Protein AF-0000000072587109 (afdb_homodimer)

Radius of gyration: 26.07 Å; Cα contacts (8 Å, |Δi|>4): 1132; chains: 2; bounding box: 56×86×74 Å

InterPro domains:
  IPR000847 LysR, HTH, N-terminal domain [PF00126] (9-67)
  IPR000847 LysR, HTH, N-terminal domain [PS50931] (7-64)
  IPR005119 LysR, substrate-binding [PF03466] (90-295)
  IPR036388 Winged helix-like DNA-binding domain superfamily [G3DSA:1.10.10.10] (2-89)
  IPR036390 Winged helix DNA-binding domain superfamily [SSF46785] (2-102)
  IPR050950 HTH-type LysR transcriptional regulators [PTHR30419] (7-299)

Secondary structure (DSSP, 8-state):
--------HHHHHHHHHHHHHSSHHHHHHHTTS-HHHHHHHHHHHHHHHTS-SEEEETTEEEE-HHHHHHHHHHHHHHHHHHHHHHHHHS---EEEEEEE-GGGHHHHIIIIIHHHHHH-TTEEEEEEE--HHHHHHHHHTTS-SEEEEES----TTEEEEEEEE--EEEEE-TTSGGGSSPSSBPHHHHTTS-EEEPPTTTSHHHHHHHHHHHHTT-----SEEES-HHHHHHHHHTTS-EEEEEGGGGHHHHHHTS-EEE-BSSGGGT--EEEEEEETT-PPPHHHHHHHHHHHHH-GGG--/--------HHHHHHHHHHHHHSSHHHHHHHHTS-HHHHHHHHHHHHHHHTS-SEEEETTEEEE-HHHHHHHHHHHHHHHHHHHHHHHHHS---EEEEEEE-GGGHHHHIIIIIHHHHHH-TTEEEEEEE--HHHHHHHHHTTS-SEEEEES----TTEEEEEEEE--EEEEE-TTSGGGGSPSSBPHHHHTTS-EEEPPTTTSHHHHHHHHHHHHTT-----SEEES-HHHHHHHHHTTS-EEEEEGGGGHHHHHHTS-EEE-BSSGGGT--EEEEEEETT-PPPHHHHHHHHHHHHH-GGG--

Foldseek 3Di:
DPLPLPQPPVLVLLLVLCVVQQALVRSCVVVVHDSVVSVVSQVVNCVSVVHHQWDDDPVGTDGDPVVLVVVVVVVQVVLVVQQVVCVPPVAHADEAEEEEAPLQVVLLCVWFVVVLCVVHVRYHYHYDHDFQVVQQVCQVSVVHAKYKYKQDDHDPQKDWPFKDWWFKWKKAFCPAPCVPPDDDAELVVQQVAAEEAEDPDRHRQNPLNVVSCVVVVHDHDHPHYDPDLVVQLVCRLVRRHMYIDTCSSCVVCVVVRSMDTGHHDDCSRGGMIITMMHGPPDDGRPSNVVSVVSCVVTRPVRDD/DCLPLVQPPVLVLLLVLCVVQQALCRSCVVVVHDSVVSVVSQVVNCVSLVHHQWDDDPVGTDGDPVVLVVVVVVLQVVLVVQQVVCVPPVAHADEAEEEEAPLQVVLLCVWFVVVLCVVHVRYHYHYDHDFQVVQQVCQVSVVHAKYKYKQDDHDPQKDWPFKDWWFKWKKAFCPAPCVPPDDDAELVVQQVAAEEAEDPDRHRQNPLNVVSCVVVVHDHDHPHYDPDLVVQLVCRLVRRHMYIDTCSSCVVCVVVRSMDTGHHDDCSRGGMIITMMHGPPHDGHPSNVVSVVSCVPTRPVRDD

Sequence (608 aa):
MDQSFQVNLNRLRYFHAILEHGSIRAAAERLNTAPSVVSRQLQLLESEIGAPLFERRQHGMIATEAATLLVEYTHACRIGLEQFHESLHGELRGRVEIALTVGYVEDLMDSVITGFLHRHPHVAVELNVRTADGVVDDVLRKRAHIGLTYNPSLPPEIRECLSVEHPTFLAVAPDHPLAKRGEPLELRDAVRYPLALMPAPYYGVGQIVHTVAHAENIPLAPRLVTNSVPAMRRFVRSGNGVAFLTRLLVEDDLERGEIVALRMRNPLFNSPCGKVLVHNERALPRAANEILARIVRDLPSFKSMDQSFQVNLNRLRYFHAILEHGSIRAAAERLNTAPSVVSRQLQLLESEIGAPLFERRQHGMIATEAATLLVEYTHACRIGLEQFHESLHGELRGRVEIALTVGYVEDLMDSVITGFLHRHPHVAVELNVRTADGVVDDVLRKRAHIGLTYNPSLPPEIRECLSVEHPTFLAVAPDHPLAKRGEPLELRDAVRYPLALMPAPYYGVGQIVHTVAHAENIPLAPRLVTNSVPAMRRFVRSGNGVAFLTRLLVEDDLERGEIVALRMRNPLFNSPCGKVLVHNERALPRAANEILARIVRDLPSFKS

Nearest PDB structures (foldseek):
  5y2v-assembly1_C  TM=6.052E-01  e=1.140E-20  Synechocystis sp. PCC 6803 substr. Kazusa
  1ixc-assembly1_B-2  TM=5.549E-01  e=6.462E-21  Cupriavidus necator
  1ixc-assembly1_A-2  TM=5.918E-01  e=1.251E-19  Cupriavidus necator
  7d98-assembly1_P  TM=6.118E-01  e=2.839E-19  Cupriavidus necator
  7d98-assembly1_A  TM=5.968E-01  e=1.067E-18  Cupriavidus necator

Organism: Burkholderia pseudomallei (strain K96243) (NCBI:txid272560)

Structure (mmCIF, N/CA/C/O backbone):
data_AF-0000000072587109-model_v1
#
loop_
_entity.id
_entity.type
_entity.pdbx_description
1 polymer 'LysR-family transcriptional regulator'
#
loop_
_atom_site.group_PDB
_atom_site.id
_atom_site.type_symbol
_atom_site.label_atom_id
_atom_site.label_alt_id
_atom_site.label_comp_id
_atom_site.label_asym_id
_atom_site.label_entity_id
_atom_site.label_seq_id
_atom_site.pdbx_PDB_ins_code
_atom_site.Cartn_x
_atom_site.Cartn_y
_atom_site.Cartn_z
_atom_site.occupancy
_atom_site.B_iso_or_equiv
_atom_site.auth_seq_id
_atom_site.auth_comp_id
_atom_site.auth_asym_id
_atom_site.auth_atom_id
_atom_site.pdbx_PDB_model_num
ATOM 1 N N . MET A 1 1 ? -5.559 -26.688 -47 1 22.31 1 MET A N 1
ATOM 2 C CA . MET A 1 1 ? -4.281 -26.266 -46.406 1 22.31 1 MET A CA 1
ATOM 3 C C . MET A 1 1 ? -4.496 -25.469 -45.125 1 22.31 1 MET A C 1
ATOM 5 O O . MET A 1 1 ? -5.043 -24.375 -45.156 1 22.31 1 MET A O 1
ATOM 9 N N . ASP A 1 2 ? -4.934 -26.047 -44.031 1 25.27 2 ASP A N 1
ATOM 10 C CA . ASP A 1 2 ? -5.496 -25.703 -42.719 1 25.27 2 ASP A CA 1
ATOM 11 C C . ASP A 1 2 ? -4.574 -24.766 -41.969 1 25.27 2 ASP A C 1
ATOM 13 O O . ASP A 1 2 ? -3.48 -25.156 -41.531 1 25.27 2 ASP A O 1
ATOM 17 N N . GLN A 1 3 ? -4.211 -23.578 -42.531 1 29.75 3 GLN A N 1
ATOM 18 C CA . GLN A 1 3 ? -3.303 -22.484 -42.188 1 29.75 3 GLN A CA 1
ATOM 19 C C . GLN A 1 3 ? -3.43 -22.109 -40.719 1 29.75 3 GLN A C 1
ATOM 21 O O . GLN A 1 3 ? -4.379 -21.422 -40.312 1 29.75 3 GLN A O 1
ATOM 26 N N . SER A 1 4 ? -3.258 -23.047 -39.844 1 32.75 4 SER A N 1
ATOM 27 C CA . SER A 1 4 ? -3.244 -23.016 -38.375 1 32.75 4 SER A CA 1
ATOM 28 C C . SER A 1 4 ? -2.549 -21.781 -37.844 1 32.75 4 SER A C 1
ATOM 30 O O . SER A 1 4 ? -1.542 -21.328 -38.406 1 32.75 4 SER A O 1
ATOM 32 N N . PHE A 1 5 ? -3.24 -20.812 -37.5 1 36.47 5 PHE A N 1
ATOM 33 C CA . PHE A 1 5 ? -2.822 -19.578 -36.844 1 36.47 5 PHE A CA 1
ATOM 34 C C . PHE A 1 5 ? -1.616 -19.844 -35.938 1 36.47 5 PHE A C 1
ATOM 36 O O . PHE A 1 5 ? -1.767 -20.25 -34.781 1 36.47 5 PHE A O 1
ATOM 43 N N . GLN A 1 6 ? -0.582 -20.578 -36.344 1 38.34 6 GLN A N 1
ATOM 44 C CA . GLN A 1 6 ? 0.672 -20.734 -35.594 1 38.34 6 GLN A CA 1
ATOM 45 C C . GLN A 1 6 ? 1.269 -19.375 -35.25 1 38.34 6 GLN A C 1
ATOM 47 O O . GLN A 1 6 ? 1.944 -18.75 -36.062 1 38.34 6 GLN A O 1
ATOM 52 N N . VAL A 1 7 ? 0.534 -18.562 -34.719 1 42.59 7 VAL A N 1
ATOM 53 C CA . VAL A 1 7 ? 1.159 -17.328 -34.25 1 42.59 7 VAL A CA 1
ATOM 54 C C . VAL A 1 7 ? 2.504 -17.641 -33.625 1 42.59 7 VAL A C 1
ATOM 56 O O . VAL A 1 7 ? 2.582 -18.484 -32.719 1 42.59 7 VAL A O 1
ATOM 59 N N . ASN A 1 8 ? 3.568 -17.5 -34.312 1 47.19 8 ASN A N 1
ATOM 60 C CA . ASN A 1 8 ? 4.938 -17.594 -33.812 1 47.19 8 ASN A CA 1
ATOM 61 C C . ASN A 1 8 ? 5.105 -16.844 -32.469 1 47.19 8 ASN A C 1
ATOM 63 O O . ASN A 1 8 ? 5.008 -15.617 -32.438 1 47.19 8 ASN A O 1
ATOM 67 N N . LEU A 1 9 ? 5.008 -17.594 -31.422 1 54.5 9 LEU A N 1
ATOM 68 C CA . LEU A 1 9 ? 5.156 -17.094 -30.062 1 54.5 9 LEU A CA 1
ATOM 69 C C . LEU A 1 9 ? 6.293 -16.078 -29.969 1 54.5 9 LEU A C 1
ATOM 71 O O . LEU A 1 9 ? 6.223 -15.125 -29.203 1 54.5 9 LEU A O 1
ATOM 75 N N . ASN A 1 10 ? 7.262 -16.219 -30.875 1 60.66 10 ASN A N 1
ATOM 76 C CA . ASN A 1 10 ? 8.391 -15.297 -30.859 1 60.66 10 ASN A CA 1
ATOM 77 C C . ASN A 1 10 ? 7.969 -13.898 -31.312 1 60.66 10 ASN A C 1
ATOM 79 O O . ASN A 1 10 ? 8.438 -12.898 -30.75 1 60.66 10 ASN A O 1
ATOM 83 N N . ARG A 1 11 ? 7.055 -13.898 -32.25 1 69.5 11 ARG A N 1
ATOM 84 C CA . ARG A 1 11 ? 6.629 -12.602 -32.75 1 69.5 11 ARG A CA 1
ATOM 85 C C . ARG A 1 11 ? 5.734 -11.883 -31.75 1 69.5 11 ARG A C 1
ATOM 87 O O . ARG A 1 11 ? 5.738 -10.648 -31.672 1 69.5 11 ARG A O 1
ATOM 94 N N . LEU A 1 12 ? 5.109 -12.703 -30.969 1 73.69 12 LEU A N 1
ATOM 95 C CA . LEU A 1 12 ? 4.234 -12.109 -29.969 1 73.69 12 LEU A CA 1
ATOM 96 C C . LEU A 1 12 ? 5.039 -11.352 -28.922 1 73.69 12 LEU A C 1
ATOM 98 O O . LEU A 1 12 ? 4.57 -10.352 -28.375 1 73.69 12 LEU A O 1
ATOM 102 N N . ARG A 1 13 ? 6.207 -11.812 -28.75 1 72.44 13 ARG A N 1
ATOM 103 C CA . ARG A 1 13 ? 7.082 -11.125 -27.797 1 72.44 13 ARG A CA 1
ATOM 104 C C . ARG A 1 13 ? 7.352 -9.688 -28.234 1 72.44 13 ARG A C 1
ATOM 106 O O . ARG A 1 13 ? 7.367 -8.773 -27.422 1 72.44 13 ARG A O 1
ATOM 113 N N . TYR A 1 14 ? 7.578 -9.484 -29.469 1 78.5 14 TYR A N 1
ATOM 114 C CA . TYR A 1 14 ? 7.824 -8.156 -30.016 1 78.5 14 TYR A CA 1
ATOM 115 C C . TYR A 1 14 ? 6.582 -7.281 -29.906 1 78.5 14 TYR A C 1
ATOM 117 O O . TYR A 1 14 ? 6.676 -6.102 -29.547 1 78.5 14 TYR A O 1
ATOM 125 N N . PHE A 1 15 ? 5.43 -7.922 -30.188 1 82.31 15 PHE A N 1
ATOM 126 C CA . PHE A 1 15 ? 4.148 -7.234 -30.062 1 82.31 15 PHE A CA 1
ATOM 127 C C . PHE A 1 15 ? 3.934 -6.742 -28.641 1 82.31 15 PHE A C 1
ATOM 129 O O . PHE A 1 15 ? 3.619 -5.57 -28.422 1 82.31 15 PHE A O 1
ATOM 136 N N . HIS A 1 16 ? 4.199 -7.609 -27.766 1 78.38 16 HIS A N 1
ATOM 137 C CA . HIS A 1 16 ? 3.969 -7.258 -26.375 1 78.38 16 HIS A CA 1
ATOM 138 C C . HIS A 1 16 ? 4.938 -6.18 -25.906 1 78.38 16 HIS A C 1
ATOM 140 O O . HIS A 1 16 ? 4.566 -5.289 -25.141 1 78.38 16 HIS A O 1
ATOM 146 N N . ALA A 1 17 ? 6.152 -6.258 -26.344 1 78.88 17 ALA A N 1
ATOM 147 C CA . ALA A 1 17 ? 7.145 -5.238 -26.016 1 78.88 17 ALA A CA 1
ATOM 148 C C . ALA A 1 17 ? 6.707 -3.861 -26.5 1 78.88 17 ALA A C 1
ATOM 150 O O . ALA A 1 17 ? 6.844 -2.867 -25.797 1 78.88 17 ALA A O 1
ATOM 151 N N . ILE A 1 18 ? 6.148 -3.854 -27.688 1 83.06 18 ILE A N 1
ATOM 152 C CA . ILE A 1 18 ? 5.699 -2.584 -28.234 1 83.06 18 ILE A CA 1
ATOM 153 C C . ILE A 1 18 ? 4.5 -2.068 -27.453 1 83.06 18 ILE A C 1
ATOM 155 O O . ILE A 1 18 ? 4.406 -0.873 -27.156 1 83.06 18 ILE A O 1
ATOM 159 N N . LEU A 1 19 ? 3.717 -2.967 -27.141 1 80.25 19 LEU A N 1
ATOM 160 C CA . LEU A 1 19 ? 2.521 -2.598 -26.391 1 80.25 19 LEU A CA 1
ATOM 161 C C . LEU A 1 19 ? 2.893 -2.014 -25.031 1 80.25 19 LEU A C 1
ATOM 163 O O . LEU A 1 19 ? 2.299 -1.027 -24.594 1 80.25 19 LEU A O 1
ATOM 167 N N . GLU A 1 20 ? 3.768 -2.654 -24.453 1 74.25 20 GLU A N 1
ATOM 168 C CA . GLU A 1 20 ? 4.195 -2.289 -23.109 1 74.25 20 GLU A CA 1
ATOM 169 C C . GLU A 1 20 ? 4.988 -0.986 -23.109 1 74.25 20 GLU A C 1
ATOM 171 O O . GLU A 1 20 ? 4.855 -0.166 -22.203 1 74.25 20 GLU A O 1
ATOM 176 N N . HIS A 1 21 ? 5.746 -0.77 -24.141 1 77.25 21 HIS A N 1
ATOM 177 C CA . HIS A 1 21 ? 6.719 0.318 -24.094 1 77.25 21 HIS A CA 1
ATOM 178 C C . HIS A 1 21 ? 6.305 1.456 -25.031 1 77.25 21 HIS A C 1
ATOM 180 O O . HIS A 1 21 ? 6.918 2.525 -25.016 1 77.25 21 HIS A O 1
ATOM 186 N N . GLY A 1 22 ? 5.273 1.183 -25.859 1 79.31 22 GLY A N 1
ATOM 187 C CA . GLY A 1 22 ? 4.574 2.234 -26.578 1 79.31 22 GLY A CA 1
ATOM 188 C C . GLY A 1 22 ? 5.281 2.656 -27.844 1 79.31 22 GLY A C 1
ATOM 189 O O . GLY A 1 22 ? 4.801 3.531 -28.578 1 79.31 22 GLY A O 1
ATOM 190 N N . SER A 1 23 ? 6.566 2.191 -28.031 1 85.56 23 SER A N 1
ATOM 191 C CA . SER A 1 23 ? 7.273 2.518 -29.266 1 85.56 23 SER A CA 1
ATOM 192 C C . SER A 1 23 ? 8.172 1.365 -29.719 1 85.56 23 SER A C 1
ATOM 194 O O . SER A 1 23 ? 8.555 0.523 -28.891 1 85.56 23 SER A O 1
ATOM 196 N N . ILE A 1 24 ? 8.523 1.368 -31.047 1 86.06 24 ILE A N 1
ATOM 197 C CA . ILE A 1 24 ? 9.375 0.337 -31.609 1 86.06 24 ILE A CA 1
ATOM 198 C C . ILE A 1 24 ? 10.797 0.476 -31.062 1 86.06 24 ILE A C 1
ATOM 200 O O . ILE A 1 24 ? 11.438 -0.521 -30.719 1 86.06 24 ILE A O 1
ATOM 204 N N . ARG A 1 25 ? 11.156 1.713 -30.828 1 85.56 25 ARG A N 1
ATOM 205 C CA . ARG A 1 25 ? 12.508 1.946 -30.328 1 85.56 25 ARG A CA 1
ATOM 206 C C . ARG A 1 25 ? 12.633 1.475 -28.875 1 85.56 25 ARG A C 1
ATOM 208 O O . ARG A 1 25 ? 13.609 0.804 -28.531 1 85.56 25 ARG A O 1
ATOM 215 N N . ALA A 1 26 ? 11.664 1.768 -28.172 1 83.56 26 ALA A N 1
ATOM 216 C CA . ALA A 1 26 ? 11.672 1.364 -26.766 1 83.56 26 ALA A CA 1
ATOM 217 C C . ALA A 1 26 ? 11.562 -0.152 -26.641 1 83.56 26 ALA A C 1
ATOM 219 O O . ALA A 1 26 ? 12.227 -0.756 -25.797 1 83.56 26 ALA A O 1
ATOM 220 N N . ALA A 1 27 ? 10.781 -0.729 -27.406 1 85.5 27 ALA A N 1
ATOM 221 C CA . ALA A 1 27 ? 10.633 -2.182 -27.438 1 85.5 27 ALA A CA 1
ATOM 222 C C . ALA A 1 27 ? 11.93 -2.867 -27.844 1 85.5 27 ALA A C 1
ATOM 224 O O . ALA A 1 27 ? 12.312 -3.885 -27.25 1 85.5 27 ALA A O 1
ATOM 225 N N . ALA A 1 28 ? 12.609 -2.311 -28.781 1 87.81 28 ALA A N 1
ATOM 226 C CA . ALA A 1 28 ? 13.875 -2.861 -29.25 1 87.81 28 ALA A CA 1
ATOM 227 C C . ALA A 1 28 ? 14.922 -2.85 -28.141 1 87.81 28 ALA A C 1
ATOM 229 O O . ALA A 1 28 ? 15.648 -3.826 -27.969 1 87.81 28 ALA A O 1
ATOM 230 N N . GLU A 1 29 ? 14.922 -1.805 -27.469 1 81.31 29 GLU A N 1
ATOM 231 C CA . GLU A 1 29 ? 15.852 -1.676 -26.359 1 81.31 29 GLU A CA 1
ATOM 232 C C . GLU A 1 29 ? 15.578 -2.73 -25.281 1 81.31 29 GLU A C 1
ATOM 234 O O . GLU A 1 29 ? 16.516 -3.371 -24.797 1 81.31 29 GLU A O 1
ATOM 239 N N . ARG A 1 30 ? 14.352 -2.898 -25.141 1 75.5 30 ARG A N 1
ATOM 240 C CA . ARG A 1 30 ? 13.945 -3.848 -24.109 1 75.5 30 ARG A CA 1
ATOM 241 C C . ARG A 1 30 ? 14.258 -5.281 -24.531 1 75.5 30 ARG A C 1
ATOM 243 O O . ARG A 1 30 ? 14.609 -6.113 -23.688 1 75.5 30 ARG A O 1
ATOM 250 N N . LEU A 1 31 ? 14.117 -5.555 -25.734 1 75.12 31 LEU A N 1
ATOM 251 C CA . LEU A 1 31 ? 14.281 -6.906 -26.266 1 75.12 31 LEU A CA 1
ATOM 252 C C . LEU A 1 31 ? 15.719 -7.125 -26.734 1 75.12 31 LEU A C 1
ATOM 254 O O . LEU A 1 31 ? 16.047 -8.195 -27.266 1 75.12 31 LEU A O 1
ATOM 258 N N . ASN A 1 32 ? 16.5 -6.07 -26.5 1 78.69 32 ASN A N 1
ATOM 259 C CA . ASN A 1 32 ? 17.891 -6.113 -26.922 1 78.69 32 ASN A CA 1
ATOM 260 C C . ASN A 1 32 ? 18.016 -6.535 -28.391 1 78.69 32 ASN A C 1
ATOM 262 O O . ASN A 1 32 ? 18.781 -7.449 -28.703 1 78.69 32 ASN A O 1
ATOM 266 N N . THR A 1 33 ? 17.266 -5.902 -29.156 1 82.94 33 THR A N 1
ATOM 267 C CA . THR A 1 33 ? 17.312 -6.152 -30.594 1 82.94 33 THR A CA 1
ATOM 268 C C . THR A 1 33 ? 17.203 -4.844 -31.375 1 82.94 33 THR A C 1
ATOM 270 O O . THR A 1 33 ? 17.094 -3.768 -30.781 1 82.94 33 THR A O 1
ATOM 273 N N . ALA A 1 34 ? 17.469 -4.883 -32.625 1 85.06 34 ALA A N 1
ATOM 274 C CA . ALA A 1 34 ? 17.406 -3.697 -33.469 1 85.06 34 ALA A CA 1
ATOM 275 C C . ALA A 1 34 ? 15.953 -3.312 -33.781 1 85.06 34 ALA A C 1
ATOM 277 O O . ALA A 1 34 ? 15.102 -4.184 -33.938 1 85.06 34 ALA A O 1
ATOM 278 N N . PRO A 1 35 ? 15.742 -1.998 -33.781 1 89.06 35 PRO A N 1
ATOM 279 C CA . PRO A 1 35 ? 14.398 -1.538 -34.125 1 89.06 35 PRO A CA 1
ATOM 280 C C . PRO A 1 35 ? 13.891 -2.131 -35.438 1 89.06 35 PRO A C 1
ATOM 282 O O . PRO A 1 35 ? 12.688 -2.375 -35.594 1 89.06 35 PRO A O 1
ATOM 285 N N . SER A 1 36 ? 14.773 -2.346 -36.344 1 89.75 36 SER A N 1
ATOM 286 C CA . SER A 1 36 ? 14.383 -2.926 -37.625 1 89.75 36 SER A CA 1
ATOM 287 C C . SER A 1 36 ? 13.828 -4.336 -37.469 1 89.75 36 SER A C 1
ATOM 289 O O . SER A 1 36 ? 12.883 -4.73 -38.156 1 89.75 36 SER A O 1
ATOM 291 N N . VAL A 1 37 ? 14.375 -5.012 -36.562 1 82.81 37 VAL A N 1
ATOM 292 C CA . VAL A 1 37 ? 13.93 -6.367 -36.25 1 82.81 37 VAL A CA 1
ATOM 293 C C . VAL A 1 37 ? 12.547 -6.328 -35.625 1 82.81 37 VAL A C 1
ATOM 295 O O . VAL A 1 37 ? 11.648 -7.082 -36 1 82.81 37 VAL A O 1
ATOM 298 N N . VAL A 1 38 ? 12.438 -5.395 -34.719 1 87.94 38 VAL A N 1
ATOM 299 C CA . VAL A 1 38 ? 11.156 -5.25 -34.031 1 87.94 38 VAL A CA 1
ATOM 300 C C . VAL A 1 38 ? 10.07 -4.879 -35.031 1 87.94 38 VAL A C 1
ATOM 302 O O . VAL A 1 38 ? 8.984 -5.457 -35.031 1 87.94 38 VAL A O 1
ATOM 305 N N . SER A 1 39 ? 10.367 -3.965 -35.844 1 87.88 39 SER A N 1
ATOM 306 C CA . SER A 1 39 ? 9.422 -3.514 -36.844 1 87.88 39 SER A CA 1
ATOM 307 C C . SER A 1 39 ? 9.055 -4.645 -37.812 1 87.88 39 SER A C 1
ATOM 309 O O . SER A 1 39 ? 7.883 -4.84 -38.125 1 87.88 39 SER A O 1
ATOM 311 N N . ARG A 1 40 ? 10.016 -5.344 -38.219 1 86.69 40 ARG A N 1
ATOM 312 C CA . ARG A 1 40 ? 9.797 -6.453 -39.156 1 86.69 40 ARG A CA 1
ATOM 313 C C . ARG A 1 40 ? 8.922 -7.531 -38.531 1 86.69 40 ARG A C 1
ATOM 315 O O . ARG A 1 40 ? 7.996 -8.039 -39.156 1 86.69 40 ARG A O 1
ATOM 322 N N . GLN A 1 41 ? 9.305 -7.871 -37.312 1 83.31 41 GLN A N 1
ATOM 323 C CA . GLN A 1 41 ? 8.555 -8.906 -36.625 1 83.31 41 GLN A CA 1
ATOM 324 C C . GLN A 1 41 ? 7.105 -8.477 -36.406 1 83.31 41 GLN A C 1
ATOM 326 O O . GLN A 1 41 ? 6.191 -9.297 -36.5 1 83.31 41 GLN A O 1
ATOM 331 N N . LEU A 1 42 ? 6.977 -7.262 -36.125 1 86.94 42 LEU A N 1
ATOM 332 C CA . LEU A 1 42 ? 5.621 -6.742 -36 1 86.94 42 LEU A CA 1
ATOM 333 C C . LEU A 1 42 ? 4.871 -6.836 -37.312 1 86.94 42 LEU A C 1
ATOM 335 O O . LEU A 1 42 ? 3.715 -7.262 -37.344 1 86.94 42 LEU A O 1
ATOM 339 N N . GLN A 1 43 ? 5.461 -6.414 -38.344 1 86.38 43 GLN A N 1
ATOM 340 C CA . GLN A 1 43 ? 4.844 -6.457 -39.688 1 86.38 43 GLN A CA 1
ATOM 341 C C . GLN A 1 43 ? 4.457 -7.883 -40.062 1 86.38 43 GLN A C 1
ATOM 343 O O . GLN A 1 43 ? 3.381 -8.109 -40.625 1 86.38 43 GLN A O 1
ATOM 348 N N . LEU A 1 44 ? 5.363 -8.734 -39.781 1 79.94 44 LEU A N 1
ATOM 349 C CA . LEU A 1 44 ? 5.078 -10.141 -40.062 1 79.94 44 LEU A CA 1
ATOM 350 C C . LEU A 1 44 ? 3.881 -10.625 -39.25 1 79.94 44 LEU A C 1
ATOM 352 O O . LEU A 1 44 ? 3.021 -11.336 -39.781 1 79.94 44 LEU A O 1
ATOM 356 N N . LEU A 1 45 ? 3.867 -10.242 -38.031 1 78.25 45 LEU A N 1
ATOM 357 C CA . LEU A 1 45 ? 2.744 -10.617 -37.188 1 78.25 45 LEU A CA 1
ATOM 358 C C . LEU A 1 45 ? 1.44 -10.031 -37.719 1 78.25 45 LEU A C 1
ATOM 360 O O . LEU A 1 45 ? 0.419 -10.719 -37.75 1 78.25 45 LEU A O 1
ATOM 364 N N . GLU A 1 46 ? 1.485 -8.797 -38.062 1 80.56 46 GLU A N 1
ATOM 365 C CA . GLU A 1 46 ? 0.307 -8.125 -38.594 1 80.56 46 GLU A CA 1
ATOM 366 C C . GLU A 1 46 ? -0.157 -8.781 -39.906 1 80.56 46 GLU A C 1
ATOM 368 O O . GLU A 1 46 ? -1.358 -8.922 -40.125 1 80.56 46 GLU A O 1
ATOM 373 N N . SER A 1 47 ? 0.793 -9.188 -40.719 1 78.12 47 SER A N 1
ATOM 374 C CA . SER A 1 47 ? 0.483 -9.898 -41.969 1 78.12 47 SER A CA 1
ATOM 375 C C . SER A 1 47 ? -0.181 -11.242 -41.656 1 78.12 47 SER A C 1
ATOM 377 O O . SER A 1 47 ? -1.138 -11.625 -42.344 1 78.12 47 SER A O 1
ATOM 379 N N . GLU A 1 48 ? 0.344 -11.883 -40.719 1 69.75 48 GLU A N 1
ATOM 380 C CA . GLU A 1 48 ? -0.216 -13.18 -40.344 1 69.75 48 GLU A CA 1
ATOM 381 C C . GLU A 1 48 ? -1.647 -13.031 -39.812 1 69.75 48 GLU A C 1
ATOM 383 O O . GLU A 1 48 ? -2.506 -13.859 -40.125 1 69.75 48 GLU A O 1
ATOM 388 N N . ILE A 1 49 ? -1.768 -11.961 -39.094 1 69.81 49 ILE A N 1
ATOM 389 C CA . ILE A 1 49 ? -3.07 -11.703 -38.5 1 69.81 49 ILE A CA 1
ATOM 390 C C . ILE A 1 49 ? -4.004 -11.078 -39.531 1 69.81 49 ILE A C 1
ATOM 392 O O . ILE A 1 49 ? -5.223 -11.273 -39.469 1 69.81 49 ILE A O 1
ATOM 396 N N . GLY A 1 50 ? -3.449 -10.391 -40.469 1 71.06 50 GLY A N 1
ATOM 397 C CA . GLY A 1 50 ? -4.215 -9.75 -41.5 1 71.06 50 GLY A CA 1
ATOM 398 C C . GLY A 1 50 ? -4.75 -8.391 -41.125 1 71.06 50 GLY A C 1
ATOM 399 O O . GLY A 1 50 ? -5.723 -7.902 -41.688 1 71.06 50 GLY A O 1
ATOM 400 N N . ALA A 1 51 ? -4.25 -7.875 -40 1 77.81 51 ALA A N 1
ATOM 401 C CA . ALA A 1 51 ? -4.676 -6.559 -39.531 1 77.81 51 ALA A CA 1
ATOM 402 C C . ALA A 1 51 ? -3.527 -5.816 -38.875 1 77.81 51 ALA A C 1
ATOM 404 O O . ALA A 1 51 ? -2.672 -6.434 -38.219 1 77.81 51 ALA A O 1
ATOM 405 N N . PRO A 1 52 ? -3.547 -4.496 -38.969 1 83.31 52 PRO A N 1
ATOM 406 C CA . PRO A 1 52 ? -2.566 -3.73 -38.188 1 83.31 52 PRO A CA 1
ATOM 407 C C . PRO A 1 52 ? -2.828 -3.789 -36.688 1 83.31 52 PRO A C 1
ATOM 409 O O . PRO A 1 52 ? -3.982 -3.76 -36.25 1 83.31 52 PRO A O 1
ATOM 412 N N . LEU A 1 53 ? -1.749 -3.984 -35.969 1 85.5 53 LEU A N 1
ATOM 413 C CA . LEU A 1 53 ? -1.871 -4.082 -34.531 1 85.5 53 LEU A CA 1
ATOM 414 C C . LEU A 1 53 ? -1.591 -2.736 -33.875 1 85.5 53 LEU A C 1
ATOM 416 O O . LEU A 1 53 ? -2.031 -2.49 -32.75 1 85.5 53 LEU A O 1
ATOM 420 N N . PHE A 1 54 ? -0.856 -1.928 -34.562 1 87.75 54 PHE A N 1
ATOM 421 C CA . PHE A 1 54 ? -0.55 -0.597 -34.031 1 87.75 54 P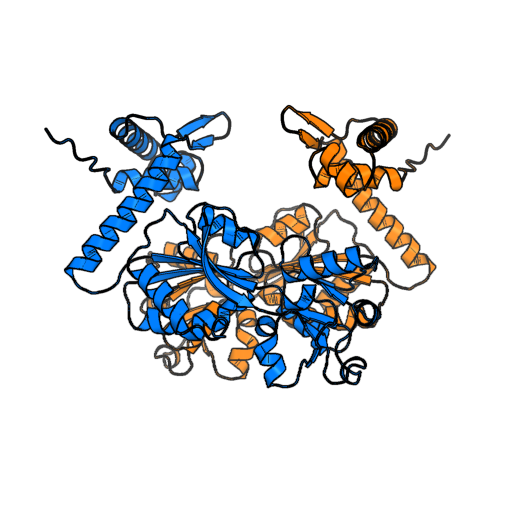HE A CA 1
ATOM 422 C C . PHE A 1 54 ? -0.774 0.46 -35.125 1 87.75 54 PHE A C 1
ATOM 424 O O . PHE A 1 54 ? -0.616 0.184 -36.312 1 87.75 54 PHE A O 1
ATOM 431 N N . GLU A 1 55 ? -1.297 1.602 -34.625 1 82.5 55 GLU A N 1
ATOM 432 C CA . GLU A 1 55 ? -1.333 2.793 -35.469 1 82.5 55 GLU A CA 1
ATOM 433 C C . GLU A 1 55 ? -0.244 3.785 -35.062 1 82.5 55 GLU A C 1
ATOM 435 O O . GLU A 1 55 ? -0.015 4.016 -33.875 1 82.5 55 GLU A O 1
ATOM 440 N N . ARG A 1 56 ? 0.525 4.109 -36.062 1 76.62 56 ARG A N 1
ATOM 441 C CA . ARG A 1 56 ? 1.574 5.094 -35.812 1 76.62 56 ARG A CA 1
ATOM 442 C C . ARG A 1 56 ? 0.988 6.496 -35.688 1 76.62 56 ARG A C 1
ATOM 444 O O . ARG A 1 56 ? 0.169 6.914 -36.5 1 76.62 56 ARG A O 1
ATOM 451 N N . ARG A 1 57 ? 1.115 7.023 -34.594 1 67.69 57 ARG A N 1
ATOM 452 C CA . ARG A 1 57 ? 0.721 8.414 -34.406 1 67.69 57 ARG A CA 1
ATOM 453 C C . ARG A 1 57 ? 1.931 9.289 -34.062 1 67.69 57 ARG A C 1
ATOM 455 O O . ARG A 1 57 ? 3.051 8.789 -33.969 1 67.69 57 ARG A O 1
ATOM 462 N N . GLN A 1 58 ? 1.748 10.648 -34 1 64.56 58 GLN A N 1
ATOM 463 C CA . GLN A 1 58 ? 2.83 11.602 -33.781 1 64.56 58 GLN A CA 1
ATOM 464 C C . GLN A 1 58 ? 3.582 11.281 -32.5 1 64.56 58 GLN A C 1
ATOM 466 O O . GLN A 1 58 ? 4.793 11.492 -32.406 1 64.56 58 GLN A O 1
ATOM 471 N N . HIS A 1 59 ? 2.969 10.578 -31.547 1 62.78 59 HIS A N 1
ATOM 472 C CA . HIS A 1 59 ? 3.613 10.406 -30.25 1 62.78 59 HIS A CA 1
ATOM 473 C C . HIS A 1 59 ? 3.768 8.93 -29.906 1 62.78 59 HIS A C 1
ATOM 475 O O . HIS A 1 59 ? 3.893 8.57 -28.734 1 62.78 59 HIS A O 1
ATOM 481 N N . GLY A 1 60 ? 3.818 8.102 -30.875 1 73.94 60 GLY A N 1
ATOM 482 C CA . GLY A 1 60 ? 4.113 6.711 -30.578 1 73.94 60 GLY A CA 1
ATOM 483 C C . GLY A 1 60 ? 3.156 5.746 -31.25 1 73.94 60 GLY A C 1
ATOM 484 O O . GLY A 1 60 ? 2.484 6.102 -32.219 1 73.94 60 GLY A O 1
ATOM 485 N N . MET A 1 61 ? 3.248 4.492 -30.781 1 80.69 61 MET A N 1
ATOM 486 C CA . MET A 1 61 ? 2.414 3.426 -31.328 1 80.69 61 MET A CA 1
ATOM 487 C C . MET A 1 61 ? 1.205 3.168 -30.438 1 80.69 61 MET A C 1
ATOM 489 O O . MET A 1 61 ? 1.352 2.971 -29.234 1 80.69 61 MET A O 1
ATOM 493 N N . ILE A 1 62 ? 0.052 3.273 -31.047 1 79.12 62 ILE A N 1
ATOM 494 C CA . ILE A 1 62 ? -1.176 3.016 -30.312 1 79.12 62 ILE A CA 1
ATOM 495 C C . ILE A 1 62 ? -1.782 1.688 -30.766 1 79.12 62 ILE A C 1
ATOM 497 O O . ILE A 1 62 ? -1.879 1.419 -31.953 1 79.12 62 ILE A O 1
ATOM 501 N N . ALA A 1 63 ? -2.193 0.961 -29.766 1 80.69 63 ALA A N 1
ATOM 502 C CA . ALA A 1 63 ? -2.781 -0.346 -30.047 1 80.69 63 ALA A CA 1
ATOM 503 C C . ALA A 1 63 ? -4.125 -0.203 -30.766 1 80.69 63 ALA A C 1
ATOM 505 O O . ALA A 1 63 ? -4.926 0.67 -30.406 1 80.69 63 ALA A O 1
ATOM 506 N N . THR A 1 64 ? -4.27 -0.958 -31.891 1 77.75 64 THR A N 1
ATOM 507 C CA . THR A 1 64 ? -5.551 -1.025 -32.594 1 77.75 64 THR A CA 1
ATOM 508 C C . THR A 1 64 ? -6.504 -1.978 -31.875 1 77.75 64 THR A C 1
ATOM 510 O O . THR A 1 64 ? -6.137 -2.611 -30.891 1 77.75 64 THR A O 1
ATOM 513 N N . GLU A 1 65 ? -7.672 -2.072 -32.406 1 69.62 65 GLU A N 1
ATOM 514 C CA . GLU A 1 65 ? -8.625 -3.061 -31.922 1 69.62 65 GLU A CA 1
ATOM 515 C C . GLU A 1 65 ? -8.102 -4.48 -32.094 1 69.62 65 GLU A C 1
ATOM 517 O O . GLU A 1 65 ? -8.297 -5.336 -31.234 1 69.62 65 GLU A O 1
ATOM 522 N N . ALA A 1 66 ? -7.48 -4.652 -33.156 1 72.19 66 ALA A N 1
ATOM 523 C CA . ALA A 1 66 ? -6.891 -5.961 -33.438 1 72.19 66 ALA A CA 1
ATOM 524 C C . ALA A 1 66 ? -5.824 -6.309 -32.406 1 72.19 66 ALA A C 1
ATOM 526 O O . ALA A 1 66 ? -5.707 -7.469 -31.984 1 72.19 66 ALA A O 1
ATOM 527 N N . ALA A 1 67 ? -5.09 -5.262 -32 1 76.81 67 ALA A N 1
ATOM 528 C CA . ALA A 1 67 ? -4.082 -5.469 -30.969 1 76.81 67 ALA A CA 1
ATOM 529 C C . ALA A 1 67 ? -4.723 -5.891 -29.641 1 76.81 67 ALA A C 1
ATOM 531 O O . ALA A 1 67 ? -4.242 -6.809 -28.984 1 76.81 67 ALA A O 1
ATOM 532 N N . THR A 1 68 ? -5.742 -5.258 -29.406 1 68.88 68 THR A N 1
ATOM 533 C CA . THR A 1 68 ? -6.473 -5.59 -28.188 1 68.88 68 THR A CA 1
ATOM 534 C C . THR A 1 68 ? -6.992 -7.023 -28.25 1 68.88 68 THR A C 1
ATOM 536 O O . THR A 1 68 ? -6.879 -7.766 -27.266 1 68.88 68 THR A O 1
ATOM 539 N N . LEU A 1 69 ? -7.461 -7.391 -29.391 1 63.03 69 LEU A N 1
ATOM 540 C CA . LEU A 1 69 ? -7.977 -8.742 -29.578 1 63.03 69 LEU A CA 1
ATOM 541 C C . LEU A 1 69 ? -6.852 -9.766 -29.531 1 63.03 69 LEU A C 1
ATOM 543 O O . LEU A 1 69 ? -7.023 -10.859 -28.984 1 63.03 69 LEU A O 1
ATOM 547 N N . LEU A 1 70 ? -5.785 -9.383 -30.078 1 66.06 70 LEU A N 1
ATOM 548 C CA . LEU A 1 70 ? -4.645 -10.297 -30.062 1 66.06 70 LEU A CA 1
ATOM 549 C C . LEU A 1 70 ? -4.152 -10.516 -28.625 1 66.06 70 LEU A C 1
ATOM 551 O O . LEU A 1 70 ? -3.824 -11.641 -28.25 1 66.06 70 LEU A O 1
ATOM 555 N N . VAL A 1 71 ? -4.074 -9.359 -28 1 65.19 71 VAL A N 1
ATOM 556 C CA . VAL A 1 71 ? -3.668 -9.477 -26.594 1 65.19 71 VAL A CA 1
ATOM 557 C C . VAL A 1 71 ? -4.598 -10.445 -25.875 1 65.19 71 VAL A C 1
ATOM 559 O O . VAL A 1 71 ? -4.137 -11.32 -25.125 1 65.19 71 VAL A O 1
ATOM 562 N N . GLU A 1 72 ? -5.801 -10.32 -26.219 1 57.31 72 GLU A N 1
ATOM 563 C CA . GLU A 1 72 ? -6.801 -11.203 -25.625 1 57.31 72 GLU A CA 1
ATOM 564 C C . GLU A 1 72 ? -6.598 -12.648 -26.062 1 57.31 72 GLU A C 1
ATOM 566 O O . GLU A 1 72 ? -6.668 -13.57 -25.25 1 57.31 72 GLU A O 1
ATOM 571 N N . TYR A 1 73 ? -6.34 -12.773 -27.328 1 54.16 73 TYR A N 1
ATOM 572 C CA . TYR A 1 73 ? -6.129 -14.094 -27.922 1 54.16 73 TYR A CA 1
ATOM 573 C C . TYR A 1 73 ? -4.863 -14.742 -27.359 1 54.16 73 TYR A C 1
ATOM 575 O O . TYR A 1 73 ? -4.871 -15.914 -26.984 1 54.16 73 TYR A O 1
ATOM 583 N N . THR A 1 74 ? -3.783 -13.969 -27.359 1 57.09 74 THR A N 1
ATOM 584 C CA . THR A 1 74 ? -2.531 -14.531 -26.875 1 57.09 74 THR A CA 1
ATOM 585 C C . THR A 1 74 ? -2.645 -14.914 -25.406 1 57.09 74 THR A C 1
ATOM 587 O O . THR A 1 74 ? -2.084 -15.922 -24.969 1 57.09 74 THR A O 1
ATOM 590 N N . HIS A 1 75 ? -3.334 -14.094 -24.812 1 54.5 75 HIS A N 1
ATOM 591 C CA . HIS A 1 75 ? -3.619 -14.422 -23.422 1 54.5 75 HIS A CA 1
ATOM 592 C C . HIS A 1 75 ? -4.395 -15.734 -23.312 1 54.5 75 HIS A C 1
ATOM 594 O O . HIS A 1 75 ? -4.059 -16.594 -22.5 1 54.5 75 HIS A O 1
ATOM 600 N N . ALA A 1 76 ? -5.363 -15.844 -24.188 1 49.59 76 ALA A N 1
ATOM 601 C CA . ALA A 1 76 ? -6.168 -17.062 -24.234 1 49.59 76 ALA A CA 1
ATOM 602 C C . ALA A 1 76 ? -5.32 -18.266 -24.656 1 49.59 76 ALA A C 1
ATOM 604 O O . ALA A 1 76 ? -5.465 -19.359 -24.094 1 49.59 76 ALA A O 1
ATOM 605 N N . CYS A 1 77 ? -4.516 -18.141 -25.641 1 48.12 77 CYS A N 1
ATOM 606 C CA . CYS A 1 77 ? -3.635 -19.203 -26.109 1 48.12 77 CYS A CA 1
ATOM 607 C C . CYS A 1 77 ? -2.652 -19.609 -25.016 1 48.12 77 CYS A C 1
ATOM 609 O O . CYS A 1 77 ? -2.396 -20.797 -24.812 1 48.12 77 CYS A O 1
ATOM 611 N N . ARG A 1 78 ? -2.107 -18.625 -24.406 1 46.94 78 ARG A N 1
ATOM 612 C CA . ARG A 1 78 ? -1.214 -18.953 -23.297 1 46.94 78 ARG A CA 1
ATOM 613 C C . ARG A 1 78 ? -1.937 -19.766 -22.234 1 46.94 78 ARG A C 1
ATOM 615 O O . ARG A 1 78 ? -1.403 -20.75 -21.734 1 46.94 78 ARG A O 1
ATOM 622 N N . ILE A 1 79 ? -3.131 -19.328 -22.078 1 46.12 79 ILE A N 1
ATOM 623 C CA . ILE A 1 79 ? -3.973 -20.062 -21.141 1 46.12 79 ILE A CA 1
ATOM 624 C C . ILE A 1 79 ? -4.191 -21.484 -21.641 1 46.12 79 ILE A C 1
ATOM 626 O O . ILE A 1 79 ? -4.066 -22.438 -20.891 1 46.12 79 ILE A O 1
ATOM 630 N N . GLY A 1 80 ? -4.492 -21.594 -22.906 1 45.31 80 GLY A N 1
ATOM 631 C CA . GLY A 1 80 ? -4.691 -22.906 -23.516 1 45.31 80 GLY A CA 1
ATOM 632 C C . GLY A 1 80 ? -3.443 -23.766 -23.516 1 45.31 80 GLY A C 1
ATOM 633 O O . GLY A 1 80 ? -3.512 -24.953 -23.219 1 45.31 80 GLY A O 1
ATOM 634 N N . LEU A 1 81 ? -2.387 -23.219 -23.891 1 43.06 81 LEU A N 1
ATOM 635 C CA . LEU A 1 81 ? -1.141 -23.984 -23.859 1 43.06 81 LEU A CA 1
ATOM 636 C C . LEU A 1 81 ? -0.8 -24.438 -22.453 1 43.06 81 LEU A C 1
ATOM 638 O O . LEU A 1 81 ? -0.349 -25.562 -22.234 1 43.06 81 LEU A O 1
ATOM 642 N N . GLU A 1 82 ? -0.975 -23.547 -21.562 1 44.66 82 GLU A N 1
ATOM 643 C CA . GLU A 1 82 ? -0.744 -23.875 -20.156 1 44.66 82 GLU A CA 1
ATOM 644 C C . GLU A 1 82 ? -1.653 -25.016 -19.703 1 44.66 82 GLU A C 1
ATOM 646 O O . GLU A 1 82 ? -1.206 -25.938 -19.016 1 44.66 82 GLU A O 1
ATOM 651 N N . GLN A 1 83 ? -2.834 -24.953 -20.188 1 44.62 83 GLN A N 1
ATOM 652 C CA . GLN A 1 83 ? -3.773 -26.031 -19.906 1 44.62 83 GLN A CA 1
ATOM 653 C C . GLN A 1 83 ? -3.318 -27.328 -20.562 1 44.62 83 GLN A C 1
ATOM 655 O O . GLN A 1 83 ? -3.443 -28.406 -19.969 1 44.62 83 GLN A O 1
ATOM 660 N N . PHE A 1 84 ? -2.824 -27.328 -21.672 1 41.12 84 PHE A N 1
ATOM 661 C CA . PHE A 1 84 ? -2.33 -28.5 -22.375 1 41.12 84 PHE A CA 1
ATOM 662 C C . PHE A 1 84 ? -1.154 -29.125 -21.641 1 41.12 84 PHE A C 1
ATOM 664 O O . PHE A 1 84 ? -1.12 -30.344 -21.422 1 41.12 84 PHE A O 1
ATOM 671 N N . HIS A 1 85 ? -0.269 -28.344 -21.328 1 42.62 85 HIS A N 1
ATOM 672 C CA . HIS A 1 85 ? 0.878 -28.891 -20.609 1 42.62 85 HIS A CA 1
ATOM 673 C C . HIS A 1 85 ? 0.458 -29.484 -19.281 1 42.62 85 HIS A C 1
ATOM 675 O O . HIS A 1 85 ? 0.968 -30.531 -18.859 1 42.62 85 HIS A O 1
ATOM 681 N N . GLU A 1 86 ? -0.334 -28.719 -18.578 1 44.62 86 GLU A N 1
ATOM 682 C CA . GLU A 1 86 ? -0.857 -29.203 -17.297 1 44.62 86 GLU A CA 1
ATOM 683 C C . GLU A 1 86 ? -1.531 -30.562 -17.453 1 44.62 86 GLU A C 1
ATOM 685 O O . GLU A 1 86 ? -1.397 -31.438 -16.594 1 44.62 86 GLU A O 1
ATOM 690 N N . SER A 1 87 ? -2.207 -30.766 -18.531 1 44.56 87 SER A N 1
ATOM 691 C CA . SER A 1 87 ? -2.834 -32.062 -18.797 1 44.56 87 SER A CA 1
ATOM 692 C C . SER A 1 87 ? -1.787 -33.156 -19 1 44.56 87 SER A C 1
ATOM 694 O O . SER A 1 87 ? -2.037 -34.312 -18.688 1 44.56 87 SER A O 1
ATOM 696 N N . LEU A 1 88 ? -0.739 -32.875 -19.531 1 41.22 88 LEU A N 1
ATOM 697 C CA . LEU A 1 88 ? 0.177 -33.969 -19.828 1 41.22 88 LEU A CA 1
ATOM 698 C C . LEU A 1 88 ? 0.912 -34.438 -18.578 1 41.22 88 LEU A C 1
ATOM 700 O O . LEU A 1 88 ? 1.167 -35.625 -18.406 1 41.22 88 LEU A O 1
ATOM 704 N N . HIS A 1 89 ? 1.534 -33.625 -17.812 1 49.34 89 HIS A N 1
ATOM 705 C CA . HIS A 1 89 ? 2.459 -34.156 -16.812 1 49.34 89 HIS A CA 1
ATOM 706 C C . HIS A 1 89 ? 1.919 -33.938 -15.398 1 49.34 89 HIS A C 1
ATOM 708 O O . HIS A 1 89 ? 2.586 -34.25 -14.414 1 49.34 89 HIS A O 1
ATOM 714 N N . GLY A 1 90 ? 0.616 -33.5 -15.109 1 61.31 90 GLY A N 1
ATOM 715 C CA . GLY A 1 90 ? -0.024 -33.438 -13.805 1 61.31 90 GLY A CA 1
ATOM 716 C C . GLY A 1 90 ? 0.466 -32.281 -12.961 1 61.31 90 GLY A C 1
ATOM 717 O O . GLY A 1 90 ? -0.208 -31.859 -12.016 1 61.31 90 GLY A O 1
ATOM 718 N N . GLU A 1 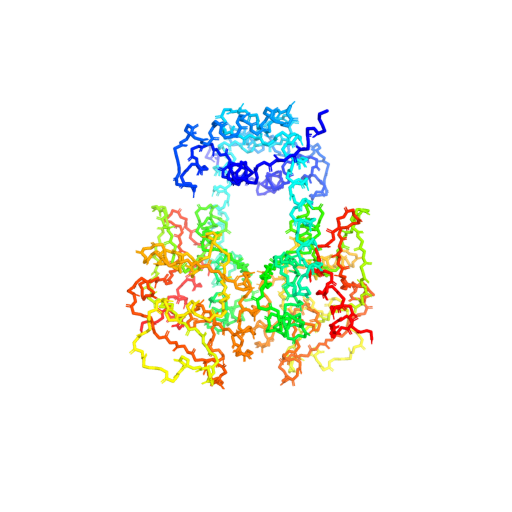91 ? 1.693 -31.797 -13.211 1 74.5 91 GLU A N 1
ATOM 719 C CA . GLU A 1 91 ? 2.227 -30.734 -12.367 1 74.5 91 GLU A CA 1
ATOM 720 C C . GLU A 1 91 ? 1.726 -29.375 -12.812 1 74.5 91 GLU A C 1
ATOM 722 O O . GLU A 1 91 ? 1.673 -29.078 -14.008 1 74.5 91 GLU A O 1
ATOM 727 N N . LEU A 1 92 ? 1.209 -28.594 -11.883 1 85.12 92 LEU A N 1
ATOM 728 C CA . LEU A 1 92 ? 0.735 -27.25 -12.18 1 85.12 92 LEU A CA 1
ATOM 729 C C . LEU A 1 92 ? 1.897 -26.328 -12.555 1 85.12 92 LEU A C 1
ATOM 731 O O . LEU A 1 92 ? 2.98 -26.422 -11.969 1 85.12 92 LEU A O 1
ATOM 735 N N . ARG A 1 93 ? 1.667 -25.5 -13.602 1 84.75 93 ARG A N 1
ATOM 736 C CA . ARG A 1 93 ? 2.678 -24.547 -14.031 1 84.75 93 ARG A CA 1
ATOM 737 C C . ARG A 1 93 ? 2.037 -23.234 -14.453 1 84.75 93 ARG A C 1
ATOM 739 O O . ARG A 1 93 ? 0.825 -23.156 -14.664 1 84.75 93 ARG A O 1
ATOM 746 N N . GLY A 1 94 ? 2.928 -22.188 -14.492 1 90.62 94 GLY A N 1
ATOM 747 C CA . GLY A 1 94 ? 2.479 -20.922 -15.047 1 90.62 94 GLY A CA 1
ATOM 748 C C . GLY A 1 94 ? 2.418 -19.797 -14.023 1 90.62 94 GLY A C 1
ATOM 749 O O . GLY A 1 94 ? 2.963 -19.922 -12.922 1 90.62 94 GLY A O 1
ATOM 750 N N . ARG A 1 95 ? 1.823 -18.719 -14.531 1 92.31 95 ARG A N 1
ATOM 751 C CA . ARG A 1 95 ? 1.75 -17.516 -13.719 1 92.31 95 ARG A CA 1
ATOM 752 C C . ARG A 1 95 ? 0.302 -17.141 -13.414 1 92.31 95 ARG A C 1
ATOM 754 O O . ARG A 1 95 ? -0.547 -17.141 -14.305 1 92.31 95 ARG A O 1
ATOM 761 N N . VAL A 1 96 ? 0.076 -16.969 -12.156 1 96.44 96 VAL A N 1
ATOM 762 C CA . VAL A 1 96 ? -1.256 -16.562 -11.719 1 96.44 96 VAL A CA 1
ATOM 763 C C . VAL A 1 96 ? -1.218 -15.125 -11.211 1 96.44 96 VAL A C 1
ATOM 765 O O . VAL A 1 96 ? -0.373 -14.781 -10.383 1 96.44 96 VAL A O 1
ATOM 768 N N . GLU A 1 97 ? -2.143 -14.305 -11.727 1 97.31 97 GLU A N 1
ATOM 769 C CA . GLU A 1 97 ? -2.223 -12.898 -11.336 1 97.31 97 GLU A CA 1
ATOM 770 C C . GLU A 1 97 ? -3.418 -12.648 -10.422 1 97.31 97 GLU A C 1
ATOM 772 O O . GLU A 1 97 ? -4.559 -12.93 -10.789 1 97.31 97 GLU A O 1
ATOM 777 N N . ILE A 1 98 ? -3.057 -12.086 -9.242 1 98.5 98 ILE A N 1
ATOM 778 C CA . ILE A 1 98 ? -4.086 -11.805 -8.25 1 98.5 98 ILE A CA 1
ATOM 779 C C . ILE A 1 98 ? -4.055 -10.32 -7.879 1 98.5 98 ILE A C 1
ATOM 781 O O . ILE A 1 98 ? -2.988 -9.773 -7.582 1 98.5 98 ILE A O 1
ATOM 785 N N . ALA A 1 99 ? -5.199 -9.656 -7.973 1 98.31 99 ALA A N 1
ATOM 786 C CA . ALA A 1 99 ? -5.375 -8.305 -7.449 1 98.31 99 ALA A CA 1
ATOM 787 C C . ALA A 1 99 ? -6.246 -8.312 -6.195 1 98.31 99 ALA A C 1
ATOM 789 O O . ALA A 1 99 ? -7.246 -9.031 -6.129 1 98.31 99 ALA A O 1
ATOM 790 N N . LEU A 1 100 ? -5.77 -7.504 -5.215 1 97.5 100 LEU A N 1
ATOM 791 C CA . LEU A 1 100 ? -6.574 -7.52 -3.998 1 97.5 100 LEU A CA 1
ATOM 792 C C . LEU A 1 100 ? -6.434 -6.207 -3.232 1 97.5 100 LEU A C 1
ATOM 794 O O . LEU A 1 100 ? -5.461 -5.473 -3.428 1 97.5 100 LEU A O 1
ATOM 798 N N . THR A 1 101 ? -7.441 -5.914 -2.439 1 94.5 101 THR A N 1
ATOM 799 C CA . THR A 1 101 ? -7.309 -4.816 -1.488 1 94.5 101 THR A CA 1
ATOM 800 C C . THR A 1 101 ? -6.465 -5.242 -0.289 1 94.5 101 THR A C 1
ATOM 802 O O . THR A 1 101 ? -6.379 -6.43 0.028 1 94.5 101 THR A O 1
ATOM 805 N N . VAL A 1 102 ? -5.914 -4.352 0.372 1 92.5 102 VAL A N 1
ATOM 806 C CA . VAL A 1 102 ? -4.836 -4.539 1.339 1 92.5 102 VAL A CA 1
ATOM 807 C C . VAL A 1 102 ? -5.316 -5.434 2.479 1 92.5 102 VAL A C 1
ATOM 809 O O . VAL A 1 102 ? -4.543 -6.223 3.025 1 92.5 102 VAL A O 1
ATOM 812 N N . GLY A 1 103 ? -6.5 -5.512 2.781 1 92.56 103 GLY A N 1
ATOM 813 C CA . GLY A 1 103 ? -7.02 -6.219 3.939 1 92.56 103 GLY A CA 1
ATOM 814 C C . GLY A 1 103 ? -6.957 -7.73 3.793 1 92.56 103 GLY A C 1
ATOM 815 O O . GLY A 1 103 ? -7.031 -8.461 4.785 1 92.56 103 GLY A O 1
ATOM 816 N N . TYR A 1 104 ? -6.719 -8.195 2.635 1 95.25 104 TYR A N 1
ATOM 817 C CA . TYR A 1 104 ? -6.801 -9.633 2.41 1 95.25 104 TYR A CA 1
ATOM 818 C C . TYR A 1 104 ? -5.41 -10.234 2.225 1 95.25 104 TYR A C 1
ATOM 820 O O . TYR A 1 104 ? -5.27 -11.445 2.076 1 95.25 104 TYR A O 1
ATOM 828 N N . VAL A 1 105 ? -4.406 -9.461 2.242 1 96.25 105 VAL A N 1
ATOM 829 C CA . VAL A 1 105 ? -3.062 -9.883 1.871 1 96.25 105 VAL A CA 1
ATOM 830 C C . VAL A 1 105 ? -2.588 -10.984 2.82 1 96.25 105 VAL A C 1
ATOM 832 O O . VAL A 1 105 ? -2.248 -12.086 2.383 1 96.25 105 VAL A O 1
ATOM 835 N N . GLU A 1 106 ? -2.643 -10.703 4.129 1 93 106 GLU A N 1
ATOM 836 C CA . GLU A 1 106 ? -2.047 -11.625 5.09 1 93 106 GLU A CA 1
ATOM 837 C C . GLU A 1 106 ? -2.828 -12.938 5.156 1 93 106 GLU A C 1
ATOM 839 O O . GLU A 1 106 ? -2.238 -14.016 5.172 1 93 106 GLU A O 1
ATOM 844 N N . ASP A 1 107 ? -4.074 -12.781 5.121 1 93.94 107 ASP A N 1
ATOM 845 C CA . ASP A 1 107 ? -4.926 -13.969 5.156 1 93.94 107 ASP A CA 1
ATOM 846 C C . ASP A 1 107 ? -4.688 -14.852 3.939 1 93.94 107 ASP A C 1
ATOM 848 O O . ASP A 1 107 ? -4.559 -16.078 4.07 1 93.94 107 ASP A O 1
ATOM 852 N N . LEU A 1 108 ? -4.629 -14.273 2.801 1 96.94 108 LEU A N 1
ATOM 853 C CA . LEU A 1 108 ? -4.43 -15.008 1.56 1 96.94 108 LEU A CA 1
ATOM 854 C C . LEU A 1 108 ? -3.062 -15.688 1.542 1 96.94 108 LEU A C 1
ATOM 856 O O . LEU A 1 108 ? -2.943 -16.844 1.152 1 96.94 108 LEU A O 1
ATOM 860 N N . MET A 1 109 ? -2.068 -14.984 1.951 1 96.38 109 MET A N 1
ATOM 861 C CA . MET A 1 109 ? -0.721 -15.547 1.972 1 96.38 109 MET A CA 1
ATOM 862 C C . MET A 1 109 ? -0.642 -16.734 2.914 1 96.38 109 MET A C 1
ATOM 864 O O . MET A 1 109 ? -0.133 -17.797 2.539 1 96.38 109 MET A O 1
ATOM 868 N N . ASP A 1 110 ? -1.182 -16.578 4.086 1 93.5 110 ASP A N 1
ATOM 869 C CA . ASP A 1 110 ? -1.039 -17.578 5.141 1 93.5 110 ASP A CA 1
ATOM 870 C C . ASP A 1 110 ? -1.87 -18.828 4.832 1 93.5 110 ASP A C 1
ATOM 872 O O . ASP A 1 110 ? -1.44 -19.953 5.105 1 93.5 110 ASP A O 1
ATOM 876 N N . SER A 1 111 ? -2.945 -18.609 4.246 1 94.5 111 SER A N 1
ATOM 877 C CA . SER A 1 111 ? -3.902 -19.719 4.156 1 94.5 111 SER A CA 1
ATOM 878 C C . SER A 1 111 ? -3.818 -20.406 2.805 1 94.5 111 SER A C 1
ATOM 880 O O . SER A 1 111 ? -4.223 -21.562 2.674 1 94.5 111 SER A O 1
ATOM 882 N N . VAL A 1 112 ? -3.295 -19.672 1.792 1 96 112 VAL A N 1
ATOM 883 C CA . VAL A 1 112 ? -3.418 -20.266 0.466 1 96 112 VAL A CA 1
ATOM 884 C C . VAL A 1 112 ? -2.078 -20.203 -0.262 1 96 112 VAL A C 1
ATOM 886 O O . VAL A 1 112 ? -1.479 -21.219 -0.582 1 96 112 VAL A O 1
ATOM 889 N N . ILE A 1 113 ? -1.487 -19.016 -0.404 1 97.44 113 ILE A N 1
ATOM 890 C CA . ILE A 1 113 ? -0.468 -18.766 -1.416 1 97.44 113 ILE A CA 1
ATOM 891 C C . ILE A 1 113 ? 0.849 -19.422 -0.996 1 97.44 113 ILE A C 1
ATOM 893 O O . ILE A 1 113 ? 1.504 -20.078 -1.802 1 97.44 113 ILE A O 1
ATOM 897 N N . THR A 1 114 ? 1.25 -19.219 0.268 1 94.81 114 THR A N 1
ATOM 898 C CA . THR A 1 114 ? 2.549 -19.719 0.705 1 94.81 114 THR A CA 1
ATOM 899 C C . THR A 1 114 ? 2.623 -21.234 0.551 1 94.81 114 THR A C 1
ATOM 901 O O . THR A 1 114 ? 3.576 -21.766 -0.029 1 94.81 114 THR A O 1
ATOM 904 N N . GLY A 1 115 ? 1.604 -21.953 1.032 1 91.75 115 GLY A N 1
ATOM 905 C CA . GLY A 1 115 ? 1.56 -23.391 0.898 1 91.75 115 GLY A CA 1
ATOM 906 C C . GLY A 1 115 ? 1.455 -23.859 -0.542 1 91.75 115 GLY A C 1
ATOM 907 O O . GLY A 1 115 ? 2.076 -24.859 -0.927 1 91.75 115 GLY A O 1
ATOM 908 N N . PHE A 1 116 ? 0.706 -23.125 -1.291 1 94.94 116 PHE A N 1
ATOM 909 C CA . PHE A 1 116 ? 0.515 -23.484 -2.695 1 94.94 116 PHE A CA 1
ATOM 910 C C . PHE A 1 116 ? 1.833 -23.391 -3.457 1 94.94 116 PHE A C 1
ATOM 912 O O . PHE A 1 116 ? 2.17 -24.297 -4.223 1 94.94 116 PHE A O 1
ATOM 919 N N . LEU A 1 117 ? 2.584 -22.312 -3.279 1 94.75 117 LEU A N 1
ATOM 920 C CA . LEU A 1 117 ? 3.857 -22.125 -3.965 1 94.75 117 LEU A CA 1
ATOM 921 C C . LEU A 1 117 ? 4.871 -23.188 -3.529 1 94.75 117 LEU A C 1
ATOM 923 O O . LEU A 1 117 ? 5.715 -23.609 -4.324 1 94.75 117 LEU A O 1
ATOM 927 N N . HIS A 1 118 ? 4.773 -23.609 -2.299 1 91.75 118 HIS A N 1
ATOM 928 C CA . HIS A 1 118 ? 5.66 -24.656 -1.804 1 91.75 118 HIS A CA 1
ATOM 929 C C . HIS A 1 118 ? 5.375 -25.984 -2.484 1 91.75 118 HIS A C 1
ATOM 931 O O . HIS A 1 118 ? 6.301 -26.719 -2.848 1 91.75 118 HIS A O 1
ATOM 937 N N . ARG A 1 119 ? 4.121 -26.281 -2.721 1 89.19 119 ARG A N 1
ATOM 938 C CA . ARG A 1 119 ? 3.682 -27.547 -3.277 1 89.19 119 ARG A CA 1
ATOM 939 C C . ARG A 1 119 ? 3.852 -27.578 -4.793 1 89.19 119 ARG A C 1
ATOM 941 O O . ARG A 1 119 ? 3.994 -28.641 -5.387 1 89.19 119 ARG A O 1
ATOM 948 N N . HIS A 1 120 ? 3.834 -26.391 -5.383 1 91.81 120 HIS A N 1
ATOM 949 C CA . HIS A 1 120 ? 3.895 -26.312 -6.84 1 91.81 120 HIS A CA 1
ATOM 950 C C . HIS A 1 120 ? 5.059 -25.438 -7.297 1 91.81 120 HIS A C 1
ATOM 952 O O . HIS A 1 120 ? 4.867 -24.266 -7.629 1 91.81 120 HIS A O 1
ATOM 958 N N . PRO A 1 121 ? 6.195 -26.031 -7.453 1 89.75 121 PRO A N 1
ATOM 959 C CA . PRO A 1 121 ? 7.434 -25.281 -7.668 1 89.75 121 PRO A CA 1
ATOM 960 C C . PRO A 1 121 ? 7.484 -24.609 -9.039 1 89.75 121 PRO A C 1
ATOM 962 O O . PRO A 1 121 ? 8.359 -23.766 -9.289 1 89.75 121 PRO A O 1
ATOM 965 N N . HIS A 1 122 ? 6.535 -24.938 -9.93 1 89.44 122 HIS A N 1
ATOM 966 C CA . HIS A 1 122 ? 6.59 -24.375 -11.273 1 89.44 122 HIS A CA 1
ATOM 967 C C . HIS A 1 122 ? 5.508 -23.312 -11.477 1 89.44 122 HIS A C 1
ATOM 969 O O . HIS A 1 122 ? 5.277 -22.859 -12.594 1 89.44 122 HIS A O 1
ATOM 975 N N . VAL A 1 123 ? 4.879 -22.938 -10.438 1 93.31 123 VAL A N 1
ATOM 976 C CA . VAL A 1 123 ? 3.879 -21.875 -10.469 1 93.31 123 VAL A CA 1
ATOM 977 C C . VAL A 1 123 ? 4.457 -20.609 -9.859 1 93.31 123 VAL A C 1
ATOM 979 O O . VAL A 1 123 ? 5.141 -20.656 -8.828 1 93.31 123 VAL A O 1
ATOM 982 N N . ALA A 1 124 ? 4.234 -19.531 -10.523 1 95.69 124 ALA A N 1
ATOM 983 C CA . ALA A 1 124 ? 4.539 -18.203 -9.984 1 95.69 124 ALA A CA 1
ATOM 984 C C . ALA A 1 124 ? 3.266 -17.391 -9.781 1 95.69 124 ALA A C 1
ATOM 986 O O . ALA A 1 124 ? 2.279 -17.578 -10.492 1 95.69 124 ALA A O 1
ATOM 987 N N . VAL A 1 125 ? 3.307 -16.547 -8.766 1 97.56 125 VAL A N 1
ATOM 988 C CA . VAL A 1 125 ? 2.148 -15.719 -8.461 1 97.56 125 VAL A CA 1
ATOM 989 C C . VAL A 1 125 ? 2.553 -14.242 -8.492 1 97.56 125 VAL A C 1
ATOM 991 O O . VAL A 1 125 ? 3.594 -13.867 -7.945 1 97.56 125 VAL A O 1
ATOM 994 N N . GLU A 1 126 ? 1.793 -13.469 -9.18 1 97.06 126 GLU A N 1
ATOM 995 C CA . GLU A 1 126 ? 1.833 -12.016 -9.07 1 97.06 126 GLU A CA 1
ATOM 996 C C . GLU A 1 126 ? 0.643 -11.492 -8.266 1 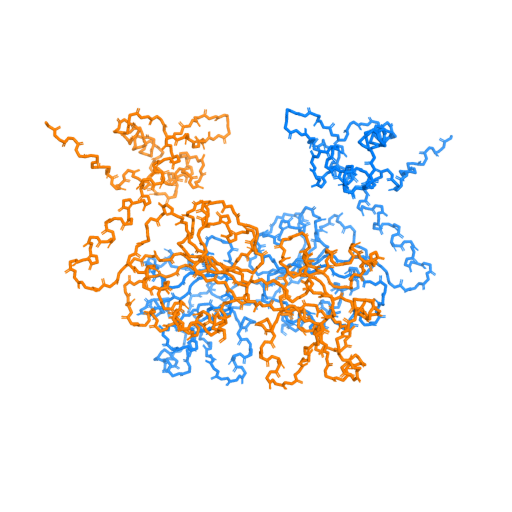97.06 126 GLU A C 1
ATOM 998 O O . GLU A 1 126 ? -0.509 -11.688 -8.664 1 97.06 126 GLU A O 1
ATOM 1003 N N . LEU A 1 127 ? 0.985 -10.922 -7.168 1 97.69 127 LEU A N 1
ATOM 1004 C CA . LEU A 1 127 ? -0.015 -10.445 -6.219 1 97.69 127 LEU A CA 1
ATOM 1005 C C . LEU A 1 127 ? 0.118 -8.945 -5.992 1 97.69 127 LEU A C 1
ATOM 1007 O O . LEU A 1 127 ? 1.108 -8.484 -5.422 1 97.69 127 LEU A O 1
ATOM 1011 N N . ASN A 1 128 ? -0.917 -8.203 -6.379 1 95.62 128 ASN A N 1
ATOM 1012 C CA . ASN A 1 128 ? -0.783 -6.75 -6.293 1 95.62 128 ASN A CA 1
ATOM 1013 C C . ASN A 1 128 ? -1.939 -6.125 -5.52 1 95.62 128 ASN A C 1
ATOM 1015 O O . ASN A 1 128 ? -3.105 -6.391 -5.816 1 95.62 128 ASN A O 1
ATOM 1019 N N . VAL A 1 129 ? -1.55 -5.316 -4.586 1 94.94 129 VAL A N 1
ATOM 1020 C CA . VAL A 1 129 ? -2.518 -4.543 -3.816 1 94.94 129 VAL A CA 1
ATOM 1021 C C . VAL A 1 129 ? -3.012 -3.357 -4.645 1 94.94 129 VAL A C 1
ATOM 1023 O O . VAL A 1 129 ? -2.211 -2.639 -5.25 1 94.94 129 VAL A O 1
ATOM 1026 N N . ARG A 1 130 ? -4.352 -3.244 -4.688 1 93.44 130 ARG A N 1
ATOM 1027 C CA . ARG A 1 130 ? -5.055 -2.195 -5.418 1 93.44 130 ARG A CA 1
ATOM 1028 C C . ARG A 1 130 ? -6.176 -1.598 -4.574 1 93.44 130 ARG A C 1
ATOM 1030 O O . ARG A 1 130 ? -6.512 -2.127 -3.514 1 93.44 130 ARG A O 1
ATOM 1037 N N . THR A 1 131 ? -6.645 -0.422 -5.102 1 90.56 131 THR A N 1
ATOM 1038 C CA . THR A 1 131 ? -7.926 0.044 -4.59 1 90.56 131 THR A CA 1
ATOM 1039 C C . THR A 1 131 ? -9.055 -0.891 -5.02 1 90.56 131 THR A C 1
ATOM 1041 O O . THR A 1 131 ? -8.859 -1.741 -5.891 1 90.56 131 THR A O 1
ATOM 1044 N N . ALA A 1 132 ? -10.188 -0.737 -4.344 1 90.81 132 ALA A N 1
ATOM 1045 C CA . ALA A 1 132 ? -11.328 -1.582 -4.695 1 90.81 132 ALA A CA 1
ATOM 1046 C C . ALA A 1 132 ? -11.648 -1.477 -6.184 1 90.81 132 ALA A C 1
ATOM 1048 O O . ALA A 1 132 ? -11.797 -2.492 -6.867 1 90.81 132 ALA A O 1
ATOM 1049 N N . ASP A 1 133 ? -11.688 -0.266 -6.688 1 90 133 ASP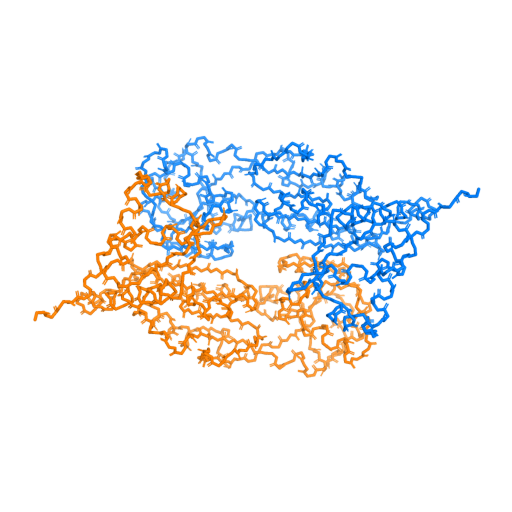 A N 1
ATOM 1050 C CA . ASP A 1 133 ? -11.969 -0.059 -8.109 1 90 133 ASP A CA 1
ATOM 1051 C C . ASP A 1 133 ? -10.844 -0.607 -8.977 1 90 133 ASP A C 1
ATOM 1053 O O . ASP A 1 133 ? -11.086 -1.105 -10.078 1 90 133 ASP A O 1
ATOM 1057 N N . GLY A 1 134 ? -9.656 -0.463 -8.461 1 93.81 134 GLY A N 1
ATOM 1058 C CA . GLY A 1 134 ? -8.516 -0.994 -9.188 1 93.81 134 GLY A CA 1
ATOM 1059 C C . GLY A 1 134 ? -8.562 -2.502 -9.352 1 93.81 134 GLY A C 1
ATOM 1060 O O . GLY A 1 134 ? -8.195 -3.025 -10.406 1 93.81 134 GLY A O 1
ATOM 1061 N N . VAL A 1 135 ? -9.023 -3.166 -8.352 1 96.5 135 VAL A N 1
ATOM 1062 C CA . VAL A 1 135 ? -9.164 -4.617 -8.422 1 96.5 135 VAL A CA 1
ATOM 1063 C C . VAL A 1 135 ? -10.195 -4.988 -9.484 1 96.5 135 VAL A C 1
ATOM 1065 O O . VAL A 1 135 ? -9.945 -5.859 -10.32 1 96.5 135 VAL A O 1
ATOM 1068 N N . VAL A 1 136 ? -11.266 -4.309 -9.453 1 95.62 136 VAL A N 1
ATOM 1069 C CA . VAL A 1 136 ? -12.328 -4.578 -10.422 1 95.62 136 VAL A CA 1
ATOM 1070 C C . VAL A 1 136 ? -11.812 -4.324 -11.836 1 95.62 136 VAL A C 1
ATOM 1072 O O . VAL A 1 136 ? -12.031 -5.133 -12.734 1 95.62 136 VAL A O 1
ATOM 1075 N N . ASP A 1 137 ? -11.109 -3.244 -11.977 1 95.94 137 ASP A N 1
ATOM 1076 C CA . ASP A 1 137 ? -10.578 -2.873 -13.281 1 95.94 137 ASP A CA 1
ATOM 1077 C C . ASP A 1 137 ? -9.586 -3.922 -13.789 1 95.94 137 ASP A C 1
ATOM 1079 O O . ASP A 1 137 ? -9.594 -4.27 -14.969 1 95.94 137 ASP A O 1
ATOM 1083 N N . ASP A 1 138 ? -8.711 -4.41 -12.891 1 96.5 138 ASP A N 1
ATOM 1084 C CA . ASP A 1 138 ? -7.715 -5.406 -13.266 1 96.5 138 ASP A CA 1
ATOM 1085 C C . ASP A 1 138 ? -8.383 -6.688 -13.758 1 96.5 138 ASP A C 1
ATOM 1087 O O . ASP A 1 138 ? -7.949 -7.277 -14.75 1 96.5 138 ASP A O 1
ATOM 1091 N N . VAL A 1 139 ? -9.43 -7.121 -13.117 1 97 139 VAL A N 1
ATOM 1092 C CA . VAL A 1 139 ? -10.133 -8.336 -13.516 1 97 139 VAL A CA 1
ATOM 1093 C C . VAL A 1 139 ? -10.906 -8.078 -14.812 1 97 139 VAL A C 1
ATOM 1095 O O . VAL A 1 139 ? -10.883 -8.898 -15.727 1 97 139 VAL A O 1
ATOM 1098 N N . LEU A 1 140 ? -11.523 -6.91 -14.875 1 94.44 140 LEU A N 1
ATOM 1099 C CA . LEU A 1 140 ? -12.328 -6.543 -16.031 1 94.44 140 LEU A CA 1
ATOM 1100 C C . LEU A 1 140 ? -11.477 -6.512 -17.297 1 94.44 140 LEU A C 1
ATOM 1102 O O . LEU A 1 140 ? -11.898 -6.996 -18.359 1 94.44 140 LEU A O 1
ATOM 1106 N N . ARG A 1 141 ? -10.305 -6.043 -17.203 1 93.75 141 ARG A N 1
ATOM 1107 C CA . ARG A 1 141 ? -9.398 -5.887 -18.328 1 93.75 141 ARG A CA 1
ATOM 1108 C C . ARG A 1 141 ? -8.5 -7.109 -18.484 1 93.75 141 ARG A C 1
ATOM 1110 O O . ARG A 1 141 ? -7.535 -7.09 -19.25 1 93.75 141 ARG A O 1
ATOM 1117 N N . LYS A 1 142 ? -8.68 -8.016 -17.609 1 91.38 142 LYS A N 1
ATOM 1118 C CA . LYS A 1 142 ? -8.008 -9.312 -17.672 1 91.38 142 LYS A CA 1
ATOM 1119 C C . LYS A 1 142 ? -6.516 -9.172 -17.359 1 91.38 142 LYS A C 1
ATOM 1121 O O . LYS A 1 142 ? -5.688 -9.859 -17.953 1 91.38 142 LYS A O 1
ATOM 1126 N N . ARG A 1 143 ? -6.23 -8.234 -16.516 1 94.06 143 ARG A N 1
ATOM 1127 C CA . ARG A 1 143 ? -4.879 -8.062 -15.984 1 94.06 143 ARG A CA 1
ATOM 1128 C C . ARG A 1 143 ? -4.664 -8.906 -14.734 1 94.06 143 ARG A C 1
ATOM 1130 O O . ARG A 1 143 ? -3.525 -9.117 -14.305 1 94.06 143 ARG A O 1
ATOM 1137 N N . ALA A 1 144 ? -5.758 -9.375 -14.164 1 97.5 144 ALA A N 1
ATOM 1138 C CA . ALA A 1 144 ? -5.742 -10.297 -13.031 1 97.5 144 ALA A CA 1
ATOM 1139 C C . ALA A 1 144 ? -6.699 -11.469 -13.266 1 97.5 144 ALA A C 1
ATOM 1141 O O . ALA A 1 144 ? -7.797 -11.281 -13.797 1 97.5 144 ALA A O 1
ATOM 1142 N N . HIS A 1 145 ? -6.203 -12.633 -12.875 1 96.88 145 HIS A N 1
ATOM 1143 C CA . HIS A 1 145 ? -7.059 -13.812 -12.961 1 96.88 145 HIS A CA 1
ATOM 1144 C C . HIS A 1 145 ? -8.133 -13.797 -11.883 1 96.88 145 HIS A C 1
ATOM 1146 O O . HIS A 1 145 ? -9.281 -14.18 -12.133 1 96.88 145 HIS A O 1
ATOM 1152 N N . ILE A 1 146 ? -7.742 -13.406 -10.633 1 98.31 146 ILE A N 1
ATOM 1153 C CA . ILE A 1 146 ? -8.594 -13.438 -9.453 1 98.31 146 ILE A CA 1
ATOM 1154 C C . ILE A 1 146 ? -8.531 -12.086 -8.734 1 98.31 146 ILE A C 1
ATOM 1156 O O . ILE A 1 146 ? -7.461 -11.5 -8.609 1 98.31 146 ILE A O 1
ATOM 1160 N N . GLY A 1 147 ? -9.695 -11.586 -8.344 1 98.38 147 GLY A N 1
ATOM 1161 C CA . GLY A 1 147 ? -9.781 -10.391 -7.523 1 98.38 147 GLY A CA 1
ATOM 1162 C C . GLY A 1 147 ? -10.375 -10.641 -6.152 1 98.38 147 GLY A C 1
ATOM 1163 O O . GLY A 1 147 ? -11.32 -11.43 -6.016 1 98.38 147 GLY A O 1
ATOM 1164 N N . LEU A 1 148 ? -9.742 -10.141 -5.098 1 97.44 148 LEU A N 1
ATOM 1165 C CA . LEU A 1 148 ? -10.328 -10.047 -3.768 1 97.44 148 LEU A CA 1
ATOM 1166 C C . LEU A 1 148 ? -10.492 -8.586 -3.355 1 97.44 148 LEU A C 1
ATOM 1168 O O . LEU A 1 148 ? -9.508 -7.855 -3.219 1 97.44 148 LEU A O 1
ATOM 1172 N N . THR A 1 149 ? -11.773 -8.172 -3.164 1 94.94 149 THR A N 1
ATOM 1173 C CA . THR A 1 149 ? -11.953 -6.738 -2.959 1 94.94 149 THR A CA 1
ATOM 1174 C C . THR A 1 149 ? -13.062 -6.473 -1.943 1 94.94 149 THR A C 1
ATOM 1176 O O . THR A 1 149 ? -13.859 -7.363 -1.636 1 94.94 149 THR A O 1
ATOM 1179 N N . TYR A 1 150 ? -12.961 -5.309 -1.393 1 91.25 150 TYR A N 1
ATOM 1180 C CA . TYR A 1 150 ? -13.906 -4.859 -0.374 1 91.25 150 TYR A CA 1
ATOM 1181 C C . TYR A 1 150 ? -14.875 -3.83 -0.943 1 91.25 150 TYR A C 1
ATOM 1183 O O . TYR A 1 150 ? -14.453 -2.793 -1.46 1 91.25 150 TYR A O 1
ATOM 1191 N N . ASN A 1 151 ? -16.188 -4.113 -0.879 1 86.5 151 ASN A N 1
ATOM 1192 C CA . ASN A 1 151 ? -17.328 -3.258 -1.183 1 86.5 151 ASN A CA 1
ATOM 1193 C C . ASN A 1 151 ? -17.219 -2.65 -2.578 1 86.5 151 ASN A C 1
ATOM 1195 O O . ASN A 1 151 ? -17.328 -1.434 -2.74 1 86.5 151 ASN A O 1
ATOM 1199 N N . PRO A 1 152 ? -17.141 -3.479 -3.562 1 85.56 152 PRO A N 1
ATOM 1200 C CA . PRO A 1 152 ? -16.984 -2.977 -4.93 1 85.56 152 PRO A CA 1
ATOM 1201 C C . PRO A 1 152 ? -18.328 -2.721 -5.617 1 85.56 152 PRO A C 1
ATOM 1203 O O . PRO A 1 152 ? -19.344 -3.301 -5.23 1 85.56 152 PRO A O 1
ATOM 1206 N N . SER A 1 153 ? -18.266 -1.752 -6.559 1 86 153 SER A N 1
ATOM 1207 C CA . SER A 1 153 ? -19.281 -1.746 -7.602 1 86 153 SER A CA 1
ATOM 1208 C C . SER A 1 153 ? -18.891 -2.654 -8.766 1 86 153 SER A C 1
ATOM 1210 O O . SER A 1 153 ? -17.797 -2.523 -9.32 1 86 153 SER A O 1
ATOM 1212 N N . LEU A 1 154 ? -19.812 -3.578 -9.109 1 91.25 154 LEU A N 1
ATOM 1213 C CA . LEU A 1 154 ? -19.406 -4.598 -10.07 1 91.25 154 LEU A CA 1
ATOM 1214 C C . LEU A 1 154 ? -20.125 -4.402 -11.406 1 91.25 154 LEU A C 1
ATOM 1216 O O . LEU A 1 154 ? -21.344 -4.273 -11.445 1 91.25 154 LEU A O 1
ATOM 1220 N N . PRO A 1 155 ? -19.359 -4.375 -12.461 1 93.5 155 PRO A N 1
ATOM 1221 C CA . PRO A 1 155 ? -19.984 -4.465 -13.781 1 93.5 155 PRO A CA 1
ATOM 1222 C C . PRO A 1 155 ? -20.484 -5.871 -14.102 1 93.5 155 PRO A C 1
ATOM 1224 O O . PRO A 1 155 ? -20.094 -6.836 -13.445 1 93.5 155 PRO A O 1
ATOM 1227 N N . PRO A 1 156 ? -21.266 -5.988 -15.141 1 92.62 156 PRO A N 1
ATOM 1228 C CA . PRO A 1 156 ? -21.891 -7.27 -15.445 1 92.62 156 PRO A CA 1
ATOM 1229 C C . PRO A 1 156 ? -20.891 -8.328 -15.898 1 92.62 156 PRO A C 1
ATOM 1231 O O . PRO A 1 156 ? -21.156 -9.531 -15.766 1 92.62 156 PRO A O 1
ATOM 1234 N N . GLU A 1 157 ? -19.797 -7.918 -16.359 1 94.56 157 GLU A N 1
ATOM 1235 C CA . GLU A 1 157 ? -18.812 -8.836 -16.906 1 94.56 157 GLU A CA 1
ATOM 1236 C C . GLU A 1 157 ? -18.078 -9.586 -15.789 1 94.56 157 GLU A C 1
ATOM 1238 O O . GLU A 1 157 ? -17.375 -10.57 -16.047 1 94.56 157 GLU A O 1
ATOM 1243 N N . ILE A 1 158 ? -18.297 -9.125 -14.609 1 96.44 158 ILE A N 1
ATOM 1244 C CA . ILE A 1 158 ? -17.562 -9.68 -13.477 1 96.44 158 ILE A CA 1
ATOM 1245 C C . ILE A 1 158 ? -18.453 -10.648 -12.703 1 96.44 158 ILE A C 1
ATOM 1247 O O . ILE A 1 158 ? -19.594 -10.312 -12.367 1 96.44 158 ILE A O 1
ATOM 1251 N N . ARG A 1 159 ? -17.906 -11.828 -12.43 1 94.62 159 ARG A N 1
ATOM 1252 C CA . ARG A 1 159 ? -18.594 -12.828 -11.617 1 94.62 159 ARG A CA 1
ATOM 1253 C C . ARG A 1 159 ? -18.094 -12.805 -10.18 1 94.62 159 ARG A C 1
ATOM 1255 O O . ARG A 1 159 ? -16.875 -12.773 -9.938 1 94.62 159 ARG A O 1
ATOM 1262 N N . GLU A 1 160 ? -19.047 -12.859 -9.289 1 94.44 160 GLU A N 1
ATOM 1263 C CA . GLU A 1 160 ? -18.75 -12.992 -7.871 1 94.44 160 GLU A CA 1
ATOM 1264 C C . GLU A 1 160 ? -18.703 -14.453 -7.449 1 94.44 160 GLU A C 1
ATOM 1266 O O . GLU A 1 160 ? -19.719 -15.148 -7.496 1 94.44 160 GLU A O 1
ATOM 1271 N N . CYS A 1 161 ? -17.594 -14.867 -6.957 1 93.94 161 CYS A N 1
ATOM 1272 C CA . CYS A 1 161 ? -17.438 -16.25 -6.543 1 93.94 161 CYS A CA 1
ATOM 1273 C C . CYS A 1 161 ? -17.797 -16.422 -5.07 1 93.94 161 CYS A C 1
ATOM 1275 O O . CYS A 1 161 ? -18.25 -17.5 -4.664 1 93.94 161 CYS A O 1
ATOM 1277 N N . LEU A 1 162 ? -17.469 -15.469 -4.262 1 93.06 162 LEU A N 1
ATOM 1278 C CA . LEU A 1 162 ? -17.797 -15.398 -2.842 1 93.06 162 LEU A CA 1
ATOM 1279 C C . LEU A 1 162 ? -18.156 -13.977 -2.439 1 93.06 162 LEU A C 1
ATOM 1281 O O . LEU A 1 162 ? -17.656 -13.008 -3.016 1 93.06 162 LEU A O 1
ATOM 1285 N N . SER A 1 163 ? -19.016 -13.906 -1.499 1 93.62 163 SER A N 1
ATOM 1286 C CA . SER A 1 163 ? -19.406 -12.648 -0.888 1 93.62 163 SER A CA 1
ATOM 1287 C C . SER A 1 163 ? -19.703 -12.82 0.6 1 93.62 163 SER A C 1
ATOM 1289 O O . SER A 1 163 ? -20.562 -13.609 0.982 1 93.62 163 SER A O 1
ATOM 1291 N N . VAL A 1 164 ? -18.953 -12.141 1.379 1 93.12 164 VAL A N 1
ATOM 1292 C CA . VAL A 1 164 ? -19.125 -12.227 2.824 1 93.12 164 VAL A CA 1
ATOM 1293 C C . VAL A 1 164 ? -19.188 -10.828 3.422 1 93.12 164 VAL A C 1
ATOM 1295 O O . VAL A 1 164 ? -18.469 -9.93 2.998 1 93.12 164 VAL A O 1
ATOM 1298 N N . GLU A 1 165 ? -20 -10.664 4.406 1 92.25 165 GLU A N 1
ATOM 1299 C CA . GLU A 1 165 ? -20.125 -9.367 5.07 1 92.25 165 GLU A CA 1
ATOM 1300 C C . GLU A 1 165 ? -18.875 -9.062 5.91 1 92.25 165 GLU A C 1
ATOM 1302 O O . GLU A 1 165 ? -18.438 -9.898 6.688 1 92.25 165 GLU A O 1
ATOM 1307 N N . HIS A 1 166 ? -18.328 -7.949 5.633 1 93.31 166 HIS A N 1
ATOM 1308 C CA . HIS A 1 166 ? -17.25 -7.398 6.43 1 93.31 166 HIS A CA 1
ATOM 1309 C C . HIS A 1 166 ? -17.609 -6.027 6.992 1 93.31 166 HIS A C 1
ATOM 1311 O O . HIS A 1 166 ? -17.281 -5 6.391 1 93.31 166 HIS A O 1
ATOM 1317 N N . PRO A 1 167 ? -18.172 -6.023 8.164 1 93.88 167 PRO A N 1
ATOM 1318 C CA . PRO A 1 167 ? -18.594 -4.746 8.75 1 93.88 167 PRO A CA 1
ATOM 1319 C C . PRO A 1 167 ? -17.406 -3.814 9.016 1 93.88 167 PRO A C 1
ATOM 1321 O O . PRO A 1 167 ? -16.281 -4.277 9.188 1 93.88 167 PRO A O 1
ATOM 1324 N N . THR A 1 168 ? -17.734 -2.527 8.922 1 94.75 168 THR A N 1
ATOM 1325 C CA . THR A 1 168 ? -16.797 -1.485 9.305 1 94.75 168 THR A CA 1
ATOM 1326 C C . THR A 1 168 ? -17 -1.07 10.758 1 94.75 168 THR A C 1
ATOM 1328 O O . THR A 1 168 ? -18.125 -0.807 11.18 1 94.75 168 THR A O 1
ATOM 1331 N N . PHE A 1 169 ? -15.938 -0.998 11.523 1 96.62 169 PHE A N 1
ATOM 1332 C CA . PHE A 1 169 ? -15.977 -0.66 12.945 1 96.62 169 PHE A CA 1
ATOM 1333 C C . PHE A 1 169 ? -15.234 0.644 13.211 1 96.62 169 PHE A C 1
ATOM 1335 O O . PHE A 1 169 ? -14.461 1.105 12.375 1 96.62 169 PHE A O 1
ATOM 1342 N N . LEU A 1 170 ? -15.562 1.213 14.305 1 97.75 170 LEU A N 1
ATOM 1343 C CA . LEU A 1 170 ? -14.734 2.293 14.828 1 97.75 170 LEU A CA 1
ATOM 1344 C C . LEU A 1 170 ? -13.609 1.742 15.695 1 97.75 170 LEU A C 1
ATOM 1346 O O . LEU A 1 170 ? -13.859 1.094 16.719 1 97.75 170 LEU A O 1
ATOM 1350 N N . ALA A 1 171 ? -12.43 1.95 15.297 1 98.12 171 ALA A N 1
ATOM 1351 C CA . ALA A 1 171 ? -11.258 1.515 16.047 1 98.12 171 ALA A CA 1
ATOM 1352 C C . ALA A 1 171 ? -10.789 2.598 17.016 1 98.12 171 ALA A C 1
ATOM 1354 O O . ALA A 1 171 ? -10.633 3.758 16.625 1 98.12 171 ALA A O 1
ATOM 1355 N N . VAL A 1 172 ? -10.578 2.211 18.234 1 98.06 172 VAL A N 1
ATOM 1356 C CA . VAL A 1 172 ? -10.117 3.133 19.266 1 98.06 172 VAL A CA 1
ATOM 1357 C C . VAL A 1 172 ? -9.07 2.445 20.141 1 98.06 172 VAL A C 1
ATOM 1359 O O . VAL A 1 172 ? -8.945 1.218 20.125 1 98.06 172 VAL A O 1
ATOM 1362 N N . ALA A 1 173 ? -8.289 3.275 20.828 1 97.75 173 ALA A N 1
ATOM 1363 C CA . ALA A 1 173 ? -7.395 2.719 21.844 1 97.75 173 ALA A CA 1
ATOM 1364 C C . ALA A 1 173 ? -8.188 2.131 23.016 1 97.75 173 ALA A C 1
ATOM 1366 O O . ALA A 1 173 ? -9.32 2.549 23.266 1 97.75 173 ALA A O 1
ATOM 1367 N N . PRO A 1 174 ? -7.621 1.191 23.734 1 96.56 174 PRO A N 1
ATOM 1368 C CA . PRO A 1 174 ? -8.344 0.503 24.812 1 96.56 174 PRO A CA 1
ATOM 1369 C C . PRO A 1 174 ? -8.797 1.449 25.922 1 96.56 174 PRO A C 1
ATOM 1371 O O . PRO A 1 174 ? -9.844 1.232 26.531 1 96.56 174 PRO A O 1
ATOM 1374 N N . ASP A 1 175 ? -8.062 2.469 26.141 1 94.5 175 ASP A N 1
ATOM 1375 C CA . ASP A 1 175 ? -8.383 3.389 27.234 1 94.5 175 ASP A CA 1
ATOM 1376 C C . ASP A 1 175 ? -9.156 4.598 26.719 1 94.5 175 ASP A C 1
ATOM 1378 O O . ASP A 1 175 ? -9.406 5.547 27.469 1 94.5 175 ASP A O 1
ATOM 1382 N N . HIS A 1 176 ? -9.492 4.578 25.484 1 95.69 176 HIS A N 1
ATOM 1383 C CA . HIS A 1 176 ? -10.227 5.691 24.891 1 95.69 176 HIS A CA 1
ATOM 1384 C C . HIS A 1 176 ? -11.602 5.844 25.547 1 95.69 176 HIS A C 1
ATOM 1386 O O . HIS A 1 176 ? -12.258 4.852 25.844 1 95.69 176 HIS A O 1
ATOM 1392 N N . PRO A 1 177 ? -12.125 7.004 25.688 1 93.81 177 PRO A N 1
ATOM 1393 C CA . PRO A 1 177 ? -13.43 7.238 26.312 1 93.81 177 PRO A CA 1
ATOM 1394 C C . PRO A 1 177 ? -14.562 6.473 25.625 1 93.81 177 PRO A C 1
ATOM 1396 O O . PRO A 1 177 ? -15.469 5.98 26.297 1 93.81 177 PRO A O 1
ATOM 1399 N N . LEU A 1 178 ? -14.477 6.367 24.391 1 95.81 178 LEU A N 1
ATOM 1400 C CA . LEU A 1 178 ? -15.539 5.711 23.641 1 95.81 178 LEU A CA 1
ATOM 1401 C C . LEU A 1 178 ? -15.555 4.211 23.906 1 95.81 178 LEU A C 1
ATOM 1403 O O . LEU A 1 178 ? -16.547 3.537 23.641 1 95.81 178 LEU A O 1
ATOM 1407 N N . ALA A 1 179 ? -14.414 3.691 24.281 1 94.69 179 ALA A N 1
ATOM 1408 C CA . ALA A 1 179 ? -14.352 2.264 24.594 1 94.69 179 ALA A CA 1
ATOM 1409 C C . ALA A 1 179 ? -15.195 1.927 25.812 1 94.69 179 ALA A C 1
ATOM 1411 O O . ALA A 1 179 ? -15.57 0.77 26.016 1 94.69 179 ALA A O 1
ATOM 1412 N N . LYS A 1 180 ? -15.43 2.857 26.609 1 91.19 180 LYS A N 1
ATOM 1413 C CA . LYS A 1 180 ? -16.188 2.67 27.844 1 91.19 180 LYS A CA 1
ATOM 1414 C C . LYS A 1 180 ? -17.656 3.01 27.641 1 91.19 180 LYS A C 1
ATOM 1416 O O . LYS A 1 180 ? -18.484 2.801 28.531 1 91.19 180 LYS A O 1
ATOM 1421 N N . ARG A 1 181 ? -17.797 3.455 26.516 1 83.69 181 ARG A N 1
ATOM 1422 C CA . ARG A 1 181 ? -19.172 3.84 26.203 1 83.69 181 ARG A CA 1
ATOM 1423 C C . ARG A 1 181 ? -19.984 2.641 25.719 1 83.69 181 ARG A C 1
ATOM 1425 O O . ARG A 1 181 ? -19.406 1.651 25.25 1 83.69 181 ARG A O 1
ATOM 1432 N N . GLY A 1 182 ? -21.234 2.541 25.844 1 83.88 182 GLY A N 1
ATOM 1433 C CA . GLY A 1 182 ? -22.109 1.506 25.328 1 83.88 182 GLY A CA 1
ATOM 1434 C C . GLY A 1 182 ? -22.203 1.521 23.812 1 83.88 182 GLY A C 1
ATOM 1435 O O . GLY A 1 182 ? -22.047 2.572 23.188 1 83.88 182 GLY A O 1
ATOM 1436 N N . GLU A 1 183 ? -22.203 0.347 23.078 1 88.69 183 GLU A N 1
ATOM 1437 C CA . GLU A 1 183 ? -22.391 0.143 21.656 1 88.69 183 GLU A CA 1
ATOM 1438 C C . GLU A 1 183 ? -23.859 -0.109 21.312 1 88.69 183 GLU A C 1
ATOM 1440 O O . GLU A 1 183 ? -24.625 -0.533 22.188 1 88.69 183 GLU A O 1
ATOM 1445 N N . PRO A 1 184 ? -24.281 0.172 20.094 1 94.56 184 PRO A N 1
ATOM 1446 C CA . PRO A 1 184 ? -23.578 0.737 18.938 1 94.56 184 PRO A CA 1
ATOM 1447 C C . PRO A 1 184 ? -23.469 2.26 19 1 94.56 184 PRO A C 1
ATOM 1449 O O . PRO A 1 184 ? -24.328 2.918 19.594 1 94.56 184 PRO A O 1
ATOM 1452 N N . LEU A 1 185 ? -22.469 2.807 18.391 1 96.44 185 LEU A N 1
ATOM 1453 C CA . LEU A 1 185 ? -22.203 4.242 18.391 1 96.44 185 LEU A CA 1
ATOM 1454 C C . LEU A 1 185 ? -22.797 4.898 17.141 1 96.44 185 LEU A C 1
ATOM 1456 O O . LEU A 1 185 ? -23.047 4.227 16.141 1 96.44 185 LEU A O 1
ATOM 1460 N N . GLU A 1 186 ? -23.016 6.168 17.297 1 96.19 186 GLU A N 1
ATOM 1461 C CA . GLU A 1 186 ? -23.375 7.004 16.156 1 96.19 186 GLU A CA 1
ATOM 1462 C C . GLU A 1 186 ? -22.156 7.699 15.57 1 96.19 186 GLU A C 1
ATOM 1464 O O . GLU A 1 186 ? -21.156 7.902 16.266 1 96.19 186 GLU A O 1
ATOM 1469 N N . LEU A 1 187 ? -22.297 8.102 14.258 1 96.75 187 LEU A N 1
ATOM 1470 C CA . LEU A 1 187 ? -21.188 8.789 13.617 1 96.75 187 LEU A CA 1
ATOM 1471 C C . LEU A 1 187 ? -20.828 10.07 14.367 1 96.75 187 LEU A C 1
ATOM 1473 O O . LEU A 1 187 ? -19.641 10.422 14.469 1 96.75 187 LEU A O 1
ATOM 1477 N N . ARG A 1 188 ? -21.812 10.734 14.922 1 95.44 188 ARG A N 1
ATOM 1478 C CA . ARG A 1 188 ? -21.609 11.984 15.641 1 95.44 188 ARG A CA 1
ATOM 1479 C C . ARG A 1 188 ? -20.719 11.781 16.859 1 95.44 188 ARG A C 1
ATOM 1481 O O . ARG A 1 188 ? -19.969 12.672 17.25 1 95.44 188 ARG A O 1
ATOM 1488 N N . ASP A 1 189 ? -20.812 10.562 17.406 1 94.94 189 ASP A N 1
ATOM 1489 C CA . ASP A 1 189 ? -19.969 10.242 18.562 1 94.94 189 ASP A CA 1
ATOM 1490 C C . ASP A 1 189 ? -18.5 10.164 18.141 1 94.94 189 ASP A C 1
ATOM 1492 O O . ASP A 1 189 ? -17.609 10.586 18.891 1 94.94 189 ASP A O 1
ATOM 1496 N N . ALA A 1 190 ? -18.234 9.664 16.969 1 95.75 190 ALA A N 1
ATOM 1497 C CA . ALA A 1 190 ? -16.875 9.438 16.484 1 95.75 190 ALA A CA 1
ATOM 1498 C C . ALA A 1 190 ? -16.219 10.75 16.062 1 95.75 190 ALA A C 1
ATOM 1500 O O . ALA A 1 190 ? -15.039 10.984 16.344 1 95.75 190 ALA A O 1
ATOM 1501 N N . VAL A 1 191 ? -16.984 11.656 15.477 1 95.12 191 VAL A N 1
ATOM 1502 C CA . VAL A 1 191 ? -16.406 12.828 14.836 1 95.12 191 VAL A CA 1
ATOM 1503 C C . VAL A 1 191 ? -16.094 13.898 15.883 1 95.12 191 VAL A C 1
ATOM 1505 O O . VAL A 1 191 ? -15.531 14.945 15.562 1 95.12 191 VAL A O 1
ATOM 1508 N N . ARG A 1 192 ? -16.438 13.602 17.125 1 93.81 192 ARG A N 1
ATOM 1509 C CA . ARG A 1 192 ? -16.062 14.477 18.234 1 93.81 192 ARG A CA 1
ATOM 1510 C C . ARG A 1 192 ? -14.578 14.344 18.562 1 93.81 192 ARG A C 1
ATOM 1512 O O . ARG A 1 192 ? -14.008 15.188 19.266 1 93.81 192 ARG A O 1
ATOM 1519 N N . TYR A 1 193 ? -14.016 13.328 18.047 1 95.19 193 TYR A N 1
ATOM 1520 C CA . TYR A 1 193 ? -12.609 13.055 18.281 1 95.19 193 TYR A CA 1
ATOM 1521 C C . TYR A 1 193 ? -11.797 13.164 17 1 95.19 193 TYR A C 1
ATOM 1523 O O . TYR A 1 193 ? -12.352 13.055 15.898 1 95.19 193 TYR A O 1
ATOM 1531 N N . PRO A 1 194 ? -10.453 13.438 17.125 1 96.62 194 PRO A N 1
ATOM 1532 C CA . PRO A 1 194 ? -9.633 13.445 15.914 1 96.62 194 PRO A CA 1
ATOM 1533 C C . PRO A 1 194 ? -9.781 12.172 15.086 1 96.62 194 PRO A C 1
ATOM 1535 O O . PRO A 1 194 ? -9.727 11.07 15.633 1 96.62 194 PRO A O 1
ATOM 1538 N N . LEU A 1 195 ? -9.977 12.398 13.812 1 97.19 195 LEU A N 1
ATOM 1539 C CA . LEU A 1 195 ? -10.336 11.297 12.93 1 97.19 195 LEU A CA 1
ATOM 1540 C C . LEU A 1 195 ? -9.234 11.055 11.898 1 97.19 195 LEU A C 1
ATOM 1542 O O . LEU A 1 195 ? -8.688 12 11.328 1 97.19 195 LEU A O 1
ATOM 1546 N N . ALA A 1 196 ? -8.891 9.781 11.758 1 97.25 196 ALA A N 1
ATOM 1547 C CA . ALA A 1 196 ? -8.109 9.352 10.594 1 97.25 196 ALA A CA 1
ATOM 1548 C C . ALA A 1 196 ? -9.008 8.703 9.539 1 97.25 196 ALA A C 1
ATOM 1550 O O . ALA A 1 196 ? -9.875 7.883 9.875 1 97.25 196 ALA A O 1
ATOM 1551 N N . LEU A 1 197 ? -8.812 9.117 8.297 1 94.69 197 LEU A N 1
ATOM 1552 C CA . LEU A 1 197 ? -9.633 8.586 7.215 1 94.69 197 LEU A CA 1
ATOM 1553 C C . LEU A 1 197 ? -8.766 8.219 6.012 1 94.69 197 LEU A C 1
ATOM 1555 O O . LEU A 1 197 ? -7.73 8.844 5.77 1 94.69 197 LEU A O 1
ATOM 1559 N N . MET A 1 198 ? -9.211 7.188 5.355 1 90.25 198 MET A N 1
ATOM 1560 C CA . MET A 1 198 ? -8.625 6.922 4.047 1 90.25 198 MET A CA 1
ATOM 1561 C C . MET A 1 198 ? -9.133 7.922 3.012 1 90.25 198 MET A C 1
ATOM 1563 O O . MET A 1 198 ? -10.25 8.438 3.137 1 90.25 198 MET A O 1
ATOM 1567 N N . PRO A 1 199 ? -8.297 8.125 2.004 1 82.62 199 PRO A N 1
ATOM 1568 C CA . PRO A 1 199 ? -8.727 9.102 0.999 1 82.62 199 PRO A CA 1
ATOM 1569 C C . PRO A 1 199 ? -9.953 8.648 0.22 1 82.62 199 PRO A C 1
ATOM 1571 O O . PRO A 1 199 ? -10.094 7.465 -0.095 1 82.62 199 PRO A O 1
ATOM 1574 N N . ALA A 1 200 ? -10.977 9.508 0.016 1 71.88 200 ALA A N 1
ATOM 1575 C CA . ALA A 1 200 ? -12.102 9.289 -0.885 1 71.88 200 ALA A CA 1
ATOM 1576 C C . ALA A 1 200 ? -11.742 9.656 -2.32 1 71.88 200 ALA A C 1
ATOM 1578 O O . ALA A 1 200 ? -10.875 10.5 -2.551 1 71.88 200 ALA A O 1
ATOM 1579 N N . PRO A 1 201 ? -12.289 9.039 -3.281 1 65.88 201 PRO A N 1
ATOM 1580 C CA . PRO A 1 201 ? -13.344 8.023 -3.219 1 65.88 201 PRO A CA 1
ATOM 1581 C C . PRO A 1 201 ? -12.82 6.605 -3.441 1 65.88 201 PRO A C 1
ATOM 1583 O O . PRO A 1 201 ? -13.602 5.68 -3.672 1 65.88 201 PRO A O 1
ATOM 1586 N N . TYR A 1 202 ? -11.656 6.344 -3.273 1 69.06 202 TYR A N 1
ATOM 1587 C CA . TYR A 1 202 ? -11.078 5.148 -3.885 1 69.06 202 TYR A CA 1
ATOM 1588 C C . TYR A 1 202 ? -11.016 4 -2.887 1 69.06 202 TYR A C 1
ATOM 1590 O O . TYR A 1 202 ? -10.828 2.844 -3.27 1 69.06 202 TYR A O 1
ATOM 1598 N N . TYR A 1 203 ? -11.281 4.27 -1.718 1 78.06 203 TYR A N 1
ATOM 1599 C CA . TYR A 1 203 ? -11.18 3.215 -0.714 1 78.06 203 TYR A CA 1
ATOM 1600 C C . TYR A 1 203 ? -12.547 2.891 -0.127 1 78.06 203 TYR A C 1
ATOM 1602 O O . TYR A 1 203 ? -13.312 3.795 0.212 1 78.06 203 TYR A O 1
ATOM 1610 N N . GLY A 1 204 ? -12.828 1.686 0.036 1 79.25 204 GLY A N 1
ATOM 1611 C CA . GLY A 1 204 ? -14.141 1.204 0.44 1 79.25 204 GLY A CA 1
ATOM 1612 C C . GLY A 1 204 ? -14.602 1.78 1.764 1 79.25 204 GLY A C 1
ATOM 1613 O O . GLY A 1 204 ? -15.719 2.299 1.863 1 79.25 204 GLY A O 1
ATOM 1614 N N . VAL A 1 205 ? -13.734 1.775 2.715 1 85.94 205 VAL A N 1
ATOM 1615 C CA . VAL A 1 205 ? -14.109 2.232 4.047 1 85.94 205 VAL A CA 1
ATOM 1616 C C . VAL A 1 205 ? -14.344 3.742 4.031 1 85.94 205 VAL A C 1
ATOM 1618 O O . VAL A 1 205 ? -15.312 4.234 4.617 1 85.94 205 VAL A O 1
ATOM 1621 N N . GLY A 1 206 ? -13.445 4.469 3.334 1 86.69 206 GLY A N 1
ATOM 1622 C CA . GLY A 1 206 ? -13.633 5.906 3.219 1 86.69 206 GLY A CA 1
ATOM 1623 C C . GLY A 1 206 ? -14.953 6.289 2.572 1 86.69 206 GLY A C 1
ATOM 1624 O O . GLY A 1 206 ? -15.617 7.223 3.02 1 86.69 206 GLY A O 1
ATOM 1625 N N . GLN A 1 207 ? -15.328 5.551 1.599 1 83.88 207 GLN A N 1
ATOM 1626 C CA . GLN A 1 207 ? -16.578 5.816 0.888 1 83.88 207 GLN A CA 1
ATOM 1627 C C . GLN A 1 207 ? -17.781 5.645 1.809 1 83.88 207 GLN A C 1
ATOM 1629 O O . GLN A 1 207 ? -18.719 6.438 1.756 1 83.88 207 GLN A O 1
ATOM 1634 N N . ILE A 1 208 ? -17.75 4.676 2.6 1 88.94 208 ILE A N 1
ATOM 1635 C CA . ILE A 1 208 ? -18.859 4.395 3.51 1 88.94 208 ILE A CA 1
ATOM 1636 C C . ILE A 1 208 ? -19 5.527 4.523 1 88.94 208 ILE A C 1
ATOM 1638 O O . ILE A 1 208 ? -20.109 6.008 4.777 1 88.94 208 ILE A O 1
ATOM 1642 N N . VAL A 1 209 ? -17.891 5.949 5.051 1 93.12 209 VAL A N 1
ATOM 1643 C CA . VAL A 1 209 ? -17.891 7.008 6.059 1 93.12 209 VAL A CA 1
ATOM 1644 C C . VAL A 1 209 ? -18.453 8.297 5.449 1 93.12 209 VAL A C 1
ATOM 1646 O O . VAL A 1 209 ? -19.281 8.961 6.059 1 93.12 209 VAL A O 1
ATOM 1649 N N . HIS A 1 210 ? -18.016 8.578 4.289 1 89.69 210 HIS A N 1
ATOM 1650 C CA . HIS A 1 210 ? -18.484 9.797 3.625 1 89.69 210 HIS A CA 1
ATOM 1651 C C . HIS A 1 210 ? -19.969 9.703 3.293 1 89.69 210 HIS A C 1
ATOM 1653 O O . HIS A 1 210 ? -20.703 10.688 3.422 1 89.69 210 HIS A O 1
ATOM 1659 N N . THR A 1 211 ? -20.375 8.562 2.854 1 88.88 211 THR A N 1
ATOM 1660 C CA . THR A 1 211 ? -21.781 8.359 2.523 1 88.88 211 THR A CA 1
ATOM 1661 C C . THR A 1 211 ? -22.656 8.547 3.756 1 88.88 211 THR A C 1
ATOM 1663 O O . THR A 1 211 ? -23.688 9.234 3.695 1 88.88 211 THR A O 1
ATOM 1666 N N . VAL A 1 212 ? -22.25 7.961 4.832 1 93.31 212 VAL A N 1
ATOM 1667 C CA . VAL A 1 212 ? -23.016 8.07 6.066 1 93.31 212 VAL A CA 1
ATOM 1668 C C . VAL A 1 212 ? -23.016 9.523 6.551 1 93.31 212 VAL A C 1
ATOM 1670 O O . VAL A 1 212 ? -24.047 10.047 6.977 1 93.31 212 VAL A O 1
ATOM 1673 N N . ALA A 1 213 ? -21.844 10.117 6.508 1 93.69 213 ALA A N 1
ATOM 1674 C CA . ALA A 1 213 ? -21.719 11.508 6.934 1 93.69 213 ALA A CA 1
ATOM 1675 C C . ALA A 1 213 ? -22.625 12.414 6.121 1 93.69 213 ALA A C 1
ATOM 1677 O O . ALA A 1 213 ? -23.297 13.305 6.672 1 93.69 213 ALA A O 1
ATOM 1678 N N . HIS A 1 214 ? -22.641 12.172 4.84 1 90.56 214 HIS A N 1
ATOM 1679 C CA . HIS A 1 214 ? -23.516 12.945 3.957 1 90.56 214 HIS A CA 1
ATOM 1680 C C . HIS A 1 214 ? -24.984 12.711 4.293 1 90.56 214 HIS A C 1
ATOM 1682 O O . HIS A 1 214 ? -25.75 13.672 4.402 1 90.56 214 HIS A O 1
ATOM 1688 N N . ALA A 1 215 ? -25.344 11.547 4.473 1 91.75 215 ALA A N 1
ATOM 1689 C CA . ALA A 1 215 ? -26.734 11.18 4.762 1 91.75 215 ALA A CA 1
ATOM 1690 C C . ALA A 1 215 ? -27.188 11.773 6.094 1 91.75 215 ALA A C 1
ATOM 1692 O O . ALA A 1 215 ? -28.359 12.125 6.254 1 91.75 215 ALA A O 1
ATOM 1693 N N . GLU A 1 216 ? -26.25 11.891 6.988 1 94.69 216 GLU A N 1
ATOM 1694 C CA . GLU A 1 216 ? -26.594 12.359 8.328 1 94.69 216 GLU A CA 1
ATOM 1695 C C . GLU A 1 216 ? -26.234 13.836 8.5 1 94.69 216 GLU A C 1
ATOM 1697 O O . GLU A 1 216 ? -26.359 14.383 9.594 1 94.69 216 GLU A O 1
ATOM 1702 N N . ASN A 1 217 ? -25.734 14.469 7.457 1 94.88 217 ASN A N 1
ATOM 1703 C CA . ASN A 1 217 ? -25.344 15.875 7.465 1 94.88 217 ASN A CA 1
ATOM 1704 C C . ASN A 1 217 ? -24.312 16.156 8.547 1 94.88 217 ASN A C 1
ATOM 1706 O O . ASN A 1 217 ? -24.469 17.094 9.336 1 94.88 217 ASN A O 1
ATOM 1710 N N . ILE A 1 218 ? -23.375 15.305 8.633 1 94 218 ILE A N 1
ATOM 1711 C CA . ILE A 1 218 ? -22.281 15.461 9.578 1 94 218 ILE A CA 1
ATOM 1712 C C . ILE A 1 218 ? -21 15.852 8.836 1 94 218 ILE A C 1
ATOM 1714 O O . ILE A 1 218 ? -20.516 15.109 7.977 1 94 218 ILE A O 1
ATOM 1718 N N . PRO A 1 219 ? -20.453 17 9.164 1 93 219 PRO A N 1
ATOM 1719 C CA . PRO A 1 219 ? -19.188 17.375 8.523 1 93 219 PRO A CA 1
ATOM 1720 C C . PRO A 1 219 ? -18 16.547 9.008 1 93 219 PRO A C 1
ATOM 1722 O O . PRO A 1 219 ? -17.875 16.281 10.211 1 93 219 PRO A O 1
ATOM 1725 N N . LEU A 1 220 ? -17.188 16.156 8.055 1 92.5 220 LEU A N 1
ATOM 1726 C CA . LEU A 1 220 ? -15.969 15.422 8.375 1 92.5 220 LEU A CA 1
ATOM 1727 C C . LEU A 1 220 ? -14.75 16.344 8.32 1 92.5 220 LEU A C 1
ATOM 1729 O O . LEU A 1 220 ? -14.594 17.109 7.375 1 92.5 220 LEU A O 1
ATOM 1733 N N . ALA A 1 221 ? -13.977 16.328 9.359 1 91.88 221 ALA A N 1
ATOM 1734 C CA . ALA A 1 221 ? -12.719 17.062 9.414 1 91.88 221 ALA A CA 1
ATOM 1735 C C . ALA A 1 221 ? -11.586 16.188 9.938 1 91.88 221 ALA A C 1
ATOM 1737 O O . ALA A 1 221 ? -11.133 16.359 11.07 1 91.88 221 ALA A O 1
ATOM 1738 N N . PRO A 1 222 ? -11.125 15.328 9.102 1 95 222 PRO A N 1
ATOM 1739 C CA . PRO A 1 222 ? -10.078 14.422 9.578 1 95 222 PRO A CA 1
ATOM 1740 C C . PRO A 1 222 ? -8.766 15.141 9.883 1 95 222 PRO A C 1
ATOM 1742 O O . PRO A 1 222 ? -8.391 16.078 9.172 1 95 222 PRO A O 1
ATOM 1745 N N . ARG A 1 223 ? -8.125 14.641 10.93 1 96.38 223 ARG A N 1
ATOM 1746 C CA . ARG A 1 223 ? -6.801 15.141 11.297 1 96.38 223 ARG A CA 1
ATOM 1747 C C . ARG A 1 223 ? -5.715 14.438 10.492 1 96.38 223 ARG A C 1
ATOM 1749 O O . ARG A 1 223 ? -4.637 14.992 10.281 1 96.38 223 ARG A O 1
ATOM 1756 N N . LEU A 1 224 ? -6.023 13.227 10.078 1 97.44 224 LEU A N 1
ATOM 1757 C CA . LEU A 1 224 ? -5.109 12.422 9.273 1 97.44 224 LEU A CA 1
ATOM 1758 C C . LEU A 1 224 ? -5.844 11.773 8.109 1 97.44 224 LEU A C 1
ATOM 1760 O O . LEU A 1 224 ? -6.828 11.055 8.305 1 97.44 224 LEU A O 1
ATOM 1764 N N . VAL A 1 225 ? -5.406 12.07 6.926 1 95.81 225 VAL A N 1
ATOM 1765 C CA . VAL A 1 225 ? -5.859 11.383 5.727 1 95.81 225 VAL A CA 1
ATOM 1766 C C . VAL A 1 225 ? -4.707 10.586 5.117 1 95.81 225 VAL A C 1
ATOM 1768 O O . VAL A 1 225 ? -3.631 11.133 4.863 1 95.81 225 VAL A O 1
ATOM 1771 N N . THR A 1 226 ? -4.961 9.25 4.98 1 96.38 226 THR A N 1
ATOM 1772 C CA . THR A 1 226 ? -3.852 8.414 4.535 1 96.38 226 THR A CA 1
ATOM 1773 C C . THR A 1 226 ? -4.371 7.16 3.84 1 96.38 226 THR A C 1
ATOM 1775 O O . THR A 1 226 ? -5.465 6.68 4.145 1 96.38 226 THR A O 1
ATOM 1778 N N . ASN A 1 227 ? -3.539 6.668 2.924 1 92.88 227 ASN A N 1
ATOM 1779 C CA . ASN A 1 227 ? -3.838 5.387 2.293 1 92.88 227 ASN A CA 1
ATOM 1780 C C . ASN A 1 227 ? -3.086 4.242 2.967 1 92.88 227 ASN A C 1
ATOM 1782 O O . ASN A 1 227 ? -3.035 3.131 2.438 1 92.88 227 ASN A O 1
ATOM 1786 N N . SER A 1 228 ? -2.541 4.512 4.109 1 95 228 SER A N 1
ATOM 1787 C CA . SER A 1 228 ? -1.729 3.535 4.828 1 95 228 SER A CA 1
ATOM 1788 C C . SER A 1 228 ? -2.461 2.998 6.055 1 95 228 SER A C 1
ATOM 1790 O O . SER A 1 228 ? -2.711 3.736 7.008 1 95 228 SER A O 1
ATOM 1792 N N . VAL A 1 229 ? -2.648 1.706 6.039 1 94 229 VAL A N 1
ATOM 1793 C CA . VAL A 1 229 ? -3.297 1.071 7.18 1 94 229 VAL A CA 1
ATOM 1794 C C . VAL A 1 229 ? -2.381 1.141 8.398 1 94 229 VAL A C 1
ATOM 1796 O O . VAL A 1 229 ? -2.816 1.517 9.492 1 94 229 VAL A O 1
ATOM 1799 N N . PRO A 1 230 ? -1.115 0.925 8.227 1 94.19 230 PRO A N 1
ATOM 1800 C CA . PRO A 1 230 ? -0.217 1.071 9.375 1 94.19 230 PRO A CA 1
ATOM 1801 C C . PRO A 1 230 ? -0.271 2.467 9.992 1 94.19 230 PRO A C 1
ATOM 1803 O O . PRO A 1 230 ? -0.23 2.607 11.219 1 94.19 230 PRO A O 1
ATOM 1806 N N . ALA A 1 231 ? -0.339 3.482 9.18 1 96.62 231 ALA A N 1
ATOM 1807 C CA . ALA A 1 231 ? -0.428 4.84 9.703 1 96.62 231 ALA A CA 1
ATOM 1808 C C . ALA A 1 231 ? -1.701 5.027 10.531 1 96.62 231 ALA A C 1
ATOM 1810 O O . ALA A 1 231 ? -1.667 5.609 11.617 1 96.62 231 ALA A O 1
ATOM 1811 N N . MET A 1 232 ? -2.752 4.516 10.039 1 96.75 232 MET A N 1
ATOM 1812 C CA . MET A 1 232 ? -4.023 4.621 10.742 1 96.75 232 MET A CA 1
ATOM 1813 C C . MET A 1 232 ? -3.967 3.887 12.086 1 96.75 232 MET A C 1
ATOM 1815 O O . MET A 1 232 ? -4.441 4.398 13.094 1 96.75 232 MET A O 1
ATOM 1819 N N . ARG A 1 233 ? -3.379 2.752 12.039 1 96.56 233 ARG A N 1
ATOM 1820 C CA . ARG A 1 233 ? -3.279 1.959 13.258 1 96.56 233 ARG A CA 1
ATOM 1821 C C . ARG A 1 233 ? -2.439 2.676 14.312 1 96.56 233 ARG A C 1
ATOM 1823 O O . ARG A 1 233 ? -2.801 2.699 15.492 1 96.56 233 ARG A O 1
ATOM 1830 N N . ARG A 1 234 ? -1.349 3.23 13.875 1 95.88 234 ARG A N 1
ATOM 1831 C CA . ARG A 1 234 ? -0.489 3.943 14.812 1 95.88 234 ARG A CA 1
ATOM 1832 C C . ARG A 1 234 ? -1.207 5.152 15.398 1 95.88 234 ARG A C 1
ATOM 1834 O O . ARG A 1 234 ? -1.049 5.461 16.578 1 95.88 234 ARG A O 1
ATOM 1841 N N . PHE A 1 235 ? -1.958 5.855 14.586 1 97.38 235 PHE A N 1
ATOM 1842 C CA . PHE A 1 235 ? -2.742 6.996 15.031 1 97.38 235 PHE A CA 1
ATOM 1843 C C . PHE A 1 235 ? -3.734 6.582 16.109 1 97.38 235 PHE A C 1
ATOM 1845 O O . PHE A 1 235 ? -3.824 7.227 17.156 1 97.38 235 PHE A O 1
ATOM 1852 N N . VAL A 1 236 ? -4.391 5.438 15.938 1 97.88 236 VAL A N 1
ATOM 1853 C CA . VAL A 1 236 ? -5.395 4.926 16.859 1 97.88 236 VAL A CA 1
ATOM 1854 C C . VAL A 1 236 ? -4.719 4.441 18.141 1 97.88 236 VAL A C 1
ATOM 1856 O O . VAL A 1 236 ? -5.145 4.789 19.25 1 97.88 236 VAL A O 1
ATOM 1859 N N . ARG A 1 237 ? -3.648 3.725 17.984 1 96.38 237 ARG A N 1
ATOM 1860 C CA . ARG A 1 237 ? -2.945 3.143 19.125 1 96.38 237 ARG A CA 1
ATOM 1861 C C . ARG A 1 237 ? -2.389 4.23 20.047 1 96.38 237 ARG A C 1
ATOM 1863 O O . ARG A 1 237 ? -2.248 4.02 21.25 1 96.38 237 ARG A O 1
ATOM 1870 N N . SER A 1 238 ? -2.078 5.328 19.453 1 93.62 238 SER A N 1
ATOM 1871 C CA . SER A 1 238 ? -1.51 6.422 20.234 1 93.62 238 SER A CA 1
ATOM 1872 C C . SER A 1 238 ? -2.525 6.98 21.234 1 93.62 238 SER A C 1
ATOM 1874 O O . SER A 1 238 ? -2.16 7.703 22.156 1 93.62 238 SER A O 1
ATOM 1876 N N . GLY A 1 239 ? -3.795 6.703 20.938 1 93.25 239 GLY A N 1
ATOM 1877 C CA . GLY A 1 239 ? -4.855 7.234 21.781 1 93.25 239 GLY A CA 1
ATOM 1878 C C . GLY A 1 239 ? -5.277 8.641 21.391 1 93.25 239 GLY A C 1
ATOM 1879 O O . GLY A 1 239 ? -6.207 9.195 21.984 1 93.25 239 GLY A O 1
ATOM 1880 N N . ASN A 1 240 ? -4.695 9.156 20.297 1 88.88 240 ASN A N 1
ATOM 1881 C CA . ASN A 1 240 ? -4.914 10.547 19.922 1 88.88 240 ASN A CA 1
ATOM 1882 C C . ASN A 1 240 ? -6.094 10.68 18.953 1 88.88 240 ASN A C 1
ATOM 1884 O O . ASN A 1 240 ? -6.496 11.797 18.625 1 88.88 240 ASN A O 1
ATOM 1888 N N . GLY A 1 241 ? -6.582 9.562 18.594 1 96.31 241 GLY A N 1
ATOM 1889 C CA . GLY A 1 241 ? -7.68 9.648 17.641 1 96.31 241 GLY A CA 1
ATOM 1890 C C . GLY A 1 241 ? -8.312 8.305 17.344 1 96.31 241 GLY A C 1
ATOM 1891 O O . GLY A 1 241 ? -7.992 7.305 17.984 1 96.31 241 GLY A O 1
ATOM 1892 N N . VAL A 1 242 ? -9.312 8.367 16.422 1 97.94 242 VAL A N 1
ATOM 1893 C CA . VAL A 1 242 ? -10.094 7.191 16.047 1 97.94 242 VAL A CA 1
ATOM 1894 C C . VAL A 1 242 ? -10.07 7.012 14.539 1 97.94 242 VAL A C 1
ATOM 1896 O O . VAL A 1 242 ? -9.695 7.926 13.797 1 97.94 242 VAL A O 1
ATOM 1899 N N . ALA A 1 243 ? -10.375 5.816 14.102 1 98 243 ALA A N 1
ATOM 1900 C CA . ALA A 1 243 ? -10.438 5.527 12.672 1 98 243 ALA A CA 1
ATOM 1901 C C . ALA A 1 243 ? -11.469 4.441 12.375 1 98 243 ALA A C 1
ATOM 1903 O O . ALA A 1 243 ? -11.742 3.588 13.227 1 98 243 ALA A O 1
ATOM 1904 N N . PHE A 1 244 ? -12.055 4.516 11.242 1 96.5 244 PHE A N 1
ATOM 1905 C CA . PHE A 1 244 ? -12.922 3.445 10.766 1 96.5 244 PHE A CA 1
ATOM 1906 C C . PHE A 1 244 ? -12.125 2.404 9.992 1 96.5 244 PHE A C 1
ATOM 1908 O O . PHE A 1 244 ? -11.422 2.736 9.031 1 96.5 244 PHE A O 1
ATOM 1915 N N . LEU A 1 245 ? -12.273 1.139 10.406 1 95.62 245 LEU A N 1
ATOM 1916 C CA . LEU A 1 245 ? -11.547 0.024 9.805 1 95.62 245 LEU A CA 1
ATOM 1917 C C . LEU A 1 245 ? -12.359 -1.262 9.883 1 95.62 245 LEU A C 1
ATOM 1919 O O . LEU A 1 245 ? -13.258 -1.38 10.727 1 95.62 245 LEU A O 1
ATOM 1923 N N . THR A 1 246 ? -12.047 -2.203 9.047 1 94.56 246 THR A N 1
ATOM 1924 C CA . THR A 1 246 ? -12.578 -3.551 9.227 1 94.56 246 THR A CA 1
ATOM 1925 C C . THR A 1 246 ? -11.711 -4.352 10.195 1 94.56 246 THR A C 1
ATOM 1927 O O . THR A 1 246 ? -10.562 -3.988 10.453 1 94.56 246 THR A O 1
ATOM 1930 N N . ARG A 1 247 ? -12.266 -5.434 10.68 1 92.81 247 ARG A N 1
ATOM 1931 C CA . ARG A 1 247 ? -11.523 -6.285 11.602 1 92.81 247 ARG A CA 1
ATOM 1932 C C . ARG A 1 247 ? -10.266 -6.844 10.938 1 92.81 247 ARG A C 1
ATOM 1934 O O . ARG A 1 247 ? -9.234 -7 11.586 1 92.81 247 ARG A O 1
ATOM 1941 N N . LEU A 1 248 ? -10.328 -7.086 9.664 1 91.69 248 LEU A N 1
ATOM 1942 C CA . LEU A 1 248 ? -9.203 -7.676 8.945 1 91.69 248 LEU A CA 1
ATOM 1943 C C . LEU A 1 248 ? -8 -6.742 8.953 1 91.69 248 LEU A C 1
ATOM 1945 O O . LEU A 1 248 ? -6.855 -7.199 8.922 1 91.69 248 LEU A O 1
ATOM 1949 N N . LEU A 1 249 ? -8.234 -5.496 9.031 1 93.25 249 LEU A N 1
ATOM 1950 C CA . LEU A 1 249 ? -7.172 -4.504 8.953 1 93.25 249 LEU A CA 1
ATOM 1951 C C . LEU A 1 249 ? -6.488 -4.328 10.305 1 93.25 249 LEU A C 1
ATOM 1953 O O . LEU A 1 249 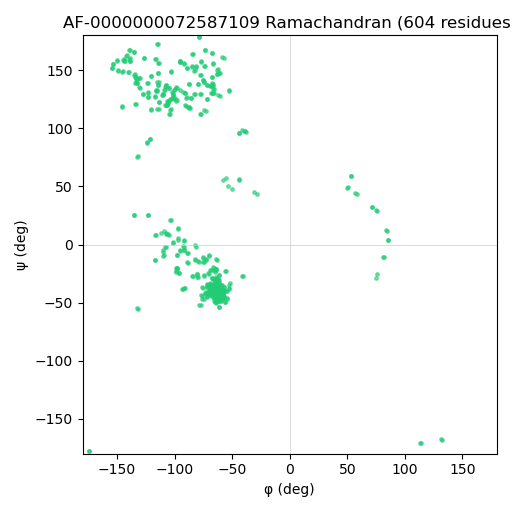? -5.406 -3.74 10.383 1 93.25 249 LEU A O 1
ATOM 1957 N N . VAL A 1 250 ? -7.102 -4.863 11.375 1 94.44 250 VAL A N 1
ATOM 1958 C CA . VAL A 1 250 ? -6.547 -4.613 12.703 1 94.44 250 VAL A CA 1
ATOM 1959 C C . VAL A 1 250 ? -6.531 -5.914 13.508 1 94.44 250 VAL A C 1
ATOM 1961 O O . VAL A 1 250 ? -6.594 -5.891 14.742 1 94.44 250 VAL A O 1
ATOM 1964 N N . GLU A 1 251 ? -6.492 -7.016 12.867 1 91.25 251 GLU A N 1
ATOM 1965 C CA . GLU A 1 251 ? -6.613 -8.312 13.523 1 91.25 251 GLU A CA 1
ATOM 1966 C C . GLU A 1 251 ? -5.555 -8.484 14.609 1 91.25 251 GLU A C 1
ATOM 1968 O O . GLU A 1 251 ? -5.871 -8.859 15.734 1 91.25 251 GLU A O 1
ATOM 1973 N N . ASP A 1 252 ? -4.332 -8.211 14.266 1 87.44 252 ASP A N 1
ATOM 1974 C CA . ASP A 1 252 ? -3.238 -8.367 15.219 1 87.44 252 ASP A CA 1
ATOM 1975 C C . ASP A 1 252 ? -3.42 -7.441 16.422 1 87.44 252 ASP A C 1
ATOM 1977 O O . ASP A 1 252 ? -3.143 -7.832 17.562 1 87.44 252 ASP A O 1
ATOM 1981 N N . ASP A 1 253 ? -3.855 -6.293 16.156 1 94.69 253 ASP A N 1
ATOM 1982 C CA . ASP A 1 253 ? -4.066 -5.309 17.219 1 94.69 253 ASP A CA 1
ATOM 1983 C C . ASP A 1 253 ? -5.188 -5.746 18.156 1 94.69 253 ASP A C 1
ATOM 1985 O O . ASP A 1 253 ? -5.113 -5.523 19.359 1 94.69 253 ASP A O 1
ATOM 1989 N N . LEU A 1 254 ? -6.207 -6.352 17.594 1 95.19 254 LEU A N 1
ATOM 1990 C CA . LEU A 1 254 ? -7.324 -6.852 18.375 1 95.19 254 LEU A CA 1
ATOM 1991 C C . LEU A 1 254 ? -6.883 -7.996 19.281 1 95.19 254 LEU A C 1
ATOM 1993 O O . LEU A 1 254 ? -7.219 -8.016 20.469 1 95.19 254 LEU A O 1
ATOM 1997 N N . GLU A 1 255 ? -6.098 -8.82 18.781 1 92.06 255 GLU A N 1
ATOM 1998 C CA . GLU A 1 255 ? -5.621 -9.984 19.516 1 92.06 255 GLU A CA 1
ATOM 1999 C C . GLU A 1 255 ? -4.715 -9.57 20.672 1 92.06 255 GLU A C 1
ATOM 2001 O O . GLU A 1 255 ? -4.766 -10.164 21.75 1 92.06 255 GLU A O 1
ATOM 2006 N N . ARG A 1 256 ? -3.979 -8.547 20.453 1 93.38 256 ARG A N 1
ATOM 2007 C CA . ARG A 1 256 ? -3.031 -8.086 21.469 1 93.38 256 ARG A CA 1
ATOM 2008 C C . ARG A 1 256 ? -3.688 -7.094 22.422 1 93.38 256 ARG A C 1
ATOM 2010 O O . ARG A 1 256 ? -3.068 -6.66 23.391 1 93.38 256 ARG A O 1
ATOM 2017 N N . GLY A 1 257 ? -4.852 -6.719 22.125 1 95.25 257 GLY A N 1
ATOM 2018 C CA . GLY A 1 257 ? -5.57 -5.785 22.969 1 95.25 257 GLY A CA 1
ATOM 2019 C C . GLY A 1 257 ? -5.074 -4.355 22.828 1 95.25 257 GLY A C 1
ATOM 2020 O O . GLY A 1 257 ? -5.156 -3.576 23.781 1 95.25 257 GLY A O 1
ATOM 2021 N N . GLU A 1 258 ? -4.578 -4.008 21.703 1 96.25 258 GLU A N 1
ATOM 2022 C CA . GLU A 1 258 ? -4.016 -2.676 21.484 1 96.25 258 GLU A CA 1
ATOM 2023 C C . GLU A 1 258 ? -5.023 -1.752 20.812 1 96.25 258 GLU A C 1
ATOM 2025 O O . GLU A 1 258 ? -4.867 -0.53 20.828 1 96.25 258 GLU A O 1
ATOM 2030 N N . ILE A 1 259 ? -6.008 -2.326 20.172 1 97.62 259 ILE A N 1
ATOM 2031 C CA . ILE A 1 259 ? -7.117 -1.617 19.547 1 97.62 259 ILE A CA 1
ATOM 2032 C C . ILE A 1 259 ? -8.438 -2.307 19.891 1 97.62 259 ILE A C 1
ATOM 2034 O O . ILE A 1 259 ? -8.492 -3.533 20 1 97.62 259 ILE A O 1
ATOM 2038 N N . VAL A 1 260 ? -9.422 -1.57 20.156 1 97.44 260 VAL A N 1
ATOM 2039 C CA . VAL A 1 260 ? -10.789 -2.047 20.359 1 97.44 260 VAL A CA 1
ATOM 2040 C C . VAL A 1 260 ? -11.656 -1.635 19.172 1 97.44 260 VAL A C 1
ATOM 2042 O O . VAL A 1 260 ? -11.562 -0.505 18.688 1 97.44 260 VAL A O 1
ATOM 2045 N N . ALA A 1 261 ? -12.406 -2.576 18.688 1 97.25 261 ALA A N 1
ATOM 2046 C CA . ALA A 1 261 ? -13.328 -2.32 17.594 1 97.25 261 ALA A CA 1
ATOM 2047 C C . ALA A 1 261 ? -14.758 -2.141 18.094 1 97.25 261 ALA A C 1
ATOM 2049 O O . ALA A 1 261 ? -15.305 -3.035 18.75 1 97.25 261 ALA A O 1
ATOM 2050 N N . LEU A 1 262 ? -15.398 -1.009 17.75 1 97.56 262 LEU A N 1
ATOM 2051 C CA . LEU A 1 262 ? -16.734 -0.688 18.25 1 97.56 262 LEU A CA 1
ATOM 2052 C C . LEU A 1 262 ? -17.75 -0.683 17.109 1 97.56 262 LEU A C 1
ATOM 2054 O O . LEU A 1 262 ? -17.484 -0.124 16.047 1 97.56 262 LEU A O 1
ATOM 2058 N N . ARG A 1 263 ? -18.922 -1.217 17.406 1 96.56 263 ARG A N 1
ATOM 2059 C CA . ARG A 1 263 ? -19.969 -1.312 16.391 1 96.56 263 ARG A CA 1
ATOM 2060 C C . ARG A 1 263 ? -20.656 0.036 16.188 1 96.56 263 ARG A C 1
ATOM 2062 O O . ARG A 1 263 ? -20.797 0.815 17.125 1 96.56 263 ARG A O 1
ATOM 2069 N N . MET A 1 264 ? -21.031 0.251 14.938 1 96.94 264 MET A N 1
ATOM 2070 C CA . MET A 1 264 ? -21.734 1.474 14.57 1 96.94 264 MET A CA 1
ATOM 2071 C C . MET A 1 264 ? -23.219 1.203 14.383 1 96.94 264 MET A C 1
ATOM 2073 O O . MET A 1 264 ? -23.609 0.129 13.922 1 96.94 264 MET A O 1
ATOM 2077 N N . ARG A 1 265 ? -24 2.141 14.664 1 95.25 265 ARG A N 1
ATOM 2078 C CA . ARG A 1 265 ? -25.453 1.989 14.641 1 95.25 265 ARG A CA 1
ATOM 2079 C C . ARG A 1 265 ? -25.984 1.999 13.211 1 95.25 265 ARG A C 1
ATOM 2081 O O . ARG A 1 265 ? -26.875 1.221 12.867 1 95.25 265 ARG A O 1
ATOM 2088 N N . ASN A 1 266 ? -25.484 2.9 12.43 1 95.94 266 ASN A N 1
ATOM 2089 C CA . ASN A 1 266 ? -25.953 3 11.055 1 95.94 266 ASN A CA 1
ATOM 2090 C C . ASN A 1 266 ? -25.703 1.713 10.273 1 95.94 266 ASN A C 1
ATOM 2092 O O . ASN A 1 266 ? -24.562 1.245 10.195 1 95.94 266 ASN A O 1
ATOM 2096 N N . PRO A 1 267 ? -26.672 1.18 9.656 1 93.88 267 PRO A N 1
ATOM 2097 C CA . PRO A 1 267 ? -26.562 -0.111 8.977 1 93.88 267 PRO A CA 1
ATOM 2098 C C . PRO A 1 267 ? -25.578 -0.071 7.805 1 93.88 267 PRO A C 1
ATOM 2100 O O . PRO A 1 267 ? -25.062 -1.112 7.391 1 93.88 267 PRO A O 1
ATOM 2103 N N . LEU A 1 268 ? -25.312 1.044 7.293 1 92.81 268 LEU A N 1
ATOM 2104 C CA . LEU A 1 268 ? -24.391 1.163 6.164 1 92.81 268 LEU A CA 1
ATOM 2105 C C . LEU A 1 268 ? -22.984 0.74 6.559 1 92.81 268 LEU A C 1
ATOM 2107 O O . LEU A 1 268 ? -22.172 0.377 5.699 1 92.81 268 LEU A O 1
ATOM 2111 N N . PHE A 1 269 ? -22.688 0.762 7.832 1 94.25 269 PHE A N 1
ATOM 2112 C CA . PHE A 1 269 ? -21.391 0.311 8.32 1 94.25 269 PHE A CA 1
ATOM 2113 C C . PHE A 1 269 ? -21.328 -1.211 8.391 1 94.25 269 PHE A C 1
ATOM 2115 O O . PHE A 1 269 ? -20.25 -1.797 8.477 1 94.25 269 PHE A O 1
ATOM 2122 N N . ASN A 1 270 ? -22.438 -1.904 8.32 1 91.5 270 ASN A N 1
ATOM 2123 C CA . ASN A 1 270 ? -22.484 -3.344 8.547 1 91.5 270 ASN A CA 1
ATOM 2124 C C . ASN A 1 270 ? -22.766 -4.109 7.254 1 91.5 270 ASN A C 1
ATOM 2126 O O . ASN A 1 270 ? -22.562 -5.324 7.191 1 91.5 270 ASN A O 1
ATOM 2130 N N . SER A 1 271 ? -23.016 -3.439 6.184 1 90.38 271 SER A N 1
ATOM 2131 C CA . SER A 1 271 ? -23.547 -4.07 4.977 1 90.38 271 SER A CA 1
ATOM 2132 C C . SER A 1 271 ? -22.438 -4.348 3.967 1 90.38 271 SER A C 1
ATOM 2134 O O . SER A 1 271 ? -22.609 -5.156 3.051 1 90.38 271 SER A O 1
ATOM 2136 N N . PRO A 1 272 ? -21.297 -3.67 4.082 1 91.5 272 PRO A N 1
ATOM 2137 C CA . PRO A 1 272 ? -20.266 -3.918 3.064 1 91.5 272 PRO A CA 1
ATOM 2138 C C . PRO A 1 272 ? -19.797 -5.371 3.041 1 91.5 272 PRO A C 1
ATOM 2140 O O . PRO A 1 272 ? -19.766 -6.031 4.082 1 91.5 272 PRO A O 1
ATOM 2143 N N . CYS A 1 273 ? -19.438 -5.785 1.767 1 92.75 273 CYS A N 1
ATOM 2144 C CA . CYS A 1 273 ? -19.047 -7.18 1.585 1 92.75 273 CYS A CA 1
ATOM 2145 C C . CYS A 1 273 ? -17.656 -7.277 0.971 1 92.75 273 CYS A C 1
ATOM 2147 O O . CYS A 1 273 ? -17.266 -6.43 0.164 1 92.75 273 CYS A O 1
ATOM 2149 N N . GLY A 1 274 ? -16.938 -8.227 1.521 1 94.38 274 GLY A N 1
ATOM 2150 C CA . GLY A 1 274 ? -15.789 -8.719 0.778 1 94.38 274 GLY A CA 1
ATOM 2151 C C . GLY A 1 274 ? -16.172 -9.711 -0.308 1 94.38 274 GLY A C 1
ATOM 2152 O O . GLY A 1 274 ? -17.062 -10.547 -0.116 1 94.38 274 GLY A O 1
ATOM 2153 N N . LYS A 1 275 ? -15.508 -9.547 -1.488 1 95.88 275 LYS A N 1
ATOM 2154 C CA . LYS A 1 275 ? -15.891 -10.383 -2.623 1 95.88 275 LYS A CA 1
ATOM 2155 C C . LYS A 1 275 ? -14.664 -10.969 -3.318 1 95.88 275 LYS A C 1
ATOM 2157 O O . LYS A 1 275 ? -13.617 -10.32 -3.393 1 95.88 275 LYS A O 1
ATOM 2162 N N . VAL A 1 276 ? -14.812 -12.18 -3.779 1 97.62 276 VAL A N 1
ATOM 2163 C CA . VAL A 1 276 ? -13.859 -12.812 -4.688 1 97.62 276 VAL A CA 1
ATOM 2164 C C . VAL A 1 276 ? -14.398 -12.773 -6.113 1 97.62 276 VAL A C 1
ATOM 2166 O O . VAL A 1 276 ? -15.523 -13.203 -6.371 1 97.62 276 VAL A O 1
ATOM 2169 N N . LEU A 1 277 ? -13.562 -12.227 -6.996 1 98 277 LEU A N 1
ATOM 2170 C CA . LEU A 1 277 ? -14.047 -11.914 -8.336 1 98 277 LEU A CA 1
ATOM 2171 C C . LEU A 1 277 ? -13.25 -12.664 -9.398 1 98 277 LEU A C 1
ATOM 2173 O O . LEU A 1 277 ? -12.031 -12.836 -9.258 1 98 277 LEU A O 1
ATOM 2177 N N . VAL A 1 278 ? -13.922 -13.055 -10.445 1 97.19 278 VAL A N 1
ATOM 2178 C CA . VAL A 1 278 ? -13.312 -13.5 -11.695 1 97.19 278 VAL A CA 1
ATOM 2179 C C . VAL A 1 278 ? -14.094 -12.945 -12.883 1 97.19 278 VAL A C 1
ATOM 2181 O O . VAL A 1 278 ? -15.211 -12.453 -12.719 1 97.19 278 VAL A O 1
ATOM 2184 N N . HIS A 1 279 ? -13.398 -12.891 -14 1 96 279 HIS A N 1
ATOM 2185 C CA . HIS A 1 279 ? -14.086 -12.477 -15.219 1 96 279 HIS A CA 1
ATOM 2186 C C . HIS A 1 279 ? -14.992 -13.586 -15.75 1 96 279 HIS A C 1
ATOM 2188 O O . HIS A 1 279 ? -14.578 -14.742 -15.812 1 96 279 HIS A O 1
ATOM 2194 N N . ASN A 1 280 ? -16.156 -13.266 -16.219 1 91.56 280 ASN A N 1
ATOM 2195 C CA . ASN A 1 280 ? -17.141 -14.242 -16.688 1 91.56 280 ASN A CA 1
ATOM 2196 C C . ASN A 1 280 ? -16.656 -14.969 -17.938 1 91.56 280 ASN A C 1
ATOM 2198 O O . ASN A 1 280 ? -16.922 -16.156 -18.109 1 91.56 280 ASN A O 1
ATOM 2202 N N . GLU A 1 281 ? -15.977 -14.258 -18.734 1 88.75 281 GLU A N 1
ATOM 2203 C CA . GLU A 1 281 ? -15.648 -14.797 -20.047 1 88.75 281 GLU A CA 1
ATOM 2204 C C . GLU A 1 281 ? -14.18 -15.211 -20.125 1 88.75 281 GLU A C 1
ATOM 2206 O O . GLU A 1 281 ? -13.672 -15.516 -21.203 1 88.75 281 GLU A O 1
ATOM 2211 N N . ARG A 1 282 ? -13.539 -15.195 -19.031 1 86.81 282 ARG A N 1
ATOM 2212 C CA . ARG A 1 282 ? -12.125 -15.562 -19.047 1 86.81 282 ARG A CA 1
ATOM 2213 C C . ARG A 1 282 ? -11.922 -16.969 -18.484 1 86.81 282 ARG A C 1
ATOM 2215 O O . ARG A 1 282 ? -12.203 -17.203 -17.297 1 86.81 282 ARG A O 1
ATOM 2222 N N . ALA A 1 283 ? -11.523 -17.812 -19.391 1 85.75 283 ALA A N 1
ATOM 2223 C CA . ALA A 1 283 ? -11.094 -19.109 -18.859 1 85.75 283 ALA A CA 1
ATOM 2224 C C . ALA A 1 283 ? -9.828 -18.969 -18.031 1 85.75 283 ALA A C 1
ATOM 2226 O O . ALA A 1 283 ? -8.844 -18.375 -18.469 1 85.75 283 ALA A O 1
ATOM 2227 N N . LEU A 1 284 ? -9.859 -19.547 -16.828 1 90.25 284 LEU A N 1
ATOM 2228 C CA . LEU A 1 284 ? -8.703 -19.484 -15.938 1 90.25 284 LEU A CA 1
ATOM 2229 C C . LEU A 1 284 ? -7.742 -20.641 -16.219 1 90.25 284 LEU A C 1
ATOM 2231 O O . LEU A 1 284 ? -8.172 -21.766 -16.469 1 90.25 284 LEU A O 1
ATOM 2235 N N . PRO A 1 285 ? -6.461 -20.312 -16.219 1 86.88 285 PRO A N 1
ATOM 2236 C CA . PRO A 1 285 ? -5.512 -21.422 -16.219 1 86.88 285 PRO A CA 1
ATOM 2237 C C . PRO A 1 285 ? -5.703 -22.359 -15.039 1 86.88 285 PRO A C 1
ATOM 2239 O O . PRO A 1 285 ? -6.301 -21.984 -14.031 1 86.88 285 PRO A O 1
ATOM 2242 N N . ARG A 1 286 ? -5.211 -23.547 -15.125 1 86.19 286 ARG A N 1
ATOM 2243 C CA . ARG A 1 286 ? -5.406 -24.562 -14.094 1 86.19 286 ARG A CA 1
ATOM 2244 C C . ARG A 1 286 ? -4.887 -24.094 -12.742 1 86.19 286 ARG A C 1
ATOM 2246 O O . ARG A 1 286 ? -5.535 -24.297 -11.719 1 86.19 286 ARG A O 1
ATOM 2253 N N . ALA A 1 287 ? -3.73 -23.469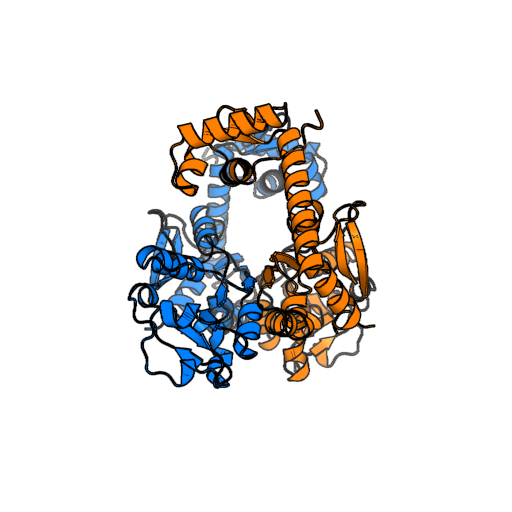 -12.789 1 92.25 287 ALA A N 1
ATOM 2254 C CA . ALA A 1 287 ? -3.145 -22.984 -11.539 1 92.25 287 ALA A CA 1
ATOM 2255 C C . ALA A 1 287 ? -4.051 -21.953 -10.875 1 92.25 287 ALA A C 1
ATOM 2257 O O . ALA A 1 287 ? -4.254 -22 -9.656 1 92.25 287 ALA A O 1
ATOM 2258 N N . ALA A 1 288 ? -4.617 -21.078 -11.656 1 95.56 288 ALA A N 1
ATOM 2259 C CA . ALA A 1 288 ? -5.523 -20.062 -11.133 1 95.56 288 ALA A CA 1
ATOM 2260 C C . ALA A 1 288 ? -6.805 -20.688 -10.594 1 95.56 288 ALA A C 1
ATOM 2262 O O . ALA A 1 288 ? -7.32 -20.281 -9.547 1 95.56 288 ALA A O 1
ATOM 2263 N N . ASN A 1 289 ? -7.254 -21.703 -11.312 1 92 289 ASN A N 1
ATOM 2264 C CA . ASN A 1 289 ? -8.445 -22.422 -10.859 1 92 289 ASN A CA 1
ATOM 2265 C C . ASN A 1 289 ? -8.203 -23.109 -9.523 1 92 289 ASN A C 1
ATOM 2267 O O . ASN A 1 289 ? -9.07 -23.125 -8.648 1 92 289 ASN A O 1
ATOM 2271 N N . GLU A 1 290 ? -7.098 -23.656 -9.414 1 91.44 290 GLU A N 1
ATOM 2272 C CA . GLU A 1 290 ? -6.773 -24.359 -8.172 1 91.44 290 GLU A CA 1
ATOM 2273 C C . GLU A 1 290 ? -6.652 -23.375 -7.012 1 91.44 290 GLU A C 1
ATOM 2275 O O . GLU A 1 290 ? -7.113 -23.641 -5.902 1 91.44 290 GLU A O 1
ATOM 2280 N N . ILE A 1 291 ? -6.016 -22.234 -7.25 1 96.81 291 ILE A N 1
ATOM 2281 C CA . ILE A 1 291 ? -5.91 -21.203 -6.219 1 96.81 291 ILE A CA 1
ATOM 2282 C C . ILE A 1 291 ? -7.305 -20.703 -5.844 1 96.81 291 ILE A C 1
ATOM 2284 O O . ILE A 1 291 ? -7.617 -20.562 -4.66 1 96.81 291 ILE A O 1
ATOM 2288 N N . LEU A 1 292 ? -8.117 -20.484 -6.863 1 96.56 292 LEU A N 1
ATOM 2289 C CA . LEU A 1 292 ? -9.484 -20.047 -6.613 1 96.56 292 LEU A CA 1
ATOM 2290 C C . LEU A 1 292 ? -10.234 -21.062 -5.754 1 96.56 292 LEU A C 1
ATOM 2292 O O . LEU A 1 292 ? -10.93 -20.688 -4.809 1 96.56 292 LEU A O 1
ATOM 2296 N N . ALA A 1 293 ? -10.07 -22.328 -6.059 1 92.19 293 ALA A N 1
ATOM 2297 C CA . ALA A 1 293 ? -10.727 -23.391 -5.293 1 92.19 293 ALA A CA 1
ATOM 2298 C C . ALA A 1 293 ? -10.258 -23.375 -3.84 1 92.19 293 ALA A C 1
ATOM 2300 O O . ALA A 1 293 ? -11.062 -23.562 -2.924 1 92.19 293 ALA A O 1
ATOM 2301 N N . ARG A 1 294 ? -9.047 -23.141 -3.621 1 93.62 294 ARG A N 1
ATOM 2302 C CA . ARG A 1 294 ? -8.5 -23.094 -2.266 1 93.62 294 ARG A CA 1
ATOM 2303 C C . ARG A 1 294 ? -9 -21.859 -1.52 1 93.62 294 ARG A C 1
ATOM 2305 O O . ARG A 1 294 ? -9.227 -21.906 -0.309 1 93.62 294 ARG A O 1
ATOM 2312 N N . ILE A 1 295 ? -9.055 -20.734 -2.254 1 96 295 ILE A N 1
ATOM 2313 C CA . ILE A 1 295 ? -9.594 -19.516 -1.646 1 96 295 ILE A CA 1
ATOM 2314 C C . ILE A 1 295 ? -11.016 -19.766 -1.158 1 96 295 ILE A C 1
ATOM 2316 O O . ILE A 1 295 ? -11.352 -19.469 -0.008 1 96 295 ILE A O 1
ATOM 2320 N N . VAL A 1 296 ? -11.789 -20.391 -1.982 1 91.56 296 VAL A N 1
ATOM 2321 C CA . VAL A 1 296 ? -13.195 -20.625 -1.685 1 91.56 296 VAL A CA 1
ATOM 2322 C C . VAL A 1 296 ? -13.32 -21.609 -0.523 1 91.56 296 VAL A C 1
ATOM 2324 O O . VAL A 1 296 ? -14.195 -21.453 0.337 1 91.56 296 VAL A O 1
ATOM 2327 N N . ARG A 1 297 ? -12.391 -22.438 -0.394 1 86.94 297 ARG A N 1
ATOM 2328 C CA . ARG A 1 297 ? -12.484 -23.516 0.591 1 86.94 297 ARG A CA 1
ATOM 2329 C C . ARG A 1 297 ? -11.82 -23.109 1.906 1 86.94 297 ARG A C 1
ATOM 2331 O O . ARG A 1 297 ? -12.328 -23.422 2.984 1 86.94 297 ARG A O 1
ATOM 2338 N N . ASP A 1 298 ? -10.68 -22.375 1.78 1 85.69 298 ASP A N 1
ATOM 2339 C CA . ASP A 1 298 ? -9.781 -22.344 2.936 1 85.69 298 ASP A CA 1
ATOM 2340 C C . ASP A 1 298 ? -9.641 -20.938 3.484 1 85.69 298 ASP A C 1
ATOM 2342 O O . ASP A 1 298 ? -9.148 -20.734 4.598 1 85.69 298 ASP A O 1
ATOM 2346 N N . LEU A 1 299 ? -10.062 -19.906 2.795 1 92.06 299 LEU A N 1
ATOM 2347 C CA . LEU A 1 299 ? -9.742 -18.547 3.225 1 92.06 299 LEU A CA 1
ATOM 2348 C C . LEU A 1 299 ? -10.633 -18.125 4.383 1 92.06 299 LEU A C 1
ATOM 2350 O O . LEU A 1 299 ? -11.836 -17.922 4.203 1 92.06 299 LEU A O 1
ATOM 2354 N N . PRO A 1 300 ? -10.086 -17.953 5.555 1 89.94 300 PRO A N 1
ATOM 2355 C CA . PRO A 1 300 ? -10.875 -17.672 6.762 1 89.94 300 PRO A CA 1
ATOM 2356 C C . PRO A 1 300 ? -11.703 -16.406 6.645 1 89.94 300 PRO A C 1
ATOM 2358 O O . PRO A 1 300 ? -12.844 -16.359 7.105 1 89.94 300 PRO A O 1
ATOM 2361 N N . SER A 1 301 ? -11.156 -15.359 6.051 1 90.69 301 SER A N 1
ATOM 2362 C CA . SER A 1 301 ? -11.844 -14.07 5.957 1 90.69 301 SER A CA 1
ATOM 2363 C C . SER A 1 301 ? -13.117 -14.188 5.133 1 90.69 301 SER A C 1
ATOM 2365 O O . SER A 1 301 ? -13.945 -13.266 5.129 1 90.69 301 SER A O 1
ATOM 2367 N N . PHE A 1 302 ? -13.25 -15.266 4.457 1 89 302 PHE A N 1
ATOM 2368 C CA . PHE A 1 302 ? -14.453 -15.438 3.643 1 89 302 PHE A CA 1
ATOM 2369 C C . PHE A 1 302 ? -15.281 -16.609 4.145 1 89 302 PHE A C 1
ATOM 2371 O O . PHE A 1 302 ? -16.188 -17.078 3.449 1 89 302 PHE A O 1
ATOM 2378 N N . LYS A 1 303 ? -14.883 -17.094 5.23 1 81 303 LYS A N 1
ATOM 2379 C CA . LYS A 1 303 ? -15.703 -18.141 5.848 1 81 303 LYS A CA 1
ATOM 2380 C C . LYS A 1 303 ? -16.766 -17.531 6.75 1 81 303 LYS A C 1
ATOM 2382 O O . LYS A 1 303 ? -16.531 -16.531 7.426 1 81 303 LYS A O 1
ATOM 2387 N N . SER A 1 304 ? -18.031 -17.719 6.496 1 61.22 304 SER A N 1
ATOM 2388 C CA . SER A 1 304 ? -19.172 -17.266 7.281 1 61.22 304 SER A CA 1
ATOM 2389 C C . SER A 1 304 ? -19.141 -17.844 8.688 1 61.22 304 SER A C 1
ATOM 2391 O O . SER A 1 304 ? -18.672 -18.969 8.891 1 61.22 304 SER A O 1
ATOM 2393 N N . MET B 1 1 ? -3.906 53.188 -8.328 1 22.58 1 MET B N 1
ATOM 2394 C CA . MET B 1 1 ? -5.027 52.312 -7.945 1 22.58 1 MET B CA 1
ATOM 2395 C C . MET B 1 1 ? -4.594 50.875 -7.852 1 22.58 1 MET B C 1
ATOM 2397 O O . MET B 1 1 ? -4.215 50.25 -8.852 1 22.58 1 MET B O 1
ATOM 2401 N N . ASP B 1 2 ? -3.824 50.438 -6.871 1 25.53 2 ASP B N 1
ATOM 2402 C CA . ASP B 1 2 ? -2.98 49.281 -6.531 1 25.53 2 ASP B CA 1
ATOM 2403 C C . ASP B 1 2 ? -3.779 48 -6.559 1 25.53 2 ASP B C 1
ATOM 2405 O O . ASP B 1 2 ? -4.648 47.781 -5.711 1 25.53 2 ASP B O 1
ATOM 2409 N N . GLN B 1 3 ? -4.461 47.656 -7.688 1 29.7 3 GLN B N 1
ATOM 2410 C CA . GLN B 1 3 ? -5.383 46.594 -8.047 1 29.7 3 GLN B CA 1
ATOM 2411 C C . GLN B 1 3 ? -4.887 45.25 -7.531 1 29.7 3 GLN B C 1
ATOM 2413 O O . GLN B 1 3 ? -3.967 44.656 -8.109 1 29.7 3 GLN B O 1
ATOM 2418 N N . SER B 1 4 ? -4.664 45.156 -6.266 1 32.66 4 SER B N 1
ATOM 2419 C CA . SER B 1 4 ? -4.27 44 -5.449 1 32.66 4 SER B CA 1
ATOM 2420 C C . SER B 1 4 ? -4.961 42.719 -5.914 1 32.66 4 SER B C 1
ATOM 2422 O O . SER B 1 4 ? -6.148 42.75 -6.25 1 32.66 4 SER B O 1
ATOM 2424 N N . PHE B 1 5 ? -4.355 41.969 -6.668 1 35.94 5 PHE B N 1
ATOM 2425 C CA . PHE B 1 5 ? -4.746 40.625 -7.117 1 35.94 5 PHE B CA 1
ATOM 2426 C C . PHE B 1 5 ? -5.621 39.938 -6.074 1 35.94 5 PHE B C 1
ATOM 2428 O O . PHE B 1 5 ? -5.113 39.344 -5.117 1 35.94 5 PHE B O 1
ATOM 2435 N N . GLN B 1 6 ? -6.613 40.594 -5.445 1 37.88 6 GLN B N 1
ATOM 2436 C CA . GLN B 1 6 ? -7.594 39.969 -4.566 1 37.88 6 GLN B CA 1
ATOM 2437 C C . GLN B 1 6 ? -8.234 38.75 -5.23 1 37.88 6 GLN B C 1
ATOM 2439 O O . GLN B 1 6 ? -9.188 38.875 -6 1 37.88 6 GLN B O 1
ATOM 2444 N N . VAL B 1 7 ? -7.504 37.938 -5.762 1 42.59 7 VAL B N 1
ATOM 2445 C CA . VAL B 1 7 ? -8.125 36.719 -6.266 1 42.59 7 VAL B CA 1
ATOM 2446 C C . VAL B 1 7 ? -9.164 36.219 -5.266 1 42.59 7 VAL B C 1
ATOM 2448 O O . VAL B 1 7 ? -8.867 36.031 -4.082 1 42.59 7 VAL B O 1
ATOM 2451 N N . ASN B 1 8 ? -10.391 36.5 -5.477 1 47.09 8 ASN B N 1
ATOM 2452 C CA . ASN B 1 8 ? -11.539 35.969 -4.742 1 47.09 8 ASN B CA 1
ATOM 2453 C C . ASN B 1 8 ? -11.414 34.469 -4.512 1 47.09 8 ASN B C 1
ATOM 2455 O O . ASN B 1 8 ? -11.484 33.688 -5.457 1 47.09 8 ASN B O 1
ATOM 2459 N N . LEU B 1 9 ? -10.922 34.156 -3.355 1 54.38 9 LEU B N 1
ATOM 2460 C CA . LEU B 1 9 ? -10.742 32.75 -2.924 1 54.38 9 LEU B CA 1
ATOM 2461 C C . LEU B 1 9 ? -11.938 31.906 -3.332 1 54.38 9 LEU B C 1
ATOM 2463 O O . LEU B 1 9 ? -11.781 30.719 -3.623 1 54.38 9 LEU B O 1
ATOM 2467 N N . ASN B 1 10 ? -13.086 32.562 -3.459 1 60.59 10 ASN B N 1
ATOM 2468 C CA . ASN B 1 10 ? -14.281 31.797 -3.844 1 60.59 10 ASN B CA 1
ATOM 2469 C C . ASN B 1 10 ? -14.203 31.344 -5.297 1 60.59 10 ASN B C 1
ATOM 2471 O O . ASN B 1 10 ? -14.625 30.234 -5.621 1 60.59 10 ASN B O 1
ATOM 2475 N N . ARG B 1 11 ? -13.609 32.188 -6.09 1 69.62 11 ARG B N 1
ATOM 2476 C CA . ARG B 1 11 ? -13.531 31.828 -7.504 1 69.62 11 ARG B CA 1
ATOM 2477 C C . ARG B 1 11 ? -12.492 30.734 -7.742 1 69.62 11 ARG B C 1
ATOM 2479 O O . ARG B 1 11 ? -12.648 29.922 -8.656 1 69.62 11 ARG B O 1
ATOM 2486 N N . LEU B 1 12 ? -11.562 30.75 -6.844 1 73.69 12 LEU B N 1
ATOM 2487 C CA . LEU B 1 12 ? -10.523 29.734 -6.973 1 73.69 12 LEU B CA 1
ATOM 2488 C C . LEU B 1 12 ? -11.086 28.328 -6.73 1 73.69 12 LEU B C 1
ATOM 2490 O O . LEU B 1 12 ? -10.625 27.359 -7.324 1 73.69 12 LEU B O 1
ATOM 2494 N N . ARG B 1 13 ? -12.078 28.312 -5.93 1 72.56 13 ARG B N 1
ATOM 2495 C CA . ARG B 1 13 ? -12.727 27.031 -5.668 1 72.56 13 ARG B CA 1
ATOM 2496 C C . ARG B 1 13 ? -13.312 26.438 -6.945 1 72.56 13 ARG B C 1
ATOM 2498 O O . ARG B 1 13 ? -13.219 25.234 -7.18 1 72.56 13 ARG B O 1
ATOM 2505 N N . TYR B 1 14 ? -13.922 27.234 -7.734 1 78.56 14 TYR B N 1
ATOM 2506 C CA . TYR B 1 14 ? -14.5 26.781 -9 1 78.56 14 TYR B CA 1
ATOM 2507 C C . TYR B 1 14 ? -13.422 26.328 -9.969 1 78.56 14 TYR B C 1
ATOM 2509 O O . TYR B 1 14 ? -13.578 25.328 -10.656 1 78.56 14 TYR B O 1
ATOM 2517 N N . PHE B 1 15 ? -12.312 27.125 -9.977 1 82.19 15 PHE B N 1
ATOM 2518 C CA . PHE B 1 15 ? -11.164 26.781 -10.812 1 82.19 15 PHE B CA 1
ATOM 2519 C C . PHE B 1 15 ? -10.617 25.406 -10.445 1 82.19 15 PHE B C 1
ATOM 2521 O O . PHE B 1 15 ? -10.422 24.562 -11.32 1 82.19 15 PHE B O 1
ATOM 2528 N N . HIS B 1 16 ? -10.484 25.25 -9.203 1 78.44 16 HIS B N 1
ATOM 2529 C CA . HIS B 1 16 ? -9.914 23.984 -8.75 1 78.44 16 HIS B CA 1
ATOM 2530 C C . HIS B 1 16 ? -10.852 22.812 -9.039 1 78.44 16 HIS B C 1
ATOM 2532 O O . HIS B 1 16 ? -10.398 21.719 -9.391 1 78.44 16 HIS B O 1
ATOM 2538 N N . ALA B 1 17 ? -12.109 23.016 -8.867 1 78.94 17 ALA B N 1
ATOM 2539 C CA . ALA B 1 17 ? -13.094 21.984 -9.172 1 78.94 17 ALA B CA 1
ATOM 2540 C C . ALA B 1 17 ? -13.023 21.578 -10.641 1 78.94 17 ALA B C 1
ATOM 2542 O O . ALA B 1 17 ? -13.086 20.391 -10.969 1 78.94 17 ALA B O 1
ATOM 2543 N N . ILE B 1 18 ? -12.836 22.562 -11.477 1 83.06 18 ILE B N 1
ATOM 2544 C CA . ILE B 1 18 ? -12.758 22.266 -12.906 1 83.06 18 ILE B CA 1
ATOM 2545 C C . ILE B 1 18 ? -11.469 21.516 -13.203 1 83.06 18 ILE B C 1
ATOM 2547 O O . ILE B 1 18 ? -11.461 20.562 -14 1 83.06 18 ILE B O 1
ATOM 2551 N N . LEU B 1 19 ? -10.5 21.938 -12.562 1 80.44 19 LEU B N 1
ATOM 2552 C CA . LEU B 1 19 ? -9.203 21.297 -12.766 1 80.44 19 LEU B CA 1
ATOM 2553 C C . LEU B 1 19 ? -9.242 19.844 -12.336 1 80.44 19 LEU B C 1
ATOM 2555 O O . LEU B 1 19 ? -8.703 18.969 -13.023 1 80.44 19 LEU B O 1
ATOM 2559 N N . GLU B 1 20 ? -9.812 19.656 -11.258 1 74.38 20 GLU B N 1
ATOM 2560 C CA . GLU B 1 20 ? -9.875 18.344 -10.648 1 74.38 20 GLU B CA 1
ATOM 2561 C C . GLU B 1 20 ? -10.82 17.422 -11.422 1 74.38 20 GLU B C 1
ATOM 2563 O O . GLU B 1 20 ? -10.539 16.234 -11.578 1 74.38 20 GLU B O 1
ATOM 2568 N N . HIS B 1 21 ? -11.875 17.969 -11.953 1 77.44 21 HIS B N 1
ATOM 2569 C CA . HIS B 1 21 ? -12.938 17.125 -12.492 1 77.44 21 HIS B CA 1
ATOM 2570 C C . HIS B 1 21 ? -12.969 17.203 -14.016 1 77.44 21 HIS B C 1
ATOM 2572 O O . HIS B 1 21 ? -13.695 16.438 -14.656 1 77.44 21 HIS B O 1
ATOM 2578 N N . GLY B 1 22 ? -12.188 18.141 -14.578 1 79.62 22 GLY B N 1
ATOM 2579 C CA . GLY B 1 22 ? -11.883 18.156 -16 1 79.62 22 GLY B CA 1
ATOM 2580 C C . GLY B 1 22 ? -12.977 18.766 -16.844 1 79.62 22 GLY B C 1
ATOM 2581 O O . GLY B 1 22 ? -12.844 18.859 -18.062 1 79.62 22 GLY B O 1
ATOM 2582 N N . SER B 1 23 ? -14.18 19.016 -16.234 1 85.56 23 SER B N 1
ATOM 2583 C CA . SER B 1 23 ? -15.258 19.672 -16.969 1 85.56 23 SER B CA 1
ATOM 2584 C C . SER B 1 23 ? -16.062 20.609 -16.078 1 85.56 23 SER B C 1
ATOM 2586 O O . SER B 1 23 ? -16.078 20.438 -14.852 1 85.56 23 SER B O 1
ATOM 2588 N N . ILE B 1 24 ? -16.781 21.562 -16.719 1 86.19 24 ILE B N 1
ATOM 2589 C CA . ILE B 1 24 ? -17.609 22.516 -16 1 86.19 24 ILE B CA 1
ATOM 2590 C C . ILE B 1 24 ? -18.812 21.812 -15.383 1 86.19 24 ILE B C 1
ATOM 2592 O O . ILE B 1 24 ? -19.172 22.062 -14.234 1 86.19 24 ILE B O 1
ATOM 2596 N N . ARG B 1 25 ? -19.281 20.812 -16.109 1 85.88 25 ARG B N 1
ATOM 2597 C CA . ARG B 1 25 ? -20.453 20.078 -15.617 1 85.88 25 ARG B CA 1
ATOM 2598 C C . ARG B 1 25 ? -20.078 19.25 -14.391 1 85.88 25 ARG B C 1
ATOM 2600 O O . ARG B 1 25 ? -20.812 19.25 -13.398 1 85.88 25 ARG B O 1
ATOM 2607 N N . ALA B 1 26 ? -18.984 18.656 -14.484 1 83.88 26 ALA B N 1
ATOM 2608 C CA . ALA B 1 26 ? -18.531 17.828 -13.375 1 83.88 26 ALA B CA 1
ATOM 2609 C C . ALA B 1 26 ? -18.172 18.672 -12.164 1 83.88 26 ALA B C 1
ATOM 2611 O O . ALA B 1 26 ? -18.469 18.297 -11.023 1 83.88 26 ALA B O 1
ATOM 2612 N N . ALA B 1 27 ? -17.578 19.75 -12.383 1 85.75 27 ALA B N 1
ATOM 2613 C CA . ALA B 1 27 ? -17.234 20.688 -11.32 1 85.75 27 ALA B CA 1
ATOM 2614 C C . ALA B 1 27 ? -18.484 21.234 -10.641 1 85.75 27 ALA B C 1
ATOM 2616 O O . ALA B 1 27 ? -18.531 21.359 -9.414 1 85.75 27 ALA B O 1
ATOM 2617 N N . ALA B 1 28 ? -19.484 21.516 -11.414 1 88.12 28 ALA B N 1
ATOM 2618 C CA . ALA B 1 28 ? -20.734 22.031 -10.883 1 88.12 28 ALA B CA 1
ATOM 2619 C C . ALA B 1 28 ? -21.406 21.016 -9.961 1 88.12 28 ALA B C 1
ATOM 2621 O O . ALA B 1 28 ? -21.906 21.375 -8.891 1 88.12 28 ALA B O 1
ATOM 2622 N N . GLU B 1 29 ? -21.359 19.859 -10.375 1 81.62 29 GLU B N 1
ATOM 2623 C CA . GLU B 1 29 ? -21.938 18.781 -9.57 1 81.62 29 GLU B CA 1
ATOM 2624 C C . GLU B 1 29 ? -21.219 18.656 -8.234 1 81.62 29 GLU B C 1
ATOM 2626 O O . GLU B 1 29 ? -21.859 18.531 -7.188 1 81.62 29 GLU B O 1
ATOM 2631 N N . ARG B 1 30 ? -19.984 18.828 -8.383 1 76.19 30 ARG B N 1
ATOM 2632 C CA . ARG B 1 30 ? -19.172 18.672 -7.184 1 76.19 30 ARG B CA 1
ATOM 2633 C C . ARG B 1 30 ? -19.391 19.844 -6.227 1 76.19 30 ARG B C 1
ATOM 2635 O O . ARG B 1 30 ? -19.375 19.672 -5.008 1 76.19 30 ARG B O 1
ATOM 2642 N N . LEU B 1 31 ? -19.562 20.953 -6.75 1 75.44 31 LEU B N 1
ATOM 2643 C CA . LEU B 1 31 ? -19.688 22.172 -5.961 1 75.44 31 LEU B CA 1
ATOM 2644 C C . LEU B 1 31 ? -21.141 22.484 -5.641 1 75.44 31 LEU B C 1
ATOM 2646 O O . LEU B 1 31 ? -21.453 23.5 -5.016 1 75.44 31 LEU B O 1
ATOM 2650 N N . ASN B 1 32 ? -21.969 21.516 -6.082 1 79.25 32 ASN B N 1
ATOM 2651 C CA . ASN B 1 32 ? -23.406 21.672 -5.887 1 79.25 32 ASN B CA 1
ATOM 2652 C C . ASN B 1 32 ? -23.891 23.031 -6.355 1 79.25 32 ASN B C 1
ATOM 2654 O O . ASN B 1 32 ? -24.562 23.75 -5.609 1 79.25 32 ASN B O 1
ATOM 2658 N N . THR B 1 33 ? -23.484 23.344 -7.488 1 82.94 33 THR B N 1
ATOM 2659 C CA . THR B 1 33 ? -23.906 24.594 -8.109 1 82.94 33 THR B CA 1
ATOM 2660 C C . THR B 1 33 ? -24.203 24.391 -9.586 1 82.94 33 THR B C 1
ATOM 2662 O O . THR B 1 33 ? -24.109 23.281 -10.102 1 82.94 33 THR B O 1
ATOM 2665 N N . ALA B 1 34 ? -24.828 25.375 -10.203 1 85.62 34 ALA B N 1
ATOM 2666 C CA . ALA B 1 34 ? -25.188 25.297 -11.617 1 85.62 34 ALA B CA 1
ATOM 2667 C C . ALA B 1 34 ? -23.953 25.5 -12.5 1 85.62 34 ALA B C 1
ATOM 2669 O O . ALA B 1 34 ? -23.078 26.297 -12.18 1 85.62 34 ALA B O 1
ATOM 2670 N N . PRO B 1 35 ? -23.938 24.703 -13.586 1 87.88 35 PRO B N 1
ATOM 2671 C CA . PRO B 1 35 ? -22.812 24.875 -14.523 1 87.88 35 PRO B CA 1
ATOM 2672 C C . PRO B 1 35 ? -22.641 26.328 -14.961 1 87.88 35 PRO B C 1
ATOM 2674 O O . PRO B 1 35 ? -21.5 26.766 -15.203 1 87.88 35 PRO B O 1
ATOM 2677 N N . SER B 1 36 ? -23.719 27.031 -15.102 1 89.88 36 SER B N 1
ATOM 2678 C CA . SER B 1 36 ? -23.641 28.438 -15.492 1 89.88 36 SER B CA 1
ATOM 2679 C C . SER B 1 36 ? -22.859 29.25 -14.461 1 89.88 36 SER B C 1
ATOM 2681 O O . SER B 1 36 ? -22.109 30.156 -14.82 1 89.88 36 SER B O 1
ATOM 2683 N N . VAL B 1 37 ? -23.016 28.922 -13.266 1 82.94 37 VAL B N 1
ATOM 2684 C CA . VAL B 1 37 ? -22.312 29.609 -12.18 1 82.94 37 VAL B CA 1
ATOM 2685 C C . VAL B 1 37 ? -20.828 29.281 -12.234 1 82.94 37 VAL B C 1
ATOM 2687 O O . VAL B 1 37 ? -19.984 30.172 -12.133 1 82.94 37 VAL B O 1
ATOM 2690 N N . VAL B 1 38 ? -20.578 28.016 -12.469 1 88.25 38 VAL B N 1
ATOM 2691 C CA . VAL B 1 38 ? -19.188 27.594 -12.555 1 88.25 38 VAL B CA 1
ATOM 2692 C C . VAL B 1 38 ? -18.5 28.281 -13.727 1 88.25 38 VAL B C 1
ATOM 2694 O O . VAL B 1 38 ? -17.391 28.797 -13.586 1 88.25 38 VAL B O 1
ATOM 2697 N N . SER B 1 39 ? -19.156 28.281 -14.812 1 88.12 39 SER B N 1
ATOM 2698 C CA . SER B 1 39 ? -18.609 28.922 -16 1 88.12 39 SER B CA 1
ATOM 2699 C C . SER B 1 39 ? -18.391 30.422 -15.781 1 88.12 39 SER B C 1
ATOM 2701 O O . SER B 1 39 ? -17.344 30.953 -16.156 1 88.12 39 SER B O 1
ATOM 2703 N N . ARG B 1 40 ? -19.328 31.062 -15.219 1 87 40 ARG B N 1
ATOM 2704 C CA . ARG B 1 40 ? -19.234 32.5 -14.953 1 87 40 ARG B CA 1
ATOM 2705 C C . ARG B 1 40 ? -18.078 32.781 -14.008 1 87 40 ARG B C 1
ATOM 2707 O O . ARG B 1 40 ? -17.312 33.719 -14.234 1 87 40 ARG B O 1
ATOM 2714 N N . GLN B 1 41 ? -18.047 32.031 -12.953 1 83.38 41 GLN B N 1
ATOM 2715 C CA . GLN B 1 41 ? -17 32.25 -11.977 1 83.38 41 GLN B CA 1
ATOM 2716 C C . GLN B 1 41 ? -15.617 32 -12.594 1 83.38 41 GLN B C 1
ATOM 2718 O O . GLN B 1 41 ? -14.664 32.719 -12.281 1 83.38 41 GLN B O 1
ATOM 2723 N N . LEU B 1 42 ? -15.578 31.062 -13.406 1 87.06 42 LEU B N 1
ATOM 2724 C CA . LEU B 1 42 ? -14.328 30.828 -14.125 1 87.06 42 LEU B CA 1
ATOM 2725 C C . LEU B 1 42 ? -13.992 32.031 -15.023 1 87.06 42 LEU B C 1
ATOM 2727 O O . LEU B 1 42 ? -12.844 32.469 -15.047 1 87.06 42 LEU B O 1
ATOM 2731 N N . GLN B 1 43 ? -14.906 32.469 -15.766 1 86.56 43 GLN B N 1
ATOM 2732 C CA . GLN B 1 43 ? -14.695 33.594 -16.656 1 86.56 43 GLN B CA 1
ATOM 2733 C C . GLN B 1 43 ? -14.242 34.812 -15.883 1 86.56 43 GLN B C 1
ATOM 2735 O O . GLN B 1 43 ? -13.352 35.562 -16.328 1 86.56 43 GLN B O 1
ATOM 2740 N N . LEU B 1 44 ? -14.906 35.031 -14.812 1 80.12 44 LEU B N 1
ATOM 2741 C CA . LEU B 1 44 ? -14.531 36.156 -13.977 1 80.12 44 LEU B CA 1
ATOM 2742 C C . LEU B 1 44 ? -13.094 36 -13.484 1 80.12 44 LEU B C 1
ATOM 2744 O O . LEU B 1 44 ? -12.328 36.969 -13.484 1 80.12 44 LEU B O 1
ATOM 2748 N N . LEU B 1 45 ? -12.773 34.812 -13.086 1 78.56 45 LEU B N 1
ATOM 2749 C CA . LEU B 1 45 ? -11.414 34.562 -12.641 1 78.56 45 LEU B CA 1
ATOM 2750 C C . LEU B 1 45 ? -10.414 34.781 -13.773 1 78.56 45 LEU B C 1
ATOM 2752 O O . LEU B 1 45 ? -9.367 35.406 -13.57 1 78.56 45 LEU B O 1
ATOM 2756 N N . GLU B 1 46 ? -10.719 34.281 -14.906 1 80.69 46 GLU B N 1
ATOM 2757 C CA . GLU B 1 46 ? -9.852 34.438 -16.078 1 80.69 46 GLU B CA 1
ATOM 2758 C C . GLU B 1 46 ? -9.695 35.906 -16.438 1 80.69 46 GLU B C 1
ATOM 2760 O O . GLU B 1 46 ? -8.609 36.375 -16.812 1 80.69 46 GLU B O 1
ATOM 2765 N N . SER B 1 47 ? -10.789 36.656 -16.312 1 78.31 47 SER B N 1
ATOM 2766 C CA . SER B 1 47 ? -10.758 38.094 -16.547 1 78.31 47 SER B CA 1
ATOM 2767 C C . SER B 1 47 ? -9.859 38.812 -15.547 1 78.31 47 SER B C 1
ATOM 2769 O O . SER B 1 47 ? -9.094 39.719 -15.906 1 78.31 47 SER B O 1
ATOM 2771 N N . GLU B 1 48 ? -9.977 38.406 -14.352 1 69.94 48 GLU B N 1
ATOM 2772 C CA . GLU B 1 48 ? -9.156 39 -13.297 1 69.94 48 GLU B CA 1
ATOM 2773 C C . GLU B 1 48 ? -7.676 38.719 -13.539 1 69.94 48 GLU B C 1
ATOM 2775 O O . GLU B 1 48 ? -6.832 39.594 -13.312 1 69.94 48 GLU B O 1
ATOM 2780 N N . ILE B 1 49 ? -7.496 37.5 -13.992 1 70 49 ILE B N 1
ATOM 2781 C CA . ILE B 1 49 ? -6.125 37.062 -14.219 1 70 49 ILE B CA 1
ATOM 2782 C C . ILE B 1 49 ? -5.629 37.625 -15.555 1 70 49 ILE B C 1
ATOM 2784 O O . ILE B 1 49 ? -4.43 37.875 -15.727 1 70 49 ILE B O 1
ATOM 2788 N N . GLY B 1 50 ? -6.527 37.844 -16.453 1 71.5 50 GLY B N 1
ATOM 2789 C CA . GLY B 1 50 ? -6.199 38.344 -17.766 1 71.5 50 GLY B CA 1
ATOM 2790 C C . GLY B 1 50 ? -5.773 37.281 -18.75 1 71.5 50 GLY B C 1
ATOM 2791 O O . GLY B 1 50 ? -5.094 37.562 -19.75 1 71.5 50 GLY B O 1
ATOM 2792 N N . ALA B 1 51 ? -5.992 36.031 -18.375 1 77.94 51 ALA B N 1
ATOM 2793 C CA . ALA B 1 51 ? -5.637 34.938 -19.25 1 77.94 51 ALA B CA 1
ATOM 2794 C C . ALA B 1 51 ? -6.633 33.781 -19.109 1 77.94 51 ALA B C 1
ATOM 2796 O O . ALA B 1 51 ? -7.172 33.562 -18.016 1 77.94 51 ALA B O 1
ATOM 2797 N N . PRO B 1 52 ? -6.836 33.062 -20.203 1 83.31 52 PRO B N 1
ATOM 2798 C CA . PRO B 1 52 ? -7.648 31.844 -20.062 1 83.31 52 PRO B CA 1
ATOM 2799 C C . PRO B 1 52 ? -6.957 30.766 -19.25 1 83.31 52 PRO B C 1
ATOM 2801 O O . PRO B 1 52 ? -5.746 30.562 -19.359 1 83.31 52 PRO B O 1
ATOM 2804 N N . LEU B 1 53 ? -7.742 30.172 -18.375 1 85.44 53 LEU B N 1
ATOM 2805 C CA . LEU B 1 53 ? -7.195 29.141 -17.516 1 85.44 53 LEU B CA 1
ATOM 2806 C C . LEU B 1 53 ? -7.457 27.75 -18.094 1 85.44 53 LEU B C 1
ATOM 2808 O O . LEU B 1 53 ? -6.746 26.797 -17.781 1 85.44 53 LEU B O 1
ATOM 2812 N N . PHE B 1 54 ? -8.461 27.672 -18.891 1 87.81 54 PHE B N 1
ATOM 2813 C CA . PHE B 1 54 ? -8.789 26.406 -19.547 1 87.81 54 PHE B CA 1
ATOM 2814 C C . PHE B 1 54 ? -9.039 26.609 -21.031 1 87.81 54 PHE B C 1
ATOM 2816 O O . PHE B 1 54 ? -9.492 27.672 -21.453 1 87.81 54 PHE B O 1
ATOM 2823 N N . GLU B 1 55 ? -8.57 25.594 -21.781 1 82.94 55 GLU B N 1
ATOM 2824 C CA . GLU B 1 55 ? -8.945 25.5 -23.188 1 82.94 55 GLU B CA 1
ATOM 2825 C C . GLU B 1 55 ? -10 24.422 -23.422 1 82.94 55 GLU B C 1
ATOM 2827 O O . GLU B 1 55 ? -9.914 23.328 -22.844 1 82.94 55 GLU B O 1
ATOM 2832 N N . ARG B 1 56 ? -11.055 24.875 -24 1 76.88 56 ARG B N 1
ATOM 2833 C CA . ARG B 1 56 ? -12.117 23.938 -24.328 1 76.88 56 ARG B CA 1
ATOM 2834 C C . ARG B 1 56 ? -11.727 23.047 -25.5 1 76.88 56 ARG B C 1
ATOM 2836 O O . ARG B 1 56 ? -11.25 23.531 -26.531 1 76.88 56 ARG B O 1
ATOM 2843 N N . ARG B 1 57 ? -11.609 21.859 -25.25 1 68.75 57 ARG B N 1
ATOM 2844 C CA . ARG B 1 57 ? -11.375 20.891 -26.328 1 68.75 57 ARG B CA 1
ATOM 2845 C C . ARG B 1 57 ? -12.555 19.938 -26.469 1 68.75 57 ARG B C 1
ATOM 2847 O O . ARG B 1 57 ? -13.508 20 -25.688 1 68.75 57 ARG B O 1
ATOM 2854 N N . GLN B 1 58 ? -12.555 19.078 -27.547 1 64.94 58 GLN B N 1
ATOM 2855 C CA . GLN B 1 58 ? -13.648 18.156 -27.828 1 64.94 58 GLN B CA 1
ATOM 2856 C C . GLN B 1 58 ? -13.938 17.25 -26.625 1 64.94 58 GLN B C 1
ATOM 2858 O O . GLN B 1 58 ? -15.086 16.875 -26.391 1 64.94 58 GLN B O 1
ATOM 2863 N N . HIS B 1 59 ? -12.977 17.047 -25.734 1 63.25 59 HIS B N 1
ATOM 2864 C CA . HIS B 1 59 ? -13.18 16.047 -24.688 1 63.25 59 HIS B CA 1
ATOM 2865 C C . HIS B 1 59 ? -13.016 16.688 -23.297 1 63.25 59 HIS B C 1
ATOM 2867 O O . HIS B 1 59 ? -12.742 15.977 -22.328 1 63.25 59 HIS B O 1
ATOM 2873 N N . GLY B 1 60 ? -13.227 17.938 -23.188 1 74.25 60 GLY B N 1
ATOM 2874 C CA . GLY B 1 60 ? -13.227 18.531 -21.859 1 74.25 60 GLY B CA 1
ATOM 2875 C C . GLY B 1 60 ? -12.383 19.797 -21.781 1 74.25 60 GLY B C 1
ATOM 2876 O O . GLY B 1 60 ? -12.078 20.406 -22.797 1 74.25 60 GLY B O 1
ATOM 2877 N N . MET B 1 61 ? -12.164 20.203 -20.516 1 80.88 61 MET B N 1
ATOM 2878 C CA . MET B 1 61 ? -11.383 21.406 -20.25 1 80.88 61 MET B CA 1
ATOM 2879 C C . MET B 1 61 ? -9.945 21.047 -19.906 1 80.88 61 MET B C 1
ATOM 2881 O O . MET B 1 61 ? -9.695 20.219 -19.031 1 80.88 61 MET B O 1
ATOM 2885 N N . ILE B 1 62 ? -9.055 21.625 -20.656 1 79.38 62 ILE B N 1
ATOM 2886 C CA . ILE B 1 62 ? -7.637 21.391 -20.391 1 79.38 62 ILE B CA 1
ATOM 2887 C C . ILE B 1 62 ? -7.008 22.641 -19.797 1 79.38 62 ILE B C 1
ATOM 2889 O O . ILE B 1 62 ? -7.223 23.75 -20.297 1 79.38 62 ILE B O 1
ATOM 2893 N N . ALA B 1 63 ? -6.246 22.391 -18.812 1 80.88 63 ALA B N 1
ATOM 2894 C CA . ALA B 1 63 ? -5.582 23.5 -18.125 1 80.88 63 ALA B CA 1
ATOM 2895 C C . ALA B 1 63 ? -4.531 24.141 -19.031 1 80.88 63 ALA B C 1
ATOM 2897 O O . ALA B 1 63 ? -3.797 23.453 -19.734 1 80.88 63 ALA B O 1
ATOM 2898 N N . THR B 1 64 ? -4.621 25.5 -19.109 1 78.12 64 THR B N 1
ATOM 2899 C CA . THR B 1 64 ? -3.605 26.266 -19.828 1 78.12 64 THR B CA 1
ATOM 2900 C C . THR B 1 64 ? -2.357 26.438 -18.969 1 78.12 64 THR B C 1
ATOM 2902 O O . THR B 1 64 ? -2.328 26.016 -17.812 1 78.12 64 THR B O 1
ATOM 2905 N N . GLU B 1 65 ? -1.387 27.094 -19.547 1 70.19 65 GLU B N 1
ATOM 2906 C CA . GLU B 1 65 ? -0.199 27.469 -18.781 1 70.19 65 GLU B CA 1
ATOM 2907 C C . GLU B 1 65 ? -0.55 28.406 -17.641 1 70.19 65 GLU B C 1
ATOM 2909 O O . GLU B 1 65 ? 0.009 28.297 -16.547 1 70.19 65 GLU B O 1
ATOM 2914 N N . ALA B 1 66 ? -1.422 29.25 -17.938 1 72.38 66 ALA B N 1
ATOM 2915 C CA . ALA B 1 66 ? -1.875 30.188 -16.906 1 72.38 66 ALA B CA 1
ATOM 2916 C C . ALA B 1 66 ? -2.531 29.453 -15.75 1 72.38 66 ALA B C 1
ATOM 2918 O O . ALA B 1 66 ? -2.361 29.828 -14.586 1 72.38 66 ALA B O 1
ATOM 2919 N N . ALA B 1 67 ? -3.256 28.391 -16.109 1 76.94 67 ALA B N 1
ATOM 2920 C CA . ALA B 1 67 ? -3.883 27.578 -15.07 1 76.94 67 ALA B CA 1
ATOM 2921 C C . ALA B 1 67 ? -2.832 26.906 -14.188 1 76.94 67 ALA B C 1
ATOM 2923 O O . ALA B 1 67 ? -2.967 26.891 -12.961 1 76.94 67 ALA B O 1
ATOM 2924 N N . THR B 1 68 ? -1.893 26.5 -14.844 1 68.94 68 THR B N 1
ATOM 2925 C CA . THR B 1 68 ? -0.8 25.859 -14.109 1 68.94 68 THR B CA 1
ATOM 2926 C C . THR B 1 68 ? -0.122 26.875 -13.18 1 68.94 68 THR B C 1
ATOM 2928 O O . THR B 1 68 ? 0.166 26.562 -12.023 1 68.94 68 THR B O 1
ATOM 2931 N N . LEU B 1 69 ? 0.041 28.047 -13.672 1 62.81 69 LEU B N 1
ATOM 2932 C CA . LEU B 1 69 ? 0.661 29.125 -12.891 1 62.81 69 LEU B CA 1
ATOM 2933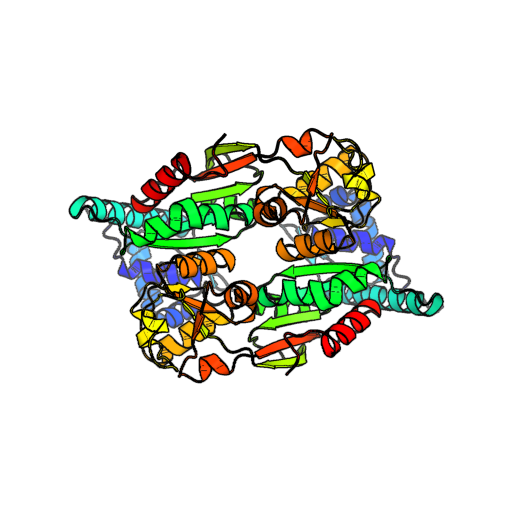 C C . LEU B 1 69 ? -0.246 29.547 -11.742 1 62.81 69 LEU B C 1
ATOM 2935 O O . LEU B 1 69 ? 0.232 29.828 -10.641 1 62.81 69 LEU B O 1
ATOM 2939 N N . LEU B 1 70 ? -1.472 29.562 -12.055 1 66 70 LEU B N 1
ATOM 2940 C CA . LEU B 1 70 ? -2.416 29.938 -11.016 1 66 70 LEU B CA 1
ATOM 2941 C C . LEU B 1 70 ? -2.439 28.906 -9.891 1 66 70 LEU B C 1
ATOM 2943 O O . LEU B 1 70 ? -2.48 29.266 -8.711 1 66 70 LEU B O 1
ATOM 2947 N N . VAL B 1 71 ? -2.479 27.703 -10.406 1 65.12 71 VAL B N 1
ATOM 2948 C CA . VAL B 1 71 ? -2.443 26.641 -9.406 1 65.12 71 VAL B CA 1
ATOM 2949 C C . VAL B 1 71 ? -1.218 26.812 -8.508 1 65.12 71 VAL B C 1
ATOM 2951 O O . VAL B 1 71 ? -1.319 26.719 -7.285 1 65.12 71 VAL B O 1
ATOM 2954 N N . GLU B 1 72 ? -0.195 27.172 -9.141 1 57.28 72 GLU B N 1
ATOM 2955 C CA . GLU B 1 72 ? 1.047 27.406 -8.414 1 57.28 72 GLU B CA 1
ATOM 2956 C C . GLU B 1 72 ? 0.926 28.609 -7.492 1 57.28 72 GLU B C 1
ATOM 2958 O O . GLU B 1 72 ? 1.36 28.562 -6.336 1 57.28 72 GLU B O 1
ATOM 2963 N N . TYR B 1 73 ? 0.339 29.641 -8.023 1 54.03 73 TYR B N 1
ATOM 2964 C CA . TYR B 1 73 ? 0.151 30.875 -7.281 1 54.03 73 TYR B CA 1
ATOM 2965 C C . TYR B 1 73 ? -0.793 30.656 -6.102 1 54.03 73 TYR B C 1
ATOM 2967 O O . TYR B 1 73 ? -0.513 31.109 -4.988 1 54.03 73 TYR B O 1
ATOM 2975 N N . THR B 1 74 ? -1.932 30.031 -6.391 1 56.94 74 THR B N 1
ATOM 2976 C CA . THR B 1 74 ? -2.898 29.828 -5.316 1 56.94 74 THR B CA 1
ATOM 2977 C C . THR B 1 74 ? -2.316 28.938 -4.223 1 56.94 74 THR B C 1
ATOM 2979 O O . THR B 1 74 ? -2.582 29.141 -3.039 1 56.94 74 THR B O 1
ATOM 2982 N N . HIS B 1 75 ? -1.612 28.078 -4.715 1 54.38 75 HIS B N 1
ATOM 2983 C CA . HIS B 1 75 ? -0.898 27.25 -3.756 1 54.38 75 HIS B CA 1
ATOM 2984 C C . HIS B 1 75 ? 0.055 28.078 -2.902 1 54.38 75 HIS B C 1
ATOM 2986 O O . HIS B 1 75 ? 0.092 27.938 -1.68 1 54.38 75 HIS B O 1
ATOM 2992 N N . ALA B 1 76 ? 0.731 28.969 -3.59 1 49.66 76 ALA B N 1
ATOM 2993 C CA . ALA B 1 76 ? 1.649 29.875 -2.904 1 49.66 76 ALA B CA 1
ATOM 2994 C C . ALA B 1 76 ? 0.896 30.812 -1.973 1 49.66 76 ALA B C 1
ATOM 2996 O O . ALA B 1 76 ? 1.346 31.094 -0.856 1 49.66 76 ALA B O 1
ATOM 2997 N N . CYS B 1 77 ? -0.169 31.391 -2.404 1 48.03 77 CYS B N 1
ATOM 2998 C CA . CYS B 1 77 ? -0.988 32.281 -1.592 1 48.03 77 CYS B CA 1
ATOM 2999 C C . CYS B 1 77 ? -1.546 31.547 -0.375 1 48.03 77 CYS B C 1
ATOM 3001 O O . CYS B 1 77 ? -1.566 32.094 0.728 1 48.03 77 CYS B O 1
ATOM 3003 N N . ARG B 1 78 ? -2.033 30.406 -0.622 1 46.72 78 ARG B N 1
ATOM 3004 C CA . ARG B 1 78 ? -2.518 29.625 0.512 1 46.72 78 ARG B CA 1
ATOM 3005 C C . ARG B 1 78 ? -1.414 29.406 1.543 1 46.72 78 ARG B C 1
ATOM 3007 O O . ARG B 1 78 ? -1.642 29.562 2.744 1 46.72 78 ARG B O 1
ATOM 3014 N N . ILE B 1 79 ? -0.301 29.188 0.951 1 46.22 79 ILE B N 1
ATOM 3015 C CA . ILE B 1 79 ? 0.867 29.047 1.814 1 46.22 79 ILE B CA 1
ATOM 3016 C C . ILE B 1 79 ? 1.124 30.359 2.557 1 46.22 79 ILE B C 1
ATOM 3018 O O . ILE B 1 79 ? 1.354 30.359 3.768 1 46.22 79 ILE B O 1
ATOM 3022 N N . GLY B 1 80 ? 1.087 31.453 1.844 1 45.25 80 GLY B N 1
ATOM 3023 C CA . GLY B 1 80 ? 1.279 32.781 2.434 1 45.25 80 GLY B CA 1
ATOM 3024 C C . GLY B 1 80 ? 0.218 33.125 3.457 1 45.25 80 GLY B C 1
ATOM 3025 O O . GLY B 1 80 ? 0.53 33.656 4.523 1 45.25 80 GLY B O 1
ATOM 3026 N N . LEU B 1 81 ? -0.969 32.938 3.133 1 42.94 81 LEU B N 1
ATOM 3027 C CA . LEU B 1 81 ? -2.041 33.219 4.082 1 42.94 81 LEU B CA 1
ATOM 3028 C C . LEU B 1 81 ? -1.896 32.344 5.336 1 42.94 81 LEU B C 1
ATOM 3030 O O . LEU B 1 81 ? -2.113 32.844 6.449 1 42.94 81 LEU B O 1
ATOM 3034 N N . GLU B 1 82 ? -1.595 31.156 5.121 1 44.47 82 GLU B N 1
ATOM 3035 C CA . GLU B 1 82 ? -1.364 30.25 6.246 1 44.47 82 GLU B CA 1
ATOM 3036 C C . GLU B 1 82 ? -0.215 30.75 7.121 1 44.47 82 GLU B C 1
ATOM 3038 O O . GLU B 1 82 ? -0.319 30.75 8.352 1 44.47 82 GLU B O 1
ATOM 3043 N N . GLN B 1 83 ? 0.765 31.234 6.461 1 44.12 83 GLN B N 1
ATOM 3044 C CA . GLN B 1 83 ? 1.885 31.844 7.18 1 44.12 83 GLN B CA 1
ATOM 3045 C C . GLN B 1 83 ? 1.446 33.094 7.938 1 44.12 83 GLN B C 1
ATOM 3047 O O . GLN B 1 83 ? 1.884 33.312 9.07 1 44.12 83 GLN B O 1
ATOM 3052 N N . PHE B 1 84 ? 0.667 33.875 7.438 1 40.94 84 PHE B N 1
ATOM 3053 C CA . PHE B 1 84 ? 0.167 35.094 8.07 1 40.94 84 PHE B CA 1
ATOM 3054 C C . PHE B 1 84 ? -0.647 34.75 9.312 1 40.94 84 PHE B C 1
ATOM 3056 O O . PHE B 1 84 ? -0.448 35.344 10.375 1 40.94 84 PHE B O 1
ATOM 3063 N N . HIS B 1 85 ? -1.506 33.906 9.164 1 42.19 85 HIS B N 1
ATOM 3064 C CA . HIS B 1 85 ? -2.312 33.531 10.32 1 42.19 85 HIS B CA 1
ATOM 3065 C C . HIS B 1 85 ? -1.446 32.938 11.43 1 42.19 85 HIS B C 1
ATOM 3067 O O . HIS B 1 85 ? -1.667 33.219 12.609 1 42.19 85 HIS B O 1
ATOM 3073 N N . GLU B 1 86 ? -0.599 32.031 11.016 1 44.5 86 GLU B N 1
ATOM 3074 C CA . GLU B 1 86 ? 0.33 31.453 11.969 1 44.5 86 GLU B CA 1
ATOM 3075 C C . GLU B 1 86 ? 1.113 32.531 12.719 1 44.5 86 GLU B C 1
ATOM 3077 O O . GLU B 1 86 ? 1.354 32.406 13.922 1 44.5 86 GLU B O 1
ATOM 3082 N N . SER B 1 87 ? 1.473 33.562 12.062 1 44.47 87 SER B N 1
ATOM 3083 C CA . SER B 1 87 ? 2.18 34.656 12.711 1 44.47 87 SER B CA 1
ATOM 3084 C C . SER B 1 87 ? 1.298 35.375 13.742 1 44.47 87 SER B C 1
ATOM 3086 O O . SER B 1 87 ? 1.797 35.906 14.727 1 44.47 87 SER B O 1
ATOM 3088 N N . LEU B 1 88 ? 0.108 35.438 13.508 1 40.94 88 LEU B N 1
ATOM 3089 C CA . LEU B 1 88 ? -0.688 36.25 14.43 1 40.94 88 LEU B CA 1
ATOM 3090 C C . LEU B 1 88 ? -0.958 35.469 15.719 1 40.94 88 LEU B C 1
ATOM 3092 O O . LEU B 1 88 ? -0.987 36.062 16.797 1 40.94 88 LEU B O 1
ATOM 3096 N N . HIS B 1 89 ? -1.443 34.312 15.742 1 48.91 89 HIS B N 1
ATOM 3097 C CA . HIS B 1 89 ? -1.956 33.75 17 1 48.91 89 HIS B CA 1
ATOM 3098 C C . HIS B 1 89 ? -1.059 32.656 17.5 1 48.91 89 HIS B C 1
ATOM 3100 O O . HIS B 1 89 ? -1.355 32.031 18.531 1 48.91 89 HIS B O 1
ATOM 3106 N N . GLY B 1 90 ? 0.225 32.344 17.016 1 61.16 90 GLY B N 1
ATOM 3107 C CA . GLY B 1 90 ? 1.196 31.406 17.562 1 61.16 90 GLY B CA 1
ATOM 3108 C C . GLY B 1 90 ? 0.83 29.969 17.297 1 61.16 90 GLY B C 1
ATOM 3109 O O . GLY B 1 90 ? 1.697 29.094 17.297 1 61.16 90 GLY B O 1
ATOM 3110 N N . GLU B 1 91 ? -0.468 29.641 17.172 1 74.5 91 GLU B N 1
ATOM 3111 C CA . GLU B 1 91 ? -0.863 28.25 17.016 1 74.5 91 GLU B CA 1
ATOM 3112 C C . GLU B 1 91 ? -0.736 27.797 15.57 1 74.5 91 GLU B C 1
ATOM 3114 O O . GLU B 1 91 ? -1.104 28.531 14.648 1 74.5 91 GLU B O 1
ATOM 3119 N N . LEU B 1 92 ? -0.074 26.672 15.344 1 85 92 LEU B N 1
ATOM 3120 C CA . LEU B 1 92 ? 0.07 26.109 14 1 85 92 LEU B CA 1
ATOM 3121 C C . LEU B 1 92 ? -1.276 25.641 13.453 1 85 92 LEU B C 1
ATOM 3123 O O . LEU B 1 92 ? -2.098 25.109 14.203 1 85 92 LEU B O 1
ATOM 3127 N N . ARG B 1 93 ? -1.5 25.969 12.164 1 84.69 93 ARG B N 1
ATOM 3128 C CA . ARG B 1 93 ? -2.732 25.531 11.508 1 84.69 93 ARG B CA 1
ATOM 3129 C C . ARG B 1 93 ? -2.467 25.125 10.062 1 84.69 93 ARG B C 1
ATOM 3131 O O . ARG B 1 93 ? -1.403 25.422 9.516 1 84.69 93 ARG B O 1
ATOM 3138 N N . GLY B 1 94 ? -3.479 24.375 9.523 1 90.75 94 GLY B N 1
ATOM 3139 C CA . GLY B 1 94 ? -3.426 24.078 8.102 1 90.75 94 GLY B CA 1
ATOM 3140 C C . GLY B 1 94 ? -3.217 22.594 7.809 1 90.75 94 GLY B C 1
ATOM 3141 O O . GLY B 1 94 ? -3.373 21.75 8.695 1 90.75 94 GLY B O 1
ATOM 3142 N N . ARG B 1 95 ? -2.979 22.391 6.504 1 92.56 95 ARG B N 1
ATOM 3143 C CA . ARG B 1 95 ? -2.84 21.031 6.016 1 92.56 95 ARG B CA 1
ATOM 3144 C C . ARG B 1 95 ? -1.442 20.781 5.457 1 92.56 95 ARG B C 1
ATOM 3146 O O . ARG B 1 95 ? -0.925 21.594 4.684 1 92.56 95 ARG B O 1
ATOM 3153 N N . VAL B 1 96 ? -0.867 19.75 5.973 1 96.56 96 VAL B N 1
ATOM 3154 C CA . VAL B 1 96 ? 0.457 19.375 5.492 1 96.56 96 VAL B CA 1
ATOM 3155 C C . VAL B 1 96 ? 0.361 18.078 4.691 1 96.56 96 VAL B C 1
ATOM 3157 O O . VAL B 1 96 ? -0.228 17.094 5.156 1 96.56 96 VAL B O 1
ATOM 3160 N N . GLU B 1 97 ? 0.936 18.094 3.486 1 97.38 97 GLU B N 1
ATOM 3161 C CA . GLU B 1 97 ? 0.918 16.922 2.607 1 97.38 97 GLU B CA 1
ATOM 3162 C C . GLU B 1 97 ? 2.287 16.25 2.557 1 97.38 97 GLU B C 1
ATOM 3164 O O . GLU B 1 97 ? 3.283 16.875 2.199 1 97.38 97 GLU B O 1
ATOM 3169 N N . ILE B 1 98 ? 2.223 14.945 2.908 1 98.5 98 ILE B N 1
ATOM 3170 C CA . ILE B 1 98 ? 3.455 14.164 2.932 1 98.5 98 ILE B CA 1
ATOM 3171 C C . ILE B 1 98 ? 3.312 12.945 2.02 1 98.5 98 ILE B C 1
ATOM 3173 O O . ILE B 1 98 ? 2.32 12.219 2.096 1 98.5 98 ILE B O 1
ATOM 3177 N N . ALA B 1 99 ? 4.266 12.773 1.102 1 98.31 99 ALA B N 1
ATOM 3178 C CA . ALA B 1 99 ? 4.387 11.547 0.311 1 98.31 99 ALA B CA 1
ATOM 3179 C C . ALA B 1 99 ? 5.594 10.727 0.755 1 98.31 99 ALA B C 1
ATOM 3181 O O . ALA B 1 99 ? 6.664 11.281 1.028 1 98.31 99 ALA B O 1
ATOM 3182 N N . LEU B 1 100 ? 5.332 9.398 0.837 1 97.5 100 LEU B N 1
ATOM 3183 C CA . LEU B 1 100 ? 6.469 8.602 1.287 1 97.5 100 LEU B CA 1
ATOM 3184 C C . LEU B 1 100 ? 6.371 7.176 0.761 1 97.5 100 LEU B C 1
ATOM 3186 O O . LEU B 1 100 ? 5.289 6.719 0.39 1 97.5 100 LEU B O 1
ATOM 3190 N N . THR B 1 101 ? 7.527 6.547 0.672 1 94.5 101 THR B N 1
ATOM 3191 C CA . THR B 1 101 ? 7.531 5.109 0.413 1 94.5 101 THR B CA 1
ATOM 3192 C C . THR B 1 101 ? 7.176 4.332 1.677 1 94.5 101 THR B C 1
ATOM 3194 O O . THR B 1 101 ? 7.379 4.82 2.789 1 94.5 101 THR B O 1
ATOM 3197 N N . VAL B 1 102 ? 6.727 3.186 1.537 1 92.62 102 VAL B N 1
ATOM 3198 C CA . VAL B 1 102 ? 6.051 2.4 2.564 1 92.62 102 VAL B CA 1
ATOM 3199 C C . VAL B 1 102 ? 6.996 2.166 3.742 1 92.62 102 VAL B C 1
ATOM 3201 O O . VAL B 1 102 ? 6.559 2.119 4.895 1 92.62 102 VAL B O 1
ATOM 3204 N N . GLY B 1 103 ? 8.203 2.164 3.6 1 92.56 103 GLY B N 1
ATOM 3205 C CA . GLY B 1 103 ? 9.156 1.803 4.633 1 92.56 103 GLY B CA 1
ATOM 3206 C C . GLY B 1 103 ? 9.289 2.852 5.719 1 92.56 103 GLY B C 1
ATOM 3207 O O . GLY B 1 103 ? 9.781 2.562 6.812 1 92.56 103 GLY B O 1
ATOM 3208 N N . TYR B 1 104 ? 8.781 3.99 5.5 1 95.31 104 TYR B N 1
ATOM 3209 C CA . TYR B 1 104 ? 9.008 5.078 6.445 1 95.31 104 TYR B CA 1
ATOM 3210 C C . TYR B 1 104 ? 7.738 5.387 7.23 1 95.31 104 TYR B C 1
ATOM 3212 O O . TYR B 1 104 ? 7.746 6.242 8.117 1 95.31 104 TYR B O 1
ATOM 3220 N N . VAL B 1 105 ? 6.68 4.738 6.957 1 96.25 105 VAL B N 1
ATOM 3221 C CA . VAL B 1 105 ? 5.371 5.086 7.492 1 96.25 105 VAL B CA 1
ATOM 3222 C C . VAL B 1 105 ? 5.387 4.977 9.016 1 96.25 105 VAL B C 1
ATOM 3224 O O . VAL B 1 105 ? 5.098 5.945 9.719 1 96.25 105 VAL B O 1
ATOM 3227 N N . GLU B 1 106 ? 5.801 3.805 9.531 1 93.06 106 GLU B N 1
ATOM 3228 C CA . GLU B 1 106 ? 5.684 3.559 10.961 1 93.06 106 GLU B CA 1
ATOM 3229 C C . GLU B 1 106 ? 6.637 4.445 11.758 1 93.06 106 GLU B C 1
ATOM 3231 O O . GLU B 1 106 ? 6.254 5.02 12.773 1 93.06 106 GLU B O 1
ATOM 3236 N N . ASP B 1 107 ? 7.77 4.559 11.227 1 94 107 ASP B N 1
ATOM 3237 C CA . ASP B 1 107 ? 8.766 5.402 11.883 1 94 107 ASP B CA 1
ATOM 3238 C C . ASP B 1 107 ? 8.289 6.855 11.953 1 94 107 ASP B C 1
ATOM 3240 O O . ASP B 1 107 ? 8.406 7.5 13 1 94 107 ASP B O 1
ATOM 3244 N N . LEU B 1 108 ? 7.797 7.359 10.883 1 96.94 108 LEU B N 1
ATOM 3245 C CA . LEU B 1 108 ? 7.336 8.742 10.812 1 96.94 108 LEU B CA 1
ATOM 3246 C C . LEU B 1 108 ? 6.152 8.969 11.742 1 96.94 108 LEU B C 1
ATOM 3248 O O . LEU B 1 108 ? 6.094 9.977 12.445 1 96.94 108 LEU B O 1
ATOM 3252 N N . MET B 1 109 ? 5.238 8.062 11.75 1 96.38 109 MET B N 1
ATOM 3253 C CA . MET B 1 109 ? 4.066 8.188 12.609 1 96.38 109 MET B CA 1
ATOM 3254 C C . MET B 1 109 ? 4.469 8.203 14.078 1 96.38 109 MET B C 1
ATOM 3256 O O . MET B 1 109 ? 4.035 9.078 14.836 1 96.38 109 MET B O 1
ATOM 3260 N N . ASP B 1 110 ? 5.312 7.293 14.453 1 93.44 110 ASP B N 1
ATOM 3261 C CA . ASP B 1 110 ? 5.66 7.094 15.852 1 93.44 110 ASP B CA 1
ATOM 3262 C C . ASP B 1 110 ? 6.535 8.234 16.375 1 93.44 110 ASP B C 1
ATOM 3264 O O . ASP B 1 110 ? 6.391 8.656 17.516 1 93.44 110 ASP B O 1
ATOM 3268 N N . SER B 1 111 ? 7.324 8.719 15.547 1 94.38 111 SER B N 1
ATOM 3269 C CA . SER B 1 111 ? 8.367 9.617 16.031 1 94.38 111 SER B CA 1
ATOM 3270 C C . SER B 1 111 ? 7.973 11.078 15.836 1 94.38 111 SER B C 1
ATOM 3272 O O . SER B 1 111 ? 8.492 11.969 16.516 1 94.38 111 SER B O 1
ATOM 3274 N N . VAL B 1 112 ? 7.051 11.312 14.859 1 95.94 112 VAL B N 1
ATOM 3275 C CA . VAL B 1 112 ? 6.848 12.719 14.531 1 95.94 112 VAL B CA 1
ATOM 3276 C C . VAL B 1 112 ? 5.352 13.023 14.477 1 95.94 112 VAL B C 1
ATOM 3278 O O . VAL B 1 112 ? 4.848 13.828 15.273 1 95.94 112 VAL B O 1
ATOM 3281 N N . ILE B 1 113 ? 4.574 12.297 13.695 1 97.44 113 ILE B N 1
ATOM 3282 C CA . ILE B 1 113 ? 3.264 12.758 13.242 1 97.44 113 ILE B CA 1
ATOM 3283 C C . ILE B 1 113 ? 2.258 12.641 14.391 1 97.44 113 ILE B C 1
ATOM 3285 O O . ILE B 1 113 ? 1.496 13.578 14.648 1 97.44 113 ILE B O 1
ATOM 3289 N N . THR B 1 114 ? 2.246 11.5 15.078 1 94.69 114 THR B N 1
ATOM 3290 C CA . THR B 1 114 ? 1.24 11.281 16.109 1 94.69 114 THR B CA 1
ATOM 3291 C C . THR B 1 114 ? 1.354 12.336 17.203 1 94.69 114 THR B C 1
ATOM 3293 O O . THR B 1 114 ? 0.358 12.961 17.578 1 94.69 114 THR B O 1
ATOM 3296 N N . GLY B 1 115 ? 2.566 12.57 17.703 1 91.44 115 GLY B N 1
ATOM 3297 C CA . GLY B 1 115 ? 2.785 13.586 18.719 1 91.44 115 GLY B CA 1
ATOM 3298 C C . GLY B 1 115 ? 2.504 14.992 18.219 1 91.44 115 GLY B C 1
ATOM 3299 O O . GLY B 1 115 ? 1.949 15.82 18.953 1 91.44 115 GLY B O 1
ATOM 3300 N N . PHE B 1 116 ? 2.863 15.227 17 1 94.81 116 PHE B N 1
ATOM 3301 C CA . PHE B 1 116 ? 2.656 16.547 16.422 1 94.81 116 PHE B CA 1
ATOM 3302 C C . PHE B 1 116 ? 1.17 16.875 16.328 1 94.81 116 PHE B C 1
ATOM 3304 O O . PHE B 1 116 ? 0.751 17.969 16.703 1 94.81 116 PHE B O 1
ATOM 3311 N N . LEU B 1 117 ? 0.366 15.945 15.852 1 94.75 117 LEU B N 1
ATOM 3312 C CA . LEU B 1 117 ? -1.071 16.156 15.719 1 94.75 117 LEU B CA 1
ATOM 3313 C C . LEU B 1 117 ? -1.726 16.328 17.078 1 94.75 117 LEU B C 1
ATOM 3315 O O . LEU B 1 117 ? -2.703 17.062 17.219 1 94.75 117 LEU B O 1
ATOM 3319 N N . HIS B 1 118 ? -1.185 15.672 18.078 1 91.62 118 HIS B N 1
ATOM 3320 C CA . HIS B 1 118 ? -1.705 15.812 19.438 1 91.62 118 HIS B CA 1
ATOM 3321 C C . HIS B 1 118 ? -1.447 17.219 19.984 1 91.62 118 HIS B C 1
ATOM 3323 O O . HIS B 1 118 ? -2.318 17.812 20.625 1 91.62 118 HIS B O 1
ATOM 3329 N N . ARG B 1 119 ? -0.301 17.766 19.688 1 89 119 ARG B N 1
ATOM 3330 C CA . ARG B 1 119 ? 0.131 19.062 20.203 1 89 119 ARG B CA 1
ATOM 3331 C C . ARG B 1 119 ? -0.499 20.203 19.422 1 89 119 ARG B C 1
ATOM 3333 O O . ARG B 1 119 ? -0.656 21.312 19.953 1 89 119 ARG B O 1
ATOM 3340 N N . HIS B 1 120 ? -0.848 19.922 18.188 1 91.81 120 HIS B N 1
ATOM 3341 C CA . HIS B 1 120 ? -1.369 20.969 17.312 1 91.81 120 HIS B CA 1
ATOM 3342 C C . HIS B 1 120 ? -2.734 20.594 16.75 1 91.81 120 HIS B C 1
ATOM 3344 O O . HIS B 1 120 ? -2.834 20.141 15.609 1 91.81 120 HIS B O 1
ATOM 3350 N N . PRO B 1 121 ? -3.762 20.906 17.469 1 89.56 121 PRO B N 1
ATOM 3351 C CA . PRO B 1 121 ? -5.102 20.406 17.156 1 89.56 121 PRO B CA 1
ATOM 3352 C C . PRO B 1 121 ? -5.68 21.031 15.883 1 89.56 121 PRO B C 1
ATOM 3354 O O . PRO B 1 121 ? -6.699 20.562 15.375 1 89.56 121 PRO B O 1
ATOM 3357 N N . HIS B 1 122 ? -5.008 22.062 15.328 1 89.56 122 HIS B N 1
ATOM 3358 C CA . HIS B 1 122 ? -5.562 22.734 14.156 1 89.56 122 HIS B CA 1
ATOM 3359 C C . HIS B 1 122 ? -4.773 22.375 12.898 1 89.56 122 HIS B C 1
ATOM 3361 O O . HIS B 1 122 ? -4.973 22.984 11.852 1 89.56 122 HIS B O 1
ATOM 3367 N N . VAL B 1 123 ? -3.92 21.453 13 1 93.44 123 VAL B N 1
ATOM 3368 C CA . VAL B 1 123 ? -3.152 20.969 11.859 1 93.44 123 VAL B CA 1
ATOM 3369 C C . VAL B 1 123 ? -3.699 19.609 11.414 1 93.44 123 VAL B C 1
ATOM 3371 O O . VAL B 1 123 ? -4.012 18.75 12.242 1 93.44 123 VAL B O 1
ATOM 3374 N N . ALA B 1 124 ? -3.865 19.469 10.141 1 95.81 124 ALA B N 1
ATOM 3375 C CA . ALA B 1 124 ? -4.184 18.188 9.531 1 95.81 124 ALA B CA 1
ATOM 3376 C C . ALA B 1 124 ? -3.049 17.703 8.625 1 95.81 124 ALA B C 1
ATOM 3378 O O . ALA B 1 124 ? -2.318 18.516 8.055 1 95.81 124 ALA B O 1
ATOM 3379 N N . VAL B 1 125 ? -2.902 16.406 8.57 1 97.62 125 VAL B N 1
ATOM 3380 C CA . VAL B 1 125 ? -1.849 15.828 7.742 1 97.62 125 VAL B CA 1
ATOM 3381 C C . VAL B 1 125 ? -2.459 14.859 6.73 1 97.62 125 VAL B C 1
ATOM 3383 O O . VAL B 1 125 ? -3.32 14.055 7.074 1 97.62 125 VAL B O 1
ATOM 3386 N N . GLU B 1 126 ? -2.084 15.023 5.508 1 97.19 126 GLU B N 1
ATOM 3387 C CA . GLU B 1 126 ? -2.307 14.016 4.477 1 97.19 126 GLU B CA 1
ATOM 3388 C C . GLU B 1 126 ? -1.022 13.258 4.16 1 97.19 126 GLU B C 1
ATOM 3390 O O . GLU B 1 126 ? -0.033 13.852 3.729 1 97.19 126 GLU B O 1
ATOM 3395 N N . LEU B 1 127 ? -1.089 12.008 4.449 1 97.69 127 LEU B N 1
ATOM 3396 C CA . LEU B 1 127 ? 0.072 11.133 4.309 1 97.69 127 LEU B CA 1
ATOM 3397 C C . LEU B 1 127 ? -0.214 10 3.326 1 97.69 127 LEU B C 1
ATOM 3399 O O . LEU B 1 127 ? -1.038 9.125 3.602 1 97.69 127 LEU B O 1
ATOM 3403 N N . ASN B 1 128 ? 0.531 9.992 2.225 1 95.81 128 ASN B N 1
ATOM 3404 C CA . ASN B 1 128 ? 0.213 9 1.203 1 95.81 128 ASN B CA 1
ATOM 3405 C C . ASN B 1 128 ? 1.443 8.188 0.809 1 95.81 128 ASN B C 1
ATOM 3407 O O . ASN B 1 128 ? 2.486 8.75 0.48 1 95.81 128 ASN B O 1
ATOM 3411 N N . VAL B 1 129 ? 1.23 6.906 0.835 1 95.06 129 VAL B N 1
ATOM 3412 C CA . VAL B 1 129 ? 2.26 5.98 0.379 1 95.06 129 VAL B CA 1
ATOM 3413 C C . VAL B 1 129 ? 2.285 5.945 -1.147 1 95.06 129 VAL B C 1
ATOM 3415 O O . VAL B 1 129 ? 1.239 5.828 -1.789 1 95.06 129 VAL B O 1
ATOM 3418 N N . ARG B 1 130 ? 3.52 6.117 -1.674 1 93.5 130 ARG B N 1
ATOM 3419 C CA . ARG B 1 130 ? 3.791 6.129 -3.107 1 93.5 130 ARG B CA 1
ATOM 3420 C C . ARG B 1 130 ? 5.02 5.285 -3.439 1 93.5 130 ARG B C 1
ATOM 3422 O O . ARG B 1 130 ? 5.75 4.863 -2.541 1 93.5 130 ARG B O 1
ATOM 3429 N N . THR B 1 131 ? 5.109 5.016 -4.785 1 90.62 131 THR B N 1
ATOM 3430 C CA . THR B 1 131 ? 6.402 4.523 -5.25 1 90.62 131 THR B CA 1
ATOM 3431 C C . THR B 1 131 ? 7.469 5.609 -5.133 1 90.62 131 THR B C 1
ATOM 3433 O O . THR B 1 131 ? 7.148 6.781 -4.918 1 90.62 131 THR B O 1
ATOM 3436 N N . ALA B 1 132 ? 8.711 5.176 -5.219 1 90.94 132 ALA B N 1
ATOM 3437 C CA . ALA B 1 132 ? 9.797 6.148 -5.129 1 90.94 132 ALA B CA 1
ATOM 3438 C C . ALA B 1 132 ? 9.625 7.266 -6.148 1 90.94 132 ALA B C 1
ATOM 3440 O O . ALA B 1 132 ? 9.703 8.445 -5.809 1 90.94 132 ALA B O 1
ATOM 3441 N N . ASP B 1 133 ? 9.328 6.895 -7.375 1 90 133 ASP B N 1
ATOM 3442 C CA . ASP B 1 133 ? 9.117 7.891 -8.422 1 90 133 ASP B CA 1
ATOM 3443 C C . ASP B 1 133 ? 7.871 8.727 -8.148 1 90 133 ASP B C 1
ATOM 3445 O O . ASP B 1 133 ? 7.832 9.914 -8.461 1 90 133 ASP B O 1
ATOM 3449 N N . GLY B 1 134 ? 6.902 8.055 -7.59 1 93.88 134 GLY B N 1
ATOM 3450 C CA . GLY B 1 134 ? 5.684 8.766 -7.234 1 93.88 134 GLY B CA 1
ATOM 3451 C C . GLY B 1 134 ? 5.906 9.852 -6.195 1 93.88 134 GLY B C 1
ATOM 3452 O O . GLY B 1 134 ? 5.316 10.93 -6.277 1 93.88 134 GLY B O 1
ATOM 3453 N N . VAL B 1 135 ? 6.746 9.578 -5.266 1 96.56 135 VAL B N 1
ATOM 3454 C CA . VAL B 1 135 ? 7.078 10.562 -4.238 1 96.56 135 VAL B CA 1
ATOM 3455 C C . VAL B 1 135 ? 7.766 11.766 -4.879 1 96.56 135 VAL B C 1
ATOM 3457 O O . VAL B 1 135 ? 7.406 12.906 -4.605 1 96.56 135 VAL B O 1
ATOM 3460 N N . VAL B 1 136 ? 8.688 11.477 -5.711 1 95.62 136 VAL B N 1
ATOM 3461 C CA . VAL B 1 136 ? 9.422 12.539 -6.387 1 95.62 136 VAL B CA 1
ATOM 3462 C C . VAL B 1 136 ? 8.461 13.383 -7.219 1 95.62 136 VAL B C 1
ATOM 3464 O O . VAL B 1 136 ? 8.508 14.617 -7.18 1 95.62 136 VAL B O 1
ATOM 3467 N N . ASP B 1 137 ? 7.59 12.711 -7.91 1 95.94 137 ASP B N 1
ATOM 3468 C CA . ASP B 1 137 ? 6.621 13.398 -8.758 1 95.94 137 ASP B CA 1
ATOM 3469 C C . ASP B 1 137 ? 5.695 14.289 -7.938 1 95.94 137 ASP B C 1
ATOM 3471 O O . ASP B 1 137 ? 5.387 15.414 -8.336 1 95.94 137 ASP B O 1
ATOM 3475 N N . ASP B 1 138 ? 5.227 13.773 -6.785 1 96.56 138 ASP B N 1
ATOM 3476 C CA . ASP B 1 138 ? 4.328 14.539 -5.926 1 96.56 138 ASP B CA 1
ATOM 3477 C C . ASP B 1 138 ? 4.996 15.812 -5.426 1 96.56 138 ASP B C 1
ATOM 3479 O O . ASP B 1 138 ? 4.371 16.875 -5.395 1 96.56 138 ASP B O 1
ATOM 3483 N N . VAL B 1 139 ? 6.25 15.758 -5.062 1 97.06 139 VAL B N 1
ATOM 3484 C CA . VAL B 1 139 ? 6.969 16.938 -4.586 1 97.06 139 VAL B CA 1
ATOM 3485 C C . VAL B 1 139 ? 7.254 17.875 -5.754 1 97.06 139 VAL B C 1
ATOM 3487 O O . VAL B 1 139 ? 7.074 19.094 -5.637 1 97.06 139 VAL B O 1
ATOM 3490 N N . LEU B 1 140 ? 7.633 17.281 -6.871 1 94.56 140 LEU B N 1
ATOM 3491 C CA . LEU B 1 140 ? 7.969 18.062 -8.062 1 94.56 140 LEU B CA 1
ATOM 3492 C C . LEU B 1 140 ? 6.77 18.875 -8.531 1 94.56 140 LEU B C 1
ATOM 3494 O O . LEU B 1 140 ? 6.918 20.047 -8.891 1 94.56 140 LEU B O 1
ATOM 3498 N N . ARG B 1 141 ? 5.648 18.328 -8.477 1 93.56 141 ARG B N 1
ATOM 3499 C CA . ARG B 1 141 ? 4.418 18.953 -8.945 1 93.56 141 ARG B CA 1
ATOM 3500 C C . ARG B 1 141 ? 3.717 19.703 -7.816 1 93.56 141 ARG B C 1
ATOM 3502 O O . ARG B 1 141 ? 2.572 20.125 -7.969 1 93.56 141 ARG B O 1
ATOM 3509 N N . LYS B 1 142 ? 4.285 19.625 -6.684 1 91.38 142 LYS B N 1
ATOM 3510 C CA . LYS B 1 142 ? 3.832 20.391 -5.52 1 91.38 142 LYS B CA 1
ATOM 3511 C C . LYS B 1 142 ? 2.51 19.844 -4.988 1 91.38 142 LYS B C 1
ATOM 3513 O O . LYS B 1 142 ? 1.65 20.594 -4.543 1 91.38 142 LYS B O 1
ATOM 3518 N N . ARG B 1 143 ? 2.361 18.562 -5.133 1 94.12 143 ARG B N 1
ATOM 3519 C CA . ARG B 1 143 ? 1.229 17.844 -4.547 1 94.12 143 ARG B CA 1
ATOM 3520 C C . ARG B 1 143 ? 1.548 17.375 -3.131 1 94.12 143 ARG B C 1
ATOM 3522 O O . ARG B 1 143 ? 0.646 17.016 -2.373 1 94.12 143 ARG B O 1
ATOM 3529 N N . ALA B 1 144 ? 2.818 17.406 -2.791 1 97.56 144 ALA B N 1
ATOM 3530 C CA . ALA B 1 144 ? 3.297 17.125 -1.441 1 97.56 144 ALA B CA 1
ATOM 3531 C C . ALA B 1 144 ? 4.297 18.172 -0.979 1 97.56 144 ALA B C 1
ATOM 3533 O O . ALA B 1 144 ? 5.137 18.625 -1.762 1 97.56 144 ALA B O 1
ATOM 3534 N N . HIS B 1 145 ? 4.133 18.531 0.299 1 96.94 145 HIS B N 1
ATOM 3535 C CA . HIS B 1 145 ? 5.082 19.469 0.881 1 96.94 145 HIS B CA 1
ATOM 3536 C C . HIS B 1 145 ? 6.426 18.797 1.146 1 96.94 145 HIS B C 1
ATOM 3538 O O . HIS B 1 145 ? 7.48 19.406 0.94 1 96.94 145 HIS B O 1
ATOM 3544 N N . ILE B 1 146 ? 6.391 17.547 1.664 1 98.31 146 ILE B N 1
ATOM 3545 C CA . ILE B 1 146 ? 7.562 16.797 2.088 1 98.31 146 ILE B CA 1
ATOM 3546 C C . ILE B 1 146 ? 7.523 15.391 1.481 1 98.31 146 ILE B C 1
ATOM 3548 O O . ILE B 1 146 ? 6.465 14.758 1.437 1 98.31 146 ILE B O 1
AT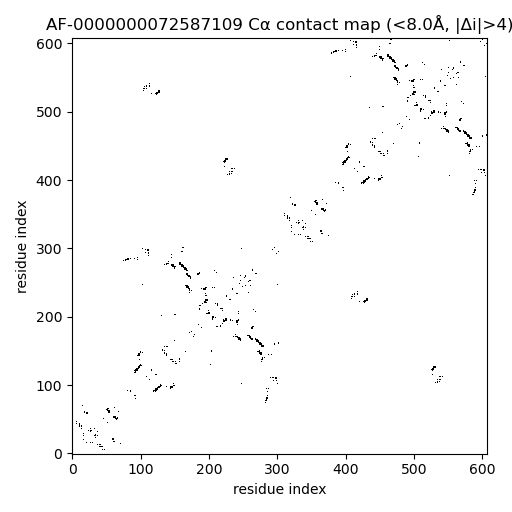OM 3552 N N . GLY B 1 147 ? 8.664 14.953 0.96 1 98.44 147 GLY B N 1
ATOM 3553 C CA . GLY B 1 147 ? 8.812 13.586 0.482 1 98.44 147 GLY B CA 1
ATOM 3554 C C . GLY B 1 147 ? 9.844 12.789 1.263 1 98.44 147 GLY B C 1
ATOM 3555 O O . GLY B 1 147 ? 10.883 13.32 1.646 1 98.44 147 GLY B O 1
ATOM 3556 N N . LEU B 1 148 ? 9.492 11.586 1.678 1 97.5 148 LEU B N 1
ATOM 3557 C CA . LEU B 1 148 ? 10.438 10.594 2.172 1 97.5 148 LEU B CA 1
ATOM 3558 C C . LEU B 1 148 ? 10.508 9.391 1.236 1 97.5 148 LEU B C 1
ATOM 3560 O O . LEU B 1 148 ? 9.516 8.68 1.057 1 97.5 148 LEU B O 1
ATOM 3564 N N . THR B 1 149 ? 11.719 9.172 0.636 1 95 149 THR B N 1
ATOM 3565 C CA . THR B 1 149 ? 11.734 8.141 -0.397 1 95 149 THR B CA 1
ATOM 3566 C C . THR B 1 149 ? 13.055 7.371 -0.368 1 95 149 THR B C 1
ATOM 3568 O O . THR B 1 149 ? 14.023 7.816 0.243 1 95 149 THR B O 1
ATOM 3571 N N . TYR B 1 150 ? 12.938 6.211 -0.916 1 91.44 150 TYR B N 1
ATOM 3572 C CA . TYR B 1 150 ? 14.078 5.297 -0.973 1 91.44 150 TYR B CA 1
ATOM 3573 C C . TYR B 1 150 ? 14.648 5.223 -2.385 1 91.44 150 TYR B C 1
ATOM 3575 O O . TYR B 1 150 ? 13.93 4.898 -3.334 1 91.44 150 TYR B O 1
ATOM 3583 N N . ASN B 1 151 ? 15.945 5.543 -2.543 1 86.62 151 ASN B N 1
ATOM 3584 C CA . ASN B 1 151 ? 16.781 5.406 -3.73 1 86.62 151 ASN B CA 1
ATOM 3585 C C . ASN B 1 151 ? 16.141 6.082 -4.945 1 86.62 151 ASN B C 1
ATOM 3587 O O . ASN B 1 151 ? 15.992 5.457 -5.996 1 86.62 151 ASN B O 1
ATOM 3591 N N . PRO B 1 152 ? 15.898 7.34 -4.836 1 85.81 152 PRO B N 1
ATOM 3592 C CA . PRO B 1 152 ? 15.25 8.047 -5.941 1 85.81 152 PRO B CA 1
ATOM 3593 C C . PRO B 1 152 ? 16.25 8.617 -6.945 1 85.81 152 PRO B C 1
ATOM 3595 O O . PRO B 1 152 ? 17.406 8.844 -6.602 1 85.81 152 PRO B O 1
ATOM 3598 N N . SER B 1 153 ? 15.75 8.711 -8.195 1 86.12 153 SER B N 1
ATOM 3599 C CA . SER B 1 153 ? 16.375 9.656 -9.117 1 86.12 153 SER B CA 1
ATOM 3600 C C . SER B 1 153 ? 15.789 11.055 -8.961 1 86.12 153 SER B C 1
ATOM 3602 O O . SER B 1 153 ? 14.57 11.234 -9.031 1 86.12 153 SER B O 1
ATOM 3604 N N . LEU B 1 154 ? 16.672 12.039 -8.742 1 91.31 154 LEU B N 1
ATOM 3605 C CA . LEU B 1 154 ? 16.156 13.352 -8.383 1 91.31 154 LEU B CA 1
ATOM 3606 C C . LEU B 1 154 ? 16.375 14.359 -9.508 1 91.31 154 LEU B C 1
ATOM 3608 O O . LEU B 1 154 ? 17.5 14.484 -10.016 1 91.31 154 LEU B O 1
ATOM 3612 N N . PRO B 1 155 ? 15.344 15.031 -9.883 1 93.44 155 PRO B N 1
ATOM 3613 C CA . PRO B 1 155 ? 15.523 16.188 -10.758 1 93.44 155 PRO B CA 1
ATOM 3614 C C . PRO B 1 155 ? 16.109 17.391 -10.023 1 93.44 155 PRO B C 1
ATOM 3616 O O . PRO B 1 155 ? 16.094 17.438 -8.789 1 93.44 155 PRO B O 1
ATOM 3619 N N . PRO B 1 156 ? 16.531 18.375 -10.758 1 92.56 156 PRO B N 1
ATOM 3620 C CA . PRO B 1 156 ? 17.234 19.516 -10.148 1 92.56 156 PRO B CA 1
ATOM 3621 C C . PRO B 1 156 ? 16.312 20.375 -9.281 1 92.56 156 PRO B C 1
ATOM 3623 O O . PRO B 1 156 ? 16.781 21.062 -8.375 1 92.56 156 PRO B O 1
ATOM 3626 N N . GLU B 1 157 ? 15.094 20.297 -9.523 1 94.5 157 GLU B N 1
ATOM 3627 C CA . GLU B 1 157 ? 14.133 21.141 -8.82 1 94.5 157 GLU B CA 1
ATOM 3628 C C . GLU B 1 157 ? 13.906 20.641 -7.391 1 94.5 157 GLU B C 1
ATOM 3630 O O . GLU B 1 157 ? 13.32 21.359 -6.57 1 94.5 157 GLU B O 1
ATOM 3635 N N . ILE B 1 158 ? 14.398 19.484 -7.145 1 96.5 158 ILE B N 1
ATOM 3636 C CA . ILE B 1 158 ? 14.148 18.859 -5.848 1 96.5 158 ILE B CA 1
ATOM 3637 C C . ILE B 1 158 ? 15.383 19.016 -4.957 1 96.5 158 ILE B C 1
ATOM 3639 O O . ILE B 1 158 ? 16.5 18.719 -5.379 1 96.5 158 ILE B O 1
ATOM 3643 N N . ARG B 1 159 ? 15.141 19.484 -3.727 1 94.5 159 ARG B N 1
ATOM 3644 C CA . ARG B 1 159 ? 16.188 19.594 -2.713 1 94.5 159 ARG B CA 1
ATOM 3645 C C . ARG B 1 159 ? 16.156 18.406 -1.765 1 94.5 159 ARG B C 1
ATOM 3647 O O . ARG B 1 159 ? 15.094 18.016 -1.279 1 94.5 159 ARG B O 1
ATOM 3654 N N . GLU B 1 160 ? 17.344 17.891 -1.529 1 94.38 160 GLU B N 1
ATOM 3655 C CA . GLU B 1 160 ? 17.531 16.844 -0.533 1 94.38 160 GLU B CA 1
ATOM 3656 C C . GLU B 1 160 ? 17.844 17.438 0.84 1 94.38 160 GLU B C 1
ATOM 3658 O O . GLU B 1 160 ? 18.875 18.062 1.029 1 94.38 160 GLU B O 1
ATOM 3663 N N . CYS B 1 161 ? 17 17.156 1.786 1 93.88 161 CYS B N 1
ATOM 3664 C CA . CYS B 1 161 ? 17.188 17.688 3.133 1 93.88 161 CYS B CA 1
ATOM 3665 C C . CYS B 1 161 ? 18.016 16.719 3.98 1 93.88 161 CYS B C 1
ATOM 3667 O O . CYS B 1 161 ? 18.75 17.156 4.875 1 93.88 161 CYS B O 1
ATOM 3669 N N . LEU B 1 162 ? 17.812 15.453 3.818 1 92.81 162 LEU B N 1
ATOM 3670 C CA . LEU B 1 162 ? 18.547 14.375 4.465 1 92.81 162 LEU B CA 1
ATOM 3671 C C . LEU B 1 162 ? 18.812 13.234 3.488 1 92.81 162 LEU B C 1
ATOM 3673 O O . LEU B 1 162 ? 18 12.992 2.584 1 92.81 162 LEU B O 1
ATOM 3677 N N . SER B 1 163 ? 19.891 12.602 3.711 1 93.56 163 SER B N 1
ATOM 3678 C CA . SER B 1 163 ? 20.25 11.398 2.969 1 93.56 163 SER B CA 1
ATOM 3679 C C . SER B 1 163 ? 21.016 10.414 3.852 1 93.56 163 SER B C 1
ATOM 3681 O O . SER B 1 163 ? 22.062 10.75 4.406 1 93.56 163 SER B O 1
ATOM 3683 N N . VAL B 1 164 ? 20.453 9.289 4 1 92.94 164 VAL B N 1
ATOM 3684 C CA . VAL B 1 164 ? 21.078 8.258 4.832 1 92.94 164 VAL B CA 1
ATOM 3685 C C . VAL B 1 164 ? 21.125 6.934 4.078 1 92.94 164 VAL B C 1
ATOM 3687 O O . VAL B 1 164 ? 20.172 6.586 3.373 1 92.94 164 VAL B O 1
ATOM 3690 N N . GLU B 1 165 ? 22.156 6.203 4.258 1 92.19 165 GLU B N 1
ATOM 3691 C CA . GLU B 1 165 ? 22.281 4.902 3.607 1 92.19 165 GLU B CA 1
ATOM 3692 C C . GLU B 1 165 ? 21.328 3.881 4.238 1 92.19 165 GLU B C 1
ATOM 3694 O O . GLU B 1 165 ? 21.281 3.742 5.461 1 92.19 165 GLU B O 1
ATOM 3699 N N . HIS B 1 166 ? 20.562 3.314 3.4 1 93.38 166 HIS B N 1
ATOM 3700 C CA . HIS B 1 166 ? 19.719 2.195 3.773 1 93.38 166 HIS B CA 1
ATOM 3701 C C . HIS B 1 166 ? 20.016 0.963 2.926 1 93.38 166 HIS B C 1
ATOM 3703 O O . HIS B 1 166 ? 19.375 0.735 1.9 1 93.38 166 HIS B O 1
ATOM 3709 N N . PRO B 1 167 ? 20.922 0.161 3.41 1 93.88 167 PRO B N 1
ATOM 3710 C CA . PRO B 1 167 ? 21.281 -1.026 2.639 1 93.88 167 PRO B CA 1
ATOM 3711 C C . PRO B 1 167 ? 20.125 -1.989 2.438 1 93.88 167 PRO B C 1
ATOM 3713 O O . PRO B 1 167 ? 19.188 -2.002 3.238 1 93.88 167 PRO B O 1
ATOM 3716 N N . THR B 1 168 ? 20.219 -2.693 1.302 1 94.75 168 THR B N 1
ATOM 3717 C CA . THR B 1 168 ? 19.281 -3.779 1.014 1 94.75 168 THR B CA 1
ATOM 3718 C C . THR B 1 168 ? 19.875 -5.121 1.449 1 94.75 168 THR B C 1
ATOM 3720 O O . THR B 1 168 ? 21.016 -5.434 1.135 1 94.75 168 THR B O 1
ATOM 3723 N N . PHE B 1 169 ? 19.094 -5.914 2.152 1 96.62 169 PHE B N 1
ATOM 3724 C CA . PHE B 1 169 ? 19.531 -7.203 2.678 1 96.62 169 PHE B CA 1
ATOM 3725 C C . PHE B 1 169 ? 18.719 -8.336 2.062 1 96.62 169 PHE B C 1
ATOM 3727 O O . PHE B 1 169 ? 17.656 -8.102 1.477 1 96.62 169 PHE B O 1
ATOM 3734 N N . LEU B 1 170 ? 19.297 -9.477 2.139 1 97.75 170 LEU B N 1
ATOM 3735 C CA . LEU B 1 170 ? 18.516 -10.68 1.866 1 97.75 170 LEU B CA 1
ATOM 3736 C C . LEU B 1 170 ? 17.812 -11.164 3.127 1 97.75 170 LEU B C 1
ATOM 3738 O O . LEU B 1 170 ? 18.469 -11.5 4.117 1 97.75 170 LEU B O 1
ATOM 3742 N N . ALA B 1 171 ? 16.547 -11.172 3.123 1 98.19 171 ALA B N 1
ATOM 3743 C CA . ALA B 1 171 ? 15.742 -11.648 4.246 1 98.19 171 ALA B CA 1
ATOM 3744 C C . ALA B 1 171 ? 15.438 -13.141 4.109 1 98.19 171 ALA B C 1
ATOM 3746 O O . ALA B 1 171 ? 14.984 -13.594 3.057 1 98.19 171 ALA B O 1
ATOM 3747 N N . VAL B 1 172 ? 15.688 -13.859 5.164 1 98.12 172 VAL B N 1
ATOM 3748 C CA . VAL B 1 172 ? 15.43 -15.297 5.184 1 98.12 172 VAL B CA 1
ATOM 3749 C C . VAL B 1 172 ? 14.828 -15.703 6.527 1 98.12 172 VAL B C 1
ATOM 3751 O O . VAL B 1 172 ? 14.891 -14.938 7.496 1 98.12 172 VAL B O 1
ATOM 3754 N N . ALA B 1 173 ? 14.18 -16.875 6.523 1 97.81 173 ALA B N 1
ATOM 3755 C CA . ALA B 1 173 ? 13.75 -17.438 7.801 1 97.81 173 ALA B CA 1
ATOM 3756 C C . ALA B 1 173 ? 14.945 -17.828 8.656 1 97.81 173 ALA B C 1
ATOM 3758 O O . ALA B 1 173 ? 16.016 -18.125 8.133 1 97.81 173 ALA B O 1
ATOM 3759 N N . PRO B 1 174 ? 14.781 -17.891 9.961 1 96.62 174 PRO B N 1
ATOM 3760 C CA . PRO B 1 174 ? 15.898 -18.172 10.867 1 96.62 174 PRO B CA 1
ATOM 3761 C C . PRO B 1 174 ? 16.516 -19.547 10.633 1 96.62 174 PRO B C 1
ATOM 3763 O O . PRO B 1 174 ? 17.719 -19.719 10.82 1 96.62 174 PRO B O 1
ATOM 3766 N N . ASP B 1 175 ? 15.742 -20.453 10.203 1 94.62 175 ASP B N 1
ATOM 3767 C CA . ASP B 1 175 ? 16.234 -21.812 10.016 1 94.62 175 ASP B CA 1
ATOM 3768 C C . ASP B 1 175 ? 16.625 -22.062 8.555 1 94.62 175 ASP B C 1
ATOM 3770 O O . ASP B 1 175 ? 16.953 -23.188 8.18 1 94.62 175 ASP B O 1
ATOM 3774 N N . HIS B 1 176 ? 16.547 -21.062 7.777 1 95.75 176 HIS B N 1
ATOM 3775 C CA . HIS B 1 176 ? 16.891 -21.203 6.363 1 95.75 176 HIS B CA 1
ATOM 3776 C C . HIS B 1 176 ? 18.359 -21.578 6.188 1 95.75 176 HIS B C 1
ATOM 3778 O O . HIS B 1 176 ? 19.219 -21.094 6.918 1 95.75 176 HIS B O 1
ATOM 3784 N N . PRO B 1 177 ? 18.734 -22.328 5.219 1 93.88 177 PRO B N 1
ATOM 3785 C CA . PRO B 1 177 ? 20.125 -22.75 4.984 1 93.88 177 PRO B CA 1
ATOM 3786 C C . PRO B 1 177 ? 21.078 -21.578 4.832 1 93.88 177 PRO B C 1
ATOM 3788 O O . PRO B 1 177 ? 22.219 -21.641 5.305 1 93.88 177 PRO B O 1
ATOM 3791 N N . LEU B 1 178 ? 20.641 -20.578 4.246 1 95.88 178 LEU B N 1
ATOM 3792 C CA . LEU B 1 178 ? 21.5 -19.422 3.99 1 95.88 178 LEU B CA 1
ATOM 3793 C C . LEU B 1 178 ? 21.812 -18.688 5.285 1 95.88 178 LEU B C 1
ATOM 3795 O O . LEU B 1 178 ? 22.781 -17.922 5.348 1 95.88 178 LEU B O 1
ATOM 3799 N N . ALA B 1 179 ? 20.953 -18.828 6.254 1 94.75 179 ALA B N 1
ATOM 3800 C CA . ALA B 1 179 ? 21.203 -18.172 7.535 1 94.75 179 ALA B CA 1
ATOM 3801 C C . ALA B 1 179 ? 22.422 -18.781 8.227 1 94.75 179 ALA B C 1
ATOM 3803 O O . ALA B 1 179 ? 23.016 -18.156 9.109 1 94.75 179 ALA B O 1
ATOM 3804 N N . LYS B 1 180 ? 22.734 -19.922 7.879 1 91.19 180 LYS B N 1
ATOM 3805 C CA . LYS B 1 180 ? 23.859 -20.625 8.484 1 91.19 180 LYS B CA 1
ATOM 3806 C C . LYS B 1 180 ? 25.125 -20.469 7.648 1 91.19 180 LYS B C 1
ATOM 3808 O O . LYS B 1 180 ? 26.203 -20.906 8.055 1 91.19 180 LYS B O 1
ATOM 3813 N N . ARG B 1 181 ? 24.844 -19.859 6.633 1 83.75 181 ARG B N 1
ATOM 3814 C CA . ARG B 1 181 ? 25.984 -19.656 5.738 1 83.75 181 ARG B CA 1
ATOM 3815 C C . ARG B 1 181 ? 26.781 -18.422 6.129 1 83.75 181 ARG B C 1
ATOM 3817 O O . ARG B 1 181 ? 26.25 -17.516 6.797 1 83.75 181 ARG B O 1
ATOM 3824 N N . GLY B 1 182 ? 28 -18.266 5.887 1 84.19 182 GLY B N 1
ATOM 3825 C CA . GLY B 1 182 ? 28.828 -17.078 6.102 1 84.19 182 GLY B CA 1
ATOM 3826 C C . GLY B 1 182 ? 28.438 -15.922 5.207 1 84.19 182 GLY B C 1
ATOM 3827 O O . GLY B 1 182 ? 27.938 -16.125 4.094 1 84.19 182 GLY B O 1
ATOM 3828 N N . GLU B 1 183 ? 28.391 -14.641 5.699 1 88.88 183 GLU B N 1
ATOM 3829 C CA . GLU B 1 183 ? 28.156 -13.391 4.988 1 88.88 183 GLU B CA 1
ATOM 3830 C C . GLU B 1 183 ? 29.469 -12.75 4.535 1 88.88 183 GLU B C 1
ATOM 3832 O O . GLU B 1 183 ? 30.516 -13.031 5.102 1 88.88 183 GLU B O 1
ATOM 3837 N N . PRO B 1 184 ? 29.422 -11.922 3.498 1 94.62 184 PRO B N 1
ATOM 3838 C CA . PRO B 1 184 ? 28.312 -11.5 2.641 1 94.62 184 PRO B CA 1
ATOM 3839 C C . PRO B 1 184 ? 28 -12.516 1.541 1 94.62 184 PRO B C 1
ATOM 3841 O O . PRO B 1 184 ? 28.891 -13.25 1.104 1 94.62 184 PRO B O 1
ATOM 3844 N N . LEU B 1 185 ? 26.797 -12.547 1.088 1 96.44 185 LEU B N 1
ATOM 3845 C CA . LEU B 1 185 ? 26.344 -13.477 0.069 1 96.44 185 LEU B CA 1
ATOM 3846 C C . LEU B 1 185 ? 26.406 -12.844 -1.317 1 96.44 185 LEU B C 1
ATOM 3848 O O . LEU B 1 185 ? 26.406 -11.625 -1.446 1 96.44 185 LEU B O 1
ATOM 3852 N N . GLU B 1 186 ? 26.469 -13.719 -2.271 1 96.12 186 GLU B N 1
ATOM 3853 C CA . GLU B 1 186 ? 26.312 -13.312 -3.666 1 96.12 186 GLU B CA 1
ATOM 3854 C C . GLU B 1 186 ? 24.875 -13.492 -4.145 1 96.12 186 GLU B C 1
ATOM 3856 O O . GLU B 1 186 ? 24.141 -14.312 -3.596 1 96.12 186 GLU B O 1
ATOM 3861 N N . LEU B 1 187 ? 24.547 -12.727 -5.23 1 96.75 187 LEU B N 1
ATOM 3862 C CA . LEU B 1 187 ? 23.203 -12.836 -5.773 1 96.75 187 LEU B CA 1
ATOM 3863 C C . LEU B 1 187 ? 22.906 -14.266 -6.219 1 96.75 187 LEU B C 1
ATOM 3865 O O . LEU B 1 187 ? 21.781 -14.75 -6.066 1 96.75 187 LEU B O 1
ATOM 3869 N N . ARG B 1 188 ? 23.891 -14.953 -6.723 1 95.31 188 ARG B N 1
ATOM 3870 C CA . ARG B 1 188 ? 23.734 -16.328 -7.211 1 95.31 188 ARG B CA 1
ATOM 3871 C C . ARG B 1 188 ? 23.328 -17.266 -6.086 1 95.31 188 ARG B C 1
ATOM 3873 O O . ARG B 1 188 ? 22.609 -18.234 -6.316 1 95.31 188 ARG B O 1
ATOM 3880 N N . ASP B 1 189 ? 23.766 -16.906 -4.875 1 94.94 189 ASP B N 1
ATOM 3881 C CA . ASP B 1 189 ? 23.375 -17.703 -3.717 1 94.94 189 ASP B CA 1
ATOM 3882 C C . ASP B 1 189 ? 21.875 -17.562 -3.439 1 94.94 189 ASP B C 1
ATOM 3884 O O . ASP B 1 189 ? 21.219 -18.547 -3.064 1 94.94 189 ASP B O 1
ATOM 3888 N N . ALA B 1 190 ? 21.344 -16.406 -3.639 1 95.81 190 ALA B N 1
ATOM 3889 C CA . ALA B 1 190 ? 19.953 -16.094 -3.324 1 95.81 190 ALA B CA 1
ATOM 3890 C C . ALA B 1 190 ? 19 -16.703 -4.359 1 95.81 190 ALA B C 1
ATOM 3892 O O . ALA B 1 190 ? 17.953 -17.25 -4.012 1 95.81 190 ALA B O 1
ATOM 3893 N N . VAL B 1 191 ? 19.406 -16.703 -5.625 1 95.12 191 VAL B N 1
ATOM 3894 C CA . VAL B 1 191 ? 18.469 -17.047 -6.703 1 95.12 191 VAL B CA 1
ATOM 3895 C C . VAL B 1 191 ? 18.359 -18.562 -6.836 1 95.12 191 VAL B C 1
ATOM 3897 O O . VAL B 1 191 ? 17.578 -19.047 -7.652 1 95.12 191 VAL B O 1
ATOM 3900 N N . ARG B 1 192 ? 19.094 -19.266 -6.012 1 93.69 192 ARG B N 1
ATOM 3901 C CA . ARG B 1 192 ? 18.953 -20.703 -5.945 1 93.69 192 ARG B CA 1
ATOM 3902 C C . ARG B 1 192 ? 17.688 -21.094 -5.199 1 93.69 192 ARG B C 1
ATOM 3904 O O . ARG B 1 192 ? 17.25 -22.25 -5.27 1 93.69 192 ARG B O 1
ATOM 3911 N N . TYR B 1 193 ? 17.172 -20.156 -4.531 1 95.19 193 TYR B N 1
ATOM 3912 C CA . TYR B 1 193 ? 15.961 -20.375 -3.748 1 95.19 193 TYR B CA 1
ATOM 3913 C C . TYR B 1 193 ? 14.781 -19.594 -4.309 1 95.19 193 TYR B C 1
ATOM 3915 O O . TYR B 1 193 ? 14.977 -18.594 -5.02 1 95.19 193 TYR B O 1
ATOM 3923 N N . PRO B 1 194 ? 13.516 -20.062 -4.027 1 96.69 194 PRO B N 1
ATOM 3924 C CA . PRO B 1 194 ? 12.367 -19.266 -4.461 1 96.69 194 PRO B CA 1
ATOM 3925 C C . PRO B 1 194 ? 12.445 -17.812 -4 1 96.69 194 PRO B C 1
ATOM 3927 O O . PRO B 1 194 ? 12.734 -17.547 -2.832 1 96.69 194 PRO B O 1
ATOM 3930 N N . LEU B 1 195 ? 12.188 -16.953 -4.949 1 97.19 195 LEU B N 1
ATOM 3931 C CA . LEU B 1 195 ? 12.414 -15.531 -4.715 1 97.19 195 LEU B CA 1
ATOM 3932 C C . LEU B 1 195 ? 11.102 -14.758 -4.77 1 97.19 195 LEU B C 1
ATOM 3934 O O . LEU B 1 195 ? 10.266 -15.008 -5.645 1 97.19 195 LEU B O 1
ATOM 3938 N N . ALA B 1 196 ? 10.922 -13.906 -3.76 1 97.31 196 ALA B N 1
ATOM 3939 C CA . ALA B 1 196 ? 9.898 -12.867 -3.85 1 97.31 196 ALA B CA 1
ATOM 3940 C C . ALA B 1 196 ? 10.516 -11.523 -4.227 1 97.31 196 ALA B C 1
ATOM 3942 O O . ALA B 1 196 ? 11.547 -11.133 -3.682 1 97.31 196 ALA B O 1
ATOM 3943 N N . LEU B 1 197 ? 9.875 -10.852 -5.188 1 94.69 197 LEU B N 1
ATOM 3944 C CA . LEU B 1 197 ? 10.383 -9.57 -5.652 1 94.69 197 LEU B CA 1
ATOM 3945 C C . LEU B 1 197 ? 9.25 -8.555 -5.777 1 94.69 197 LEU B C 1
ATOM 3947 O O . LEU B 1 197 ? 8.109 -8.914 -6.066 1 94.69 197 LEU B O 1
ATOM 3951 N N . MET B 1 198 ? 9.617 -7.352 -5.496 1 90.19 198 MET B N 1
ATOM 3952 C CA . MET B 1 198 ? 8.703 -6.273 -5.848 1 90.19 198 MET B CA 1
ATOM 3953 C C . MET B 1 198 ? 8.695 -6.031 -7.355 1 90.19 198 MET B C 1
ATOM 3955 O O . MET B 1 198 ? 9.695 -6.281 -8.031 1 90.19 198 MET B O 1
ATOM 3959 N N . PRO B 1 199 ? 7.566 -5.504 -7.816 1 82.62 199 PRO B N 1
ATOM 3960 C CA . PRO B 1 199 ? 7.496 -5.285 -9.266 1 82.62 199 PRO B CA 1
ATOM 3961 C C . PRO B 1 199 ? 8.477 -4.223 -9.75 1 82.62 199 PRO B C 1
ATOM 3963 O O . PRO B 1 199 ? 8.695 -3.217 -9.07 1 82.62 199 PRO B O 1
ATOM 3966 N N . ALA B 1 200 ? 9.242 -4.445 -10.836 1 71.75 200 ALA B N 1
ATOM 3967 C CA . ALA B 1 200 ? 10.055 -3.447 -11.523 1 71.75 200 ALA B CA 1
ATOM 3968 C C . ALA B 1 200 ? 9.211 -2.629 -12.5 1 71.75 200 ALA B C 1
ATOM 3970 O O . ALA B 1 200 ? 8.195 -3.113 -13.008 1 71.75 200 ALA B O 1
ATOM 3971 N N . PRO B 1 201 ? 9.539 -1.415 -12.742 1 65.75 201 PRO B N 1
ATOM 3972 C CA . PRO B 1 201 ? 10.703 -0.676 -12.258 1 65.75 201 PRO B CA 1
ATOM 3973 C C . PRO B 1 201 ? 10.359 0.301 -11.133 1 65.75 201 PRO B C 1
ATOM 3975 O O . PRO B 1 201 ? 11.156 1.181 -10.805 1 65.75 201 PRO B O 1
ATOM 3978 N N . TYR B 1 202 ? 9.352 0.152 -10.484 1 69.06 202 TYR B N 1
ATOM 3979 C CA . TYR B 1 202 ? 8.812 1.282 -9.734 1 69.06 202 TYR B CA 1
ATOM 3980 C C . TYR B 1 202 ? 9.242 1.226 -8.273 1 69.06 202 TYR B C 1
ATOM 3982 O O . TYR B 1 202 ? 9.117 2.213 -7.543 1 69.06 202 TYR B O 1
ATOM 3990 N N . TYR B 1 203 ? 9.805 0.202 -7.902 1 78.25 203 TYR B N 1
ATOM 3991 C CA . TYR B 1 203 ? 10.18 0.079 -6.496 1 78.25 203 TYR B CA 1
ATOM 3992 C C . TYR B 1 203 ? 11.695 0.044 -6.34 1 78.25 203 TYR B C 1
ATOM 3994 O O . TYR B 1 203 ? 12.383 -0.66 -7.082 1 78.25 203 TYR B O 1
ATOM 4002 N N . GLY B 1 204 ? 12.195 0.712 -5.406 1 79.44 204 GLY B N 1
ATOM 4003 C CA . GLY B 1 204 ? 13.617 0.908 -5.219 1 79.44 204 GLY B CA 1
ATOM 4004 C C . GLY B 1 204 ? 14.383 -0.393 -5.059 1 79.44 204 GLY B C 1
ATOM 4005 O O . GLY B 1 204 ? 15.383 -0.619 -5.742 1 79.44 204 GLY B O 1
ATOM 4006 N N . VAL B 1 205 ? 13.859 -1.25 -4.254 1 86.06 205 VAL B N 1
ATOM 4007 C CA . VAL B 1 205 ? 14.562 -2.496 -3.967 1 86.06 205 VAL B CA 1
ATOM 4008 C C . VAL B 1 205 ? 14.555 -3.393 -5.203 1 86.06 205 VAL B C 1
ATOM 4010 O O . VAL B 1 205 ? 15.57 -3.99 -5.555 1 86.06 205 VAL B O 1
ATOM 4013 N N . GLY B 1 206 ? 13.383 -3.449 -5.879 1 86.62 206 GLY B N 1
ATOM 4014 C CA . GLY B 1 206 ? 13.305 -4.234 -7.098 1 86.62 206 GLY B CA 1
ATOM 4015 C C . GLY B 1 206 ? 14.281 -3.777 -8.164 1 86.62 206 GLY B C 1
ATOM 4016 O O . GLY B 1 206 ? 14.906 -4.602 -8.836 1 86.62 206 GLY B O 1
ATOM 4017 N N . GLN B 1 207 ? 14.438 -2.514 -8.266 1 83.88 207 GLN B N 1
ATOM 4018 C CA . GLN B 1 207 ? 15.344 -1.941 -9.258 1 83.88 207 GLN B CA 1
ATOM 4019 C C . GLN B 1 207 ? 16.797 -2.354 -8.984 1 83.88 207 GLN B C 1
ATOM 4021 O O . GLN B 1 207 ? 17.547 -2.66 -9.914 1 83.88 207 GLN B O 1
ATOM 4026 N N . ILE B 1 208 ? 17.156 -2.354 -7.785 1 88.88 208 ILE B N 1
ATOM 4027 C CA . ILE B 1 208 ? 18.516 -2.705 -7.398 1 88.88 208 ILE B CA 1
ATOM 4028 C C . ILE B 1 208 ? 18.797 -4.168 -7.742 1 88.88 208 ILE B C 1
ATOM 4030 O O . ILE B 1 208 ? 19.828 -4.496 -8.312 1 88.88 208 ILE B O 1
ATOM 4034 N N . VAL B 1 209 ? 17.859 -5.012 -7.422 1 93.06 209 VAL B N 1
ATOM 4035 C CA . VAL B 1 209 ? 18.016 -6.441 -7.664 1 93.06 209 VAL B CA 1
ATOM 4036 C C . VAL B 1 209 ? 18.156 -6.699 -9.164 1 93.06 209 VAL B C 1
ATOM 4038 O O . VAL B 1 209 ? 19.031 -7.457 -9.594 1 93.06 209 VAL B O 1
ATOM 4041 N N . HIS B 1 210 ? 17.344 -6.055 -9.898 1 89.5 210 HIS B N 1
ATOM 4042 C CA . HIS B 1 210 ? 17.391 -6.234 -11.352 1 89.5 210 HIS B CA 1
ATOM 4043 C C . HIS B 1 210 ? 18.688 -5.699 -11.93 1 89.5 210 HIS B C 1
ATOM 4045 O O . HIS B 1 210 ? 19.266 -6.301 -12.836 1 89.5 210 HIS B O 1
ATOM 4051 N N . THR B 1 211 ? 19.109 -4.582 -11.43 1 88.75 211 THR B N 1
ATOM 4052 C CA . THR B 1 211 ? 20.359 -3.988 -11.898 1 88.75 211 THR B CA 1
ATOM 4053 C C . THR B 1 211 ? 21.547 -4.918 -11.617 1 88.75 211 THR B C 1
ATOM 4055 O O . THR B 1 211 ? 22.375 -5.148 -12.5 1 88.75 211 THR B O 1
ATOM 4058 N N . VAL B 1 212 ? 21.578 -5.441 -10.438 1 93.19 212 VAL B N 1
ATOM 4059 C CA . VAL B 1 212 ? 22.672 -6.34 -10.07 1 93.19 212 VAL B CA 1
ATOM 4060 C C . VAL B 1 212 ? 22.594 -7.617 -10.898 1 93.19 212 VAL B C 1
ATOM 4062 O O . VAL B 1 212 ? 23.609 -8.117 -11.383 1 93.19 212 VAL B O 1
ATOM 4065 N N . ALA B 1 213 ? 21.391 -8.133 -11.008 1 93.5 213 ALA B N 1
ATOM 4066 C CA . ALA B 1 213 ? 21.188 -9.352 -11.789 1 93.5 213 ALA B CA 1
ATOM 4067 C C . ALA B 1 213 ? 21.656 -9.156 -13.227 1 93.5 213 ALA B C 1
ATOM 4069 O O . ALA B 1 213 ? 22.312 -10.039 -13.797 1 93.5 213 ALA B O 1
ATOM 4070 N N . HIS B 1 214 ? 21.312 -8.016 -13.766 1 90.38 214 HIS B N 1
ATOM 4071 C CA . HIS B 1 214 ? 21.734 -7.691 -15.125 1 90.38 214 HIS B CA 1
ATOM 4072 C C . HIS B 1 214 ? 23.25 -7.582 -15.227 1 90.38 214 HIS B C 1
ATOM 4074 O O . HIS B 1 214 ? 23.859 -8.148 -16.125 1 90.38 214 HIS B O 1
ATOM 4080 N N . ALA B 1 215 ? 23.828 -6.93 -14.344 1 91.75 215 ALA B N 1
ATOM 4081 C CA . ALA B 1 215 ? 25.281 -6.711 -14.328 1 91.75 215 ALA B CA 1
ATOM 4082 C C . ALA B 1 215 ? 26.031 -8.031 -14.172 1 91.75 215 ALA B C 1
ATOM 4084 O O . ALA B 1 215 ? 27.125 -8.195 -14.719 1 91.75 215 ALA B O 1
ATOM 4085 N N . GLU B 1 216 ? 25.406 -8.938 -13.477 1 94.62 216 GLU B N 1
ATOM 4086 C CA . GLU B 1 216 ? 26.062 -10.203 -13.18 1 94.62 216 GLU B CA 1
ATOM 4087 C C . GLU B 1 216 ? 25.562 -11.312 -14.102 1 94.62 216 GLU B C 1
ATOM 4089 O O . GLU B 1 216 ? 25.938 -12.477 -13.938 1 94.62 216 GLU B O 1
ATOM 4094 N N . ASN B 1 217 ? 24.672 -10.984 -15.016 1 94.75 217 ASN B N 1
ATOM 4095 C CA . ASN B 1 217 ? 24.109 -11.938 -15.969 1 94.75 217 ASN B CA 1
ATOM 4096 C C . ASN B 1 217 ? 23.422 -13.102 -15.25 1 94.75 217 ASN B C 1
ATOM 4098 O O . ASN B 1 217 ? 23.688 -14.266 -15.57 1 94.75 217 ASN B O 1
ATOM 4102 N N . ILE B 1 218 ? 22.703 -12.781 -14.266 1 93.88 218 ILE B N 1
ATOM 4103 C CA . ILE B 1 218 ? 21.938 -13.766 -13.5 1 93.88 218 ILE B CA 1
ATOM 4104 C C . ILE B 1 218 ? 20.453 -13.633 -13.828 1 93.88 218 ILE B C 1
ATOM 4106 O O . ILE B 1 218 ? 19.844 -12.586 -13.594 1 93.88 218 ILE B O 1
ATOM 4110 N N . PRO B 1 219 ? 19.859 -14.688 -14.336 1 92.75 219 PRO B N 1
ATOM 4111 C CA . PRO B 1 219 ? 18.422 -14.633 -14.594 1 92.75 219 PRO B CA 1
ATOM 4112 C C . PRO B 1 219 ? 17.594 -14.656 -13.312 1 92.75 219 PRO B C 1
ATOM 4114 O O . PRO B 1 219 ? 17.891 -15.43 -12.391 1 92.75 219 PRO B O 1
ATOM 4117 N N . LEU B 1 220 ? 16.594 -13.805 -13.305 1 92.31 220 LEU B N 1
ATOM 4118 C CA . LEU B 1 220 ? 15.656 -13.781 -12.18 1 92.31 220 LEU B CA 1
ATOM 4119 C C . LEU B 1 220 ? 14.359 -14.5 -12.531 1 92.31 220 LEU B C 1
ATOM 4121 O O . LEU B 1 220 ? 13.789 -14.273 -13.602 1 92.31 220 LEU B O 1
ATOM 4125 N N . ALA B 1 221 ? 13.961 -15.406 -11.695 1 91.69 221 ALA B N 1
ATOM 4126 C CA . ALA B 1 221 ? 12.688 -16.109 -11.844 1 91.69 221 ALA B CA 1
ATOM 4127 C C . ALA B 1 221 ? 11.922 -16.125 -10.523 1 91.69 221 ALA B C 1
ATOM 4129 O O . ALA B 1 221 ? 11.812 -17.172 -9.875 1 91.69 221 ALA B O 1
ATOM 4130 N N . PRO B 1 222 ? 11.352 -15.023 -10.203 1 94.94 222 PRO B N 1
ATOM 4131 C CA . PRO B 1 222 ? 10.656 -14.977 -8.914 1 94.94 222 PRO B CA 1
ATOM 4132 C C . PRO B 1 222 ? 9.414 -15.867 -8.883 1 94.94 222 PRO B C 1
ATOM 4134 O O . PRO B 1 222 ? 8.695 -15.969 -9.883 1 94.94 222 PRO B O 1
ATOM 4137 N N . ARG B 1 223 ? 9.219 -16.438 -7.707 1 96.38 223 ARG B N 1
ATOM 4138 C CA . ARG B 1 223 ? 8.016 -17.234 -7.465 1 96.38 223 ARG B CA 1
ATOM 4139 C C . ARG B 1 223 ? 6.848 -16.344 -7.043 1 96.38 223 ARG B C 1
ATOM 4141 O O . ARG B 1 223 ? 5.688 -16.703 -7.25 1 96.38 223 ARG B O 1
ATOM 4148 N N . LEU B 1 224 ? 7.184 -15.234 -6.441 1 97.44 224 LEU B N 1
ATOM 4149 C CA . LEU B 1 224 ? 6.199 -14.25 -6 1 97.44 224 LEU B CA 1
ATOM 4150 C C . LEU B 1 224 ? 6.617 -12.844 -6.395 1 97.44 224 LEU B C 1
ATOM 4152 O O . LEU B 1 224 ? 7.711 -12.391 -6.039 1 97.44 224 LEU B O 1
ATOM 4156 N N . VAL B 1 225 ? 5.797 -12.195 -7.156 1 95.81 225 VAL B N 1
ATOM 4157 C CA . VAL B 1 225 ? 5.957 -10.773 -7.445 1 95.81 225 VAL B CA 1
ATOM 4158 C C . VAL B 1 225 ? 4.805 -9.984 -6.82 1 95.81 225 VAL B C 1
ATOM 4160 O O . VAL B 1 225 ? 3.633 -10.305 -7.047 1 95.81 225 VAL B O 1
ATOM 4163 N N . THR B 1 226 ? 5.195 -9.008 -5.957 1 96.38 226 THR B N 1
ATOM 4164 C CA . THR B 1 226 ? 4.145 -8.305 -5.227 1 96.38 226 THR B CA 1
ATOM 4165 C C . THR B 1 226 ? 4.605 -6.91 -4.82 1 96.38 226 THR B C 1
ATOM 4167 O O . THR B 1 226 ? 5.797 -6.676 -4.621 1 96.38 226 THR B O 1
ATOM 4170 N N . ASN B 1 227 ? 3.611 -6.023 -4.703 1 93 227 ASN B N 1
ATOM 4171 C CA . ASN B 1 227 ? 3.889 -4.695 -4.176 1 93 227 ASN B CA 1
ATOM 4172 C C . ASN B 1 227 ? 3.57 -4.605 -2.686 1 93 227 ASN B C 1
ATOM 4174 O O . ASN B 1 227 ? 3.518 -3.51 -2.123 1 93 227 ASN B O 1
ATOM 4178 N N . SER B 1 228 ? 3.385 -5.734 -2.064 1 95 228 SER B N 1
ATOM 4179 C CA . SER B 1 228 ? 2.994 -5.793 -0.659 1 95 228 SER B CA 1
ATOM 4180 C C . SER B 1 228 ? 4.145 -6.285 0.214 1 95 228 SER B C 1
ATOM 4182 O O . SER B 1 228 ? 4.559 -7.441 0.113 1 95 228 SER B O 1
ATOM 4184 N N . VAL B 1 229 ? 4.516 -5.434 1.126 1 94 229 VAL B N 1
ATOM 4185 C CA . VAL B 1 229 ? 5.574 -5.812 2.055 1 94 229 VAL B CA 1
ATOM 4186 C C . VAL B 1 229 ? 5.086 -6.926 2.975 1 94 229 VAL B C 1
ATOM 4188 O O . VAL B 1 229 ? 5.777 -7.93 3.168 1 94 229 VAL B O 1
ATOM 4191 N N . PRO B 1 230 ? 3.881 -6.859 3.441 1 94.19 230 PRO B N 1
ATOM 4192 C CA . PRO B 1 230 ? 3.373 -7.965 4.258 1 94.19 230 PRO B CA 1
ATOM 4193 C C . PRO B 1 230 ? 3.402 -9.305 3.523 1 94.19 230 PRO B C 1
ATOM 4195 O O . PRO B 1 230 ? 3.727 -10.336 4.121 1 94.19 230 PRO B O 1
ATOM 4198 N N . ALA B 1 231 ? 3.057 -9.305 2.262 1 96.62 231 ALA B N 1
ATOM 4199 C CA . ALA B 1 231 ? 3.098 -10.547 1.495 1 96.62 231 ALA B CA 1
ATOM 4200 C C . ALA B 1 231 ? 4.52 -11.102 1.421 1 96.62 231 ALA B C 1
ATOM 4202 O O . ALA B 1 231 ? 4.738 -12.297 1.601 1 96.62 231 ALA B O 1
ATOM 4203 N N . MET B 1 232 ? 5.43 -10.242 1.209 1 96.75 232 MET B N 1
ATOM 4204 C CA . MET B 1 232 ? 6.828 -10.656 1.131 1 96.75 232 MET B CA 1
ATOM 4205 C C . MET B 1 232 ? 7.305 -11.227 2.463 1 96.75 232 MET B C 1
ATOM 4207 O O . MET B 1 232 ? 7.984 -12.25 2.498 1 96.75 232 MET B O 1
ATOM 4211 N N . ARG B 1 233 ? 6.914 -10.57 3.494 1 96.56 233 ARG B N 1
ATOM 4212 C CA . ARG B 1 233 ? 7.32 -11.023 4.82 1 96.56 233 ARG B CA 1
ATOM 4213 C C . ARG B 1 233 ? 6.75 -12.398 5.129 1 96.56 233 ARG B C 1
ATOM 4215 O O . ARG B 1 233 ? 7.453 -13.266 5.664 1 96.56 233 ARG B O 1
ATOM 4222 N N . ARG B 1 234 ? 5.504 -12.578 4.797 1 95.94 234 ARG B N 1
ATOM 4223 C CA . ARG B 1 234 ? 4.879 -13.875 5.047 1 95.94 234 ARG B CA 1
ATOM 4224 C C . ARG B 1 234 ? 5.555 -14.977 4.23 1 95.94 234 ARG B C 1
ATOM 4226 O O . ARG B 1 234 ? 5.734 -16.094 4.715 1 95.94 234 ARG B O 1
ATOM 4233 N N . PHE B 1 235 ? 5.906 -14.672 2.994 1 97.44 235 PHE B N 1
ATOM 4234 C CA . PHE B 1 235 ? 6.609 -15.617 2.131 1 97.44 235 PHE B CA 1
ATOM 4235 C C . PHE B 1 235 ? 7.938 -16.031 2.748 1 97.44 235 PHE B C 1
ATOM 4237 O O . PHE B 1 235 ? 8.25 -17.219 2.818 1 97.44 235 PHE B O 1
ATOM 4244 N N . VAL B 1 236 ? 8.672 -15.07 3.318 1 97.94 236 VAL B N 1
ATOM 4245 C CA . VAL B 1 236 ? 9.984 -15.305 3.92 1 97.94 236 VAL B CA 1
ATOM 4246 C C . VAL B 1 236 ? 9.82 -16.078 5.223 1 97.94 236 VAL B C 1
ATOM 4248 O O . VAL B 1 236 ? 10.516 -17.078 5.445 1 97.94 236 VAL B O 1
ATOM 4251 N N . ARG B 1 237 ? 8.875 -15.688 6.02 1 96.38 237 ARG B N 1
ATOM 4252 C CA . ARG B 1 237 ? 8.664 -16.297 7.328 1 96.38 237 ARG B CA 1
ATOM 4253 C C . ARG B 1 237 ? 8.266 -17.766 7.188 1 96.38 237 ARG B C 1
ATOM 4255 O O . ARG B 1 237 ? 8.539 -18.578 8.07 1 96.38 237 ARG B O 1
ATOM 4262 N N . SER B 1 238 ? 7.629 -18.047 6.109 1 93.75 238 SER B N 1
ATOM 4263 C CA . SER B 1 238 ? 7.172 -19.422 5.895 1 93.75 238 SER B CA 1
ATOM 4264 C C . SER B 1 238 ? 8.352 -20.375 5.711 1 93.75 238 SER B C 1
ATOM 4266 O O . SER B 1 238 ? 8.188 -21.594 5.797 1 93.75 238 SER B O 1
ATOM 4268 N N . GLY B 1 239 ? 9.492 -19.781 5.367 1 93.38 239 GLY B N 1
ATOM 4269 C CA . GLY B 1 239 ? 10.664 -20.594 5.105 1 93.38 239 GLY B CA 1
ATOM 4270 C C . GLY B 1 239 ? 10.727 -21.109 3.682 1 93.38 239 GLY B C 1
ATOM 4271 O O . GLY B 1 239 ? 11.703 -21.766 3.295 1 93.38 239 GLY B O 1
ATOM 4272 N N . ASN B 1 240 ? 9.758 -20.688 2.854 1 89.12 240 ASN B N 1
ATOM 4273 C CA . ASN B 1 240 ? 9.633 -21.234 1.506 1 89.12 240 ASN B CA 1
ATOM 4274 C C . ASN B 1 240 ? 10.406 -20.406 0.49 1 89.12 240 ASN B C 1
ATOM 4276 O O . ASN B 1 240 ? 10.5 -20.781 -0.681 1 89.12 240 ASN B O 1
ATOM 4280 N N . GLY B 1 241 ? 10.922 -19.359 0.973 1 96.38 241 GLY B N 1
ATOM 4281 C CA . GLY B 1 241 ? 11.641 -18.516 0.03 1 96.38 241 GLY B CA 1
ATOM 4282 C C . GLY B 1 241 ? 12.352 -17.344 0.691 1 96.38 241 GLY B C 1
ATOM 4283 O O . GLY B 1 241 ? 12.406 -17.266 1.92 1 96.38 241 GLY B O 1
ATOM 4284 N N . VAL B 1 242 ? 12.984 -16.531 -0.181 1 98 242 VAL B N 1
ATOM 4285 C CA . VAL B 1 242 ? 13.781 -15.383 0.265 1 98 242 VAL B CA 1
ATOM 4286 C C . VAL B 1 242 ? 13.32 -14.117 -0.446 1 98 242 VAL B C 1
ATOM 4288 O O . VAL B 1 242 ? 12.602 -14.188 -1.444 1 98 242 VAL B O 1
ATOM 4291 N N . ALA B 1 243 ? 13.648 -12.992 0.127 1 98 243 ALA B N 1
ATOM 4292 C CA . ALA B 1 243 ? 13.312 -11.711 -0.48 1 98 243 ALA B CA 1
ATOM 4293 C C . ALA B 1 243 ? 14.352 -10.648 -0.136 1 98 243 ALA B C 1
ATOM 4295 O O . ALA B 1 243 ? 15.008 -10.727 0.908 1 98 243 ALA B O 1
ATOM 4296 N N . PHE B 1 244 ? 14.531 -9.727 -1.003 1 96.5 244 PHE B N 1
ATOM 4297 C CA . PHE B 1 244 ? 15.359 -8.562 -0.728 1 96.5 244 PHE B CA 1
ATOM 4298 C C . PHE B 1 244 ? 14.531 -7.438 -0.119 1 96.5 244 PHE B C 1
ATOM 4300 O O . PHE B 1 244 ? 13.523 -7.023 -0.692 1 96.5 244 PHE B O 1
ATOM 4307 N N . LEU B 1 245 ? 14.984 -6.941 1.036 1 95.69 245 LEU B N 1
ATOM 4308 C CA . LEU B 1 245 ? 14.289 -5.898 1.777 1 95.69 245 LEU B CA 1
ATOM 4309 C C . LEU B 1 245 ? 15.273 -5.031 2.555 1 95.69 245 LEU B C 1
ATOM 4311 O O . LEU B 1 245 ? 16.391 -5.465 2.85 1 95.69 245 LEU B O 1
ATOM 4315 N N . THR B 1 246 ? 14.867 -3.838 2.896 1 94.62 246 THR B N 1
ATOM 4316 C CA . THR B 1 246 ? 15.625 -3.051 3.861 1 94.62 246 THR B CA 1
ATOM 4317 C C . THR B 1 246 ? 15.234 -3.426 5.289 1 94.62 246 THR B C 1
ATOM 4319 O O . THR B 1 246 ? 14.188 -4.031 5.516 1 94.62 246 THR B O 1
ATOM 4322 N N . ARG B 1 247 ? 16.062 -3.037 6.215 1 93 247 ARG B N 1
ATOM 4323 C CA . ARG B 1 247 ? 15.789 -3.326 7.617 1 93 247 ARG B CA 1
ATOM 4324 C C . ARG B 1 247 ? 14.484 -2.66 8.062 1 93 247 ARG B C 1
ATOM 4326 O O . ARG B 1 247 ? 13.742 -3.221 8.867 1 93 247 ARG B O 1
ATOM 4333 N N . LEU B 1 248 ? 14.188 -1.529 7.512 1 91.88 248 LEU B N 1
ATOM 4334 C CA . LEU B 1 248 ? 13 -0.779 7.902 1 91.88 248 LEU B CA 1
ATOM 4335 C C . LEU B 1 248 ? 11.727 -1.556 7.57 1 91.88 248 LEU B C 1
ATOM 4337 O O . LEU B 1 248 ? 10.711 -1.42 8.258 1 91.88 248 LEU B O 1
ATOM 4341 N N . LEU B 1 249 ? 11.789 -2.357 6.578 1 93.31 249 LEU B N 1
ATOM 4342 C CA . LEU B 1 249 ? 10.609 -3.078 6.102 1 93.31 249 LEU B CA 1
ATOM 4343 C C . LEU B 1 249 ? 10.367 -4.328 6.941 1 93.31 249 LEU B C 1
ATOM 4345 O O . LEU B 1 249 ? 9.289 -4.922 6.871 1 93.31 249 LEU B O 1
ATOM 4349 N N . VAL B 1 250 ? 11.352 -4.719 7.766 1 94.5 250 VAL B N 1
ATOM 4350 C CA . VAL B 1 250 ? 11.211 -5.973 8.5 1 94.5 250 VAL B CA 1
ATOM 4351 C C . VAL B 1 250 ? 11.641 -5.773 9.945 1 94.5 250 VAL B C 1
ATOM 4353 O O . VAL B 1 250 ? 12.078 -6.723 10.609 1 94.5 250 VAL B O 1
ATOM 4356 N N . GLU B 1 251 ? 11.57 -4.598 10.445 1 91.31 251 GLU B N 1
ATOM 4357 C CA . GLU B 1 251 ? 12.086 -4.266 11.766 1 91.31 251 GLU B CA 1
ATOM 4358 C C . GLU B 1 251 ? 11.461 -5.148 12.844 1 91.31 251 GLU B C 1
ATOM 4360 O O . GLU B 1 251 ? 12.172 -5.73 13.664 1 91.31 251 GLU B O 1
ATOM 4365 N N . ASP B 1 252 ? 10.164 -5.254 12.828 1 87.5 252 ASP B N 1
ATOM 4366 C CA . ASP B 1 252 ? 9.461 -6.047 13.828 1 87.5 252 ASP B CA 1
ATOM 4367 C C . ASP B 1 252 ? 9.867 -7.52 13.742 1 87.5 252 ASP B C 1
ATOM 4369 O O . ASP B 1 252 ? 10.016 -8.188 14.766 1 87.5 252 ASP B O 1
ATOM 4373 N N . ASP B 1 253 ? 10.016 -7.969 12.578 1 94.75 253 ASP B N 1
ATOM 4374 C CA . ASP B 1 253 ? 10.391 -9.359 12.359 1 94.75 253 ASP B CA 1
ATOM 4375 C C . ASP B 1 253 ? 11.805 -9.633 12.875 1 94.75 253 ASP B C 1
ATOM 4377 O O . ASP B 1 253 ? 12.078 -10.711 13.414 1 94.75 253 ASP B O 1
ATOM 4381 N N . LEU B 1 254 ? 12.672 -8.672 12.695 1 95.25 254 LEU B N 1
ATOM 4382 C CA . LEU B 1 254 ? 14.047 -8.789 13.172 1 95.25 254 LEU B CA 1
ATOM 4383 C C . LEU B 1 254 ? 14.086 -8.836 14.695 1 95.25 254 LEU B C 1
ATOM 4385 O O . LEU B 1 254 ? 14.773 -9.672 15.281 1 95.25 254 LEU B O 1
ATOM 4389 N N . GLU B 1 255 ? 13.328 -8.047 15.289 1 92.19 255 GLU B N 1
ATOM 4390 C CA . GLU B 1 255 ? 13.281 -7.957 16.75 1 92.19 255 GLU B CA 1
ATOM 4391 C C . GLU B 1 255 ? 12.734 -9.234 17.359 1 92.19 255 GLU B C 1
ATOM 4393 O O . GLU B 1 255 ? 13.211 -9.688 18.406 1 92.19 255 GLU B O 1
ATOM 4398 N N . ARG B 1 256 ? 11.812 -9.828 16.688 1 93.56 256 ARG B N 1
ATOM 4399 C CA . ARG B 1 256 ? 11.172 -11.039 17.203 1 93.56 256 ARG B CA 1
ATOM 4400 C C . ARG B 1 256 ? 11.93 -12.289 16.781 1 93.56 256 ARG B C 1
ATOM 4402 O O . ARG B 1 256 ? 11.586 -13.398 17.188 1 93.56 256 ARG B O 1
ATOM 4409 N N . GLY B 1 257 ? 12.867 -12.109 15.969 1 95.31 257 GLY B N 1
ATOM 4410 C CA . GLY B 1 257 ? 13.664 -13.234 15.5 1 95.31 257 GLY B CA 1
ATOM 4411 C C . GLY B 1 257 ? 12.945 -14.102 14.492 1 95.31 257 GLY B C 1
ATOM 4412 O O . GLY B 1 257 ? 13.203 -15.305 14.398 1 95.31 257 GLY B O 1
ATOM 4413 N N . GLU B 1 258 ? 12.07 -13.531 13.734 1 96.31 258 GLU B N 1
ATOM 4414 C CA . GLU B 1 258 ? 11.273 -14.281 12.773 1 96.31 258 GLU B CA 1
ATOM 4415 C C . GLU B 1 258 ? 11.875 -14.195 11.367 1 96.31 258 GLU B C 1
ATOM 4417 O O . GLU B 1 258 ? 11.547 -15 10.5 1 96.31 258 GLU B O 1
ATOM 4422 N N . ILE B 1 259 ? 12.68 -13.188 11.148 1 97.69 259 ILE B N 1
ATOM 4423 C CA . ILE B 1 259 ? 13.422 -12.992 9.906 1 97.69 259 ILE B CA 1
ATOM 4424 C C . ILE B 1 259 ? 14.875 -12.633 10.219 1 97.69 259 ILE B C 1
ATOM 4426 O O . ILE B 1 259 ? 15.141 -11.93 11.195 1 97.69 259 ILE B O 1
ATOM 4430 N N . VAL B 1 260 ? 15.766 -13.141 9.5 1 97.44 260 VAL B N 1
ATOM 4431 C CA . VAL B 1 260 ? 17.188 -12.789 9.555 1 97.44 260 VAL B CA 1
ATOM 4432 C C . VAL B 1 260 ? 17.562 -12.008 8.297 1 97.44 260 VAL B C 1
ATOM 4434 O O . VAL B 1 260 ? 17.156 -12.367 7.191 1 97.44 260 VAL B O 1
ATOM 4437 N N . ALA B 1 261 ? 18.25 -10.945 8.508 1 97.31 261 ALA B N 1
ATOM 4438 C CA . ALA B 1 261 ? 18.75 -10.125 7.406 1 97.31 261 ALA B CA 1
ATOM 4439 C C . ALA B 1 261 ? 20.219 -10.414 7.113 1 97.31 261 ALA B C 1
ATOM 4441 O O . ALA B 1 261 ? 21.062 -10.281 7.996 1 97.31 261 ALA B O 1
ATOM 4442 N N . LEU B 1 262 ? 20.547 -10.742 5.855 1 97.62 262 LEU B N 1
ATOM 4443 C CA . LEU B 1 262 ? 21.891 -11.117 5.477 1 97.62 262 LEU B CA 1
ATOM 4444 C C . LEU B 1 262 ? 22.5 -10.102 4.512 1 97.62 262 LEU B C 1
ATOM 4446 O O . LEU B 1 262 ? 21.828 -9.68 3.561 1 97.62 262 LEU B O 1
ATOM 4450 N N . ARG B 1 263 ? 23.766 -9.812 4.715 1 96.62 263 ARG B N 1
ATOM 4451 C CA . ARG B 1 263 ? 24.453 -8.82 3.895 1 96.62 263 ARG B CA 1
ATOM 4452 C C . ARG B 1 263 ? 24.812 -9.398 2.533 1 96.62 263 ARG B C 1
ATOM 4454 O O . ARG B 1 263 ? 25.141 -10.586 2.422 1 96.62 263 ARG B O 1
ATOM 4461 N N . MET B 1 264 ? 24.75 -8.516 1.547 1 96.88 264 MET B N 1
ATOM 4462 C CA . MET B 1 264 ? 25.109 -8.898 0.185 1 96.88 264 MET B CA 1
ATOM 4463 C C . MET B 1 264 ? 26.5 -8.359 -0.175 1 96.88 264 MET B C 1
ATOM 4465 O O . MET B 1 264 ? 26.875 -7.273 0.266 1 96.88 264 MET B O 1
ATOM 4469 N N . ARG B 1 265 ? 27.172 -9.039 -0.986 1 95.19 265 ARG B N 1
ATOM 4470 C CA . ARG B 1 265 ? 28.547 -8.703 -1.337 1 95.19 265 ARG B CA 1
ATOM 4471 C C . ARG B 1 265 ? 28.594 -7.539 -2.316 1 95.19 265 ARG B C 1
ATOM 4473 O O . ARG B 1 265 ? 29.438 -6.652 -2.193 1 95.19 265 ARG B O 1
ATOM 4480 N N . ASN B 1 266 ? 27.734 -7.59 -3.283 1 95.94 266 ASN B N 1
ATOM 4481 C CA . ASN B 1 266 ? 27.75 -6.531 -4.285 1 95.94 266 ASN B CA 1
ATOM 4482 C C . ASN B 1 266 ? 27.453 -5.168 -3.66 1 95.94 266 ASN B C 1
ATOM 4484 O O . ASN B 1 266 ? 26.438 -4.988 -2.992 1 95.94 266 ASN B O 1
ATOM 4488 N N . PRO B 1 267 ? 28.25 -4.207 -3.902 1 93.94 267 PRO B N 1
ATOM 4489 C CA . PRO B 1 267 ? 28.125 -2.895 -3.262 1 93.94 267 PRO B CA 1
ATOM 4490 C C . PRO B 1 267 ? 26.828 -2.174 -3.648 1 93.94 267 PRO B C 1
ATOM 4492 O O . PRO B 1 267 ? 26.375 -1.283 -2.924 1 93.94 267 PRO B O 1
ATOM 4495 N N . LEU B 1 268 ? 26.266 -2.52 -4.711 1 92.88 268 LEU B N 1
ATOM 4496 C CA . LEU B 1 268 ? 25.031 -1.869 -5.152 1 92.88 268 LEU B CA 1
ATOM 4497 C C . LEU B 1 268 ? 23.891 -2.121 -4.168 1 92.88 268 LEU B C 1
ATOM 4499 O O . LEU B 1 268 ? 22.922 -1.359 -4.121 1 92.88 268 LEU B O 1
ATOM 4503 N N . PHE B 1 269 ? 24.016 -3.162 -3.369 1 94.31 269 PHE B N 1
ATOM 4504 C CA . PHE B 1 269 ? 23.016 -3.447 -2.348 1 94.31 269 PHE B CA 1
ATOM 4505 C C . PHE B 1 269 ? 23.219 -2.555 -1.128 1 94.31 269 PHE B C 1
ATOM 4507 O O . PHE B 1 269 ? 22.312 -2.424 -0.292 1 94.31 269 PHE B O 1
ATOM 4514 N N . ASN B 1 270 ? 24.328 -1.898 -0.982 1 91.5 270 ASN B N 1
ATOM 4515 C CA . ASN B 1 270 ? 24.672 -1.161 0.229 1 91.5 270 ASN B CA 1
ATOM 4516 C C . ASN B 1 270 ? 24.641 0.347 -0.005 1 91.5 270 ASN B C 1
ATOM 4518 O O . ASN B 1 270 ? 24.609 1.127 0.949 1 91.5 270 ASN B O 1
ATOM 4522 N N . SER B 1 271 ? 24.453 0.799 -1.198 1 90.44 271 SER B N 1
ATOM 4523 C CA . SER B 1 271 ? 24.656 2.197 -1.561 1 90.44 271 SER B CA 1
ATOM 4524 C C . SER B 1 271 ? 23.344 2.973 -1.572 1 90.44 271 SER B C 1
ATOM 4526 O O . SER B 1 271 ? 23.344 4.203 -1.518 1 90.44 271 SER B O 1
ATOM 4528 N N . PRO B 1 272 ? 22.203 2.271 -1.67 1 91.5 272 PRO B N 1
ATOM 4529 C CA . PRO B 1 272 ? 20.969 3.047 -1.737 1 91.5 272 PRO B CA 1
ATOM 4530 C C . PRO B 1 272 ? 20.734 3.9 -0.493 1 91.5 272 PRO B C 1
ATOM 4532 O O . PRO B 1 272 ? 21.141 3.514 0.609 1 91.5 272 PRO B O 1
ATOM 4535 N N . CYS B 1 273 ? 20.078 5.078 -0.777 1 92.75 273 CYS B N 1
ATOM 4536 C CA . CYS B 1 273 ? 19.859 6.027 0.309 1 92.75 273 CYS B CA 1
ATOM 4537 C C . CYS B 1 273 ? 18.375 6.344 0.468 1 92.75 273 CYS B C 1
ATOM 4539 O O . CYS B 1 273 ? 17.625 6.359 -0.514 1 92.75 273 CYS B O 1
ATOM 4541 N N . GLY B 1 274 ? 18.016 6.414 1.719 1 94.44 274 GLY B N 1
ATOM 4542 C CA . GLY B 1 274 ? 16.781 7.121 2.035 1 94.44 274 GLY B CA 1
ATOM 4543 C C . GLY B 1 274 ? 16.953 8.625 2.059 1 94.44 274 GLY B C 1
ATOM 4544 O O . GLY B 1 274 ? 17.969 9.141 2.529 1 94.44 274 GLY B O 1
ATOM 4545 N N . LYS B 1 275 ? 15.938 9.328 1.478 1 95.88 275 LYS B N 1
ATOM 4546 C CA . LYS B 1 275 ? 16.078 10.781 1.352 1 95.88 275 LYS B CA 1
ATOM 4547 C C . LYS B 1 275 ? 14.797 11.492 1.785 1 95.88 275 LYS B C 1
ATOM 4549 O O . LYS B 1 275 ? 13.695 10.977 1.583 1 95.88 275 LYS B O 1
ATOM 4554 N N . VAL B 1 276 ? 14.977 12.625 2.398 1 97.62 276 VAL B N 1
ATOM 4555 C CA . VAL B 1 276 ? 13.898 13.57 2.666 1 97.62 276 VAL B CA 1
ATOM 4556 C C . VAL B 1 276 ? 13.953 14.719 1.66 1 97.62 276 VAL B C 1
ATOM 4558 O O . VAL B 1 276 ? 14.992 15.359 1.498 1 97.62 276 VAL B O 1
ATOM 4561 N N . LEU B 1 277 ? 12.805 14.922 1.011 1 98 277 LEU B N 1
ATOM 4562 C CA . LEU B 1 277 ? 12.797 15.82 -0.14 1 98 277 LEU B CA 1
ATOM 4563 C C . LEU B 1 277 ? 11.836 16.984 0.084 1 98 277 LEU B C 1
ATOM 4565 O O . LEU B 1 277 ? 10.758 16.797 0.664 1 98 277 LEU B O 1
ATOM 4569 N N . VAL B 1 278 ? 12.203 18.125 -0.421 1 97.12 278 VAL B N 1
ATOM 4570 C CA . VAL B 1 278 ? 11.305 19.266 -0.595 1 97.12 278 VAL B CA 1
ATOM 4571 C C . VAL B 1 278 ? 11.578 19.938 -1.938 1 97.12 278 VAL B C 1
ATOM 4573 O O . VAL B 1 278 ? 12.602 19.672 -2.568 1 97.12 278 VAL B O 1
ATOM 4576 N N . HIS B 1 279 ? 10.57 20.656 -2.404 1 96.06 279 HIS B N 1
ATOM 4577 C CA . HIS B 1 279 ? 10.773 21.422 -3.623 1 96.06 279 HIS B CA 1
ATOM 4578 C C . HIS B 1 279 ? 11.625 22.656 -3.355 1 96.06 279 HIS B C 1
ATOM 4580 O O . HIS B 1 279 ? 11.391 23.375 -2.381 1 96.06 279 HIS B O 1
ATOM 4586 N N . ASN B 1 280 ? 12.531 23 -4.23 1 91.44 280 ASN B N 1
ATOM 4587 C CA . ASN B 1 280 ? 13.445 24.125 -4.051 1 91.44 280 ASN B CA 1
ATOM 4588 C C . ASN B 1 280 ? 12.703 25.453 -4.051 1 91.44 280 ASN B C 1
ATOM 4590 O O . ASN B 1 280 ? 13.078 26.375 -3.316 1 91.44 280 ASN B O 1
ATOM 4594 N N . GLU B 1 281 ? 11.727 25.516 -4.84 1 88.56 281 GLU B N 1
ATOM 4595 C CA . GLU B 1 281 ? 11.086 26.797 -5.074 1 88.56 281 GLU B CA 1
ATOM 4596 C C . GLU B 1 281 ? 9.75 26.891 -4.34 1 88.56 281 GLU B C 1
ATOM 4598 O O . GLU B 1 281 ? 8.977 27.828 -4.562 1 88.56 281 GLU B O 1
ATOM 4603 N N . ARG B 1 282 ? 9.477 25.938 -3.525 1 86.62 282 ARG B N 1
ATOM 4604 C CA . ARG B 1 282 ? 8.203 25.984 -2.812 1 86.62 282 ARG B CA 1
ATOM 4605 C C . ARG B 1 282 ? 8.406 26.391 -1.357 1 86.62 282 ARG B C 1
ATOM 4607 O O . ARG B 1 282 ? 9.07 25.688 -0.594 1 86.62 282 ARG B O 1
ATOM 4614 N N . ALA B 1 283 ? 7.891 27.562 -1.112 1 85.62 283 ALA B N 1
ATOM 4615 C CA . ALA B 1 283 ? 7.852 27.906 0.305 1 85.62 283 ALA B CA 1
ATOM 4616 C C . ALA B 1 283 ? 6.902 26.984 1.071 1 85.62 283 ALA B C 1
ATOM 4618 O O . ALA B 1 283 ? 5.754 26.797 0.666 1 85.62 283 ALA B O 1
ATOM 4619 N N . LEU B 1 284 ? 7.383 26.438 2.178 1 90.25 284 LEU B N 1
ATOM 4620 C CA . LEU B 1 284 ? 6.574 25.547 3 1 90.25 284 LEU B CA 1
ATOM 4621 C C . LEU B 1 284 ? 5.762 26.344 4.02 1 90.25 284 LEU B C 1
ATOM 4623 O O . LEU B 1 284 ? 6.258 27.297 4.602 1 90.25 284 LEU B O 1
ATOM 4627 N N . PRO B 1 285 ? 4.508 25.938 4.176 1 86.69 285 PRO B N 1
ATOM 4628 C CA . PRO B 1 285 ? 3.789 26.516 5.32 1 86.69 285 PRO B CA 1
ATOM 4629 C C . PRO B 1 285 ? 4.48 26.219 6.652 1 86.69 285 PRO B C 1
ATOM 4631 O O . PRO B 1 285 ? 5.301 25.312 6.742 1 86.69 285 PRO B O 1
ATOM 4634 N N . ARG B 1 286 ? 4.164 26.953 7.656 1 85.69 286 ARG B N 1
ATOM 4635 C CA . ARG B 1 286 ? 4.824 26.844 8.953 1 85.69 286 ARG B CA 1
ATOM 4636 C C . ARG B 1 286 ? 4.684 25.422 9.516 1 85.69 286 ARG B C 1
ATOM 4638 O O . ARG B 1 286 ? 5.645 24.875 10.055 1 85.69 286 ARG B O 1
ATOM 4645 N N . ALA B 1 287 ? 3.488 24.891 9.375 1 92.25 287 ALA B N 1
ATOM 4646 C CA . ALA B 1 287 ? 3.256 23.547 9.891 1 92.25 287 ALA B CA 1
ATOM 4647 C C . ALA B 1 287 ? 4.16 22.531 9.203 1 92.25 287 ALA B C 1
ATOM 4649 O O . ALA B 1 287 ? 4.734 21.656 9.859 1 92.25 287 ALA B O 1
ATOM 4650 N N . ALA B 1 288 ? 4.312 22.672 7.91 1 95.5 288 ALA B N 1
ATOM 4651 C CA . ALA B 1 288 ? 5.172 21.766 7.152 1 95.5 288 ALA B CA 1
ATOM 4652 C C . ALA B 1 288 ? 6.637 21.938 7.539 1 95.5 288 ALA B C 1
ATOM 4654 O O . ALA B 1 288 ? 7.383 20.969 7.656 1 95.5 288 ALA B O 1
ATOM 4655 N N . ASN B 1 289 ? 6.992 23.203 7.762 1 91.88 289 ASN B N 1
ATOM 4656 C CA . ASN B 1 289 ? 8.359 23.484 8.195 1 91.88 289 ASN B CA 1
ATOM 4657 C C . ASN B 1 289 ? 8.648 22.859 9.562 1 91.88 289 ASN B C 1
ATOM 4659 O O . ASN B 1 289 ? 9.742 22.328 9.781 1 91.88 289 ASN B O 1
ATOM 4663 N N . GLU B 1 290 ? 7.727 22.953 10.391 1 91.25 290 GLU B N 1
ATOM 4664 C CA . GLU B 1 290 ? 7.914 22.391 11.719 1 91.25 290 GLU B CA 1
ATOM 4665 C C . GLU B 1 290 ? 8.008 20.859 11.664 1 91.25 290 GLU B C 1
ATOM 4667 O O . GLU B 1 290 ? 8.828 20.266 12.359 1 91.25 290 GLU B O 1
ATOM 4672 N N . ILE B 1 291 ? 7.168 20.234 10.852 1 96.88 291 ILE B N 1
ATOM 4673 C CA . ILE B 1 291 ? 7.234 18.781 10.68 1 96.88 291 ILE B CA 1
ATOM 4674 C C . ILE B 1 291 ? 8.586 18.406 10.078 1 96.88 291 ILE B C 1
ATOM 4676 O O . ILE B 1 291 ? 9.227 17.453 10.531 1 96.88 291 ILE B O 1
ATOM 4680 N N . LEU B 1 292 ? 9 19.172 9.086 1 96.5 292 LEU B N 1
ATOM 4681 C CA . LEU B 1 292 ? 10.289 18.906 8.469 1 96.5 292 LEU B CA 1
ATOM 4682 C C . LEU B 1 292 ? 11.414 19 9.492 1 96.5 292 LEU B C 1
ATOM 4684 O O . LEU B 1 292 ? 12.312 18.156 9.523 1 96.5 292 LEU B O 1
ATOM 4688 N N . ALA B 1 293 ? 11.359 20.016 10.336 1 91.88 293 ALA B N 1
ATOM 4689 C CA . ALA B 1 293 ? 12.367 20.188 11.375 1 91.88 293 ALA B CA 1
ATOM 4690 C C . ALA B 1 293 ? 12.383 19 12.336 1 91.88 293 ALA B C 1
ATOM 4692 O O . ALA B 1 293 ? 13.453 18.547 12.734 1 91.88 293 ALA B O 1
ATOM 4693 N N . ARG B 1 294 ? 11.273 18.5 12.656 1 93.38 294 ARG B N 1
ATOM 4694 C CA . ARG B 1 294 ? 11.18 17.359 13.555 1 93.38 294 ARG B CA 1
ATOM 4695 C C . ARG B 1 294 ? 11.695 16.078 12.883 1 93.38 294 ARG B C 1
ATOM 4697 O O . ARG B 1 294 ? 12.297 15.227 13.531 1 93.38 294 ARG B O 1
ATOM 4704 N N . ILE B 1 295 ? 11.352 15.945 11.586 1 96 295 ILE B N 1
ATOM 4705 C CA . ILE B 1 295 ? 11.859 14.805 10.836 1 96 295 ILE B CA 1
ATOM 4706 C C . ILE B 1 295 ? 13.383 14.805 10.859 1 96 295 ILE B C 1
ATOM 4708 O O . ILE B 1 295 ? 14.008 13.789 11.18 1 96 295 ILE B O 1
ATOM 4712 N N . VAL B 1 296 ? 13.945 15.938 10.617 1 91.38 296 VAL B N 1
ATOM 4713 C CA . VAL B 1 296 ? 15.391 16.078 10.523 1 91.38 296 VAL B CA 1
ATOM 4714 C C . VAL B 1 296 ? 16.016 15.82 11.898 1 91.38 296 VAL B C 1
ATOM 4716 O O . VAL B 1 296 ? 17.078 15.195 11.992 1 91.38 296 VAL B O 1
ATOM 4719 N N . ARG B 1 297 ? 15.312 16.109 12.906 1 86.38 297 ARG B N 1
ATOM 4720 C CA . ARG B 1 297 ? 15.867 16.047 14.25 1 86.38 297 ARG B CA 1
ATOM 4721 C C . ARG B 1 297 ? 15.602 14.688 14.891 1 86.38 297 ARG B C 1
ATOM 4723 O O . ARG B 1 297 ? 16.453 14.148 15.594 1 86.38 297 ARG B O 1
ATOM 4730 N N . ASP B 1 298 ? 14.375 14.148 14.617 1 85.44 298 ASP B N 1
ATOM 4731 C CA . ASP B 1 298 ? 13.898 13.109 15.531 1 85.44 298 ASP B CA 1
ATOM 4732 C C . ASP B 1 298 ? 13.719 11.781 14.805 1 85.44 298 ASP B C 1
ATOM 4734 O O . ASP B 1 298 ? 13.578 10.734 15.438 1 85.44 298 ASP B O 1
ATOM 4738 N N . LEU B 1 299 ? 13.734 11.727 13.5 1 92.06 299 LEU B N 1
ATOM 4739 C CA . LEU B 1 299 ? 13.359 10.5 12.805 1 92.06 299 LEU B CA 1
ATOM 4740 C C . LEU B 1 299 ? 14.5 9.484 12.859 1 92.06 299 LEU B C 1
ATOM 4742 O O . LEU B 1 299 ? 15.539 9.68 12.227 1 92.06 299 LEU B O 1
ATOM 4746 N N . PRO B 1 300 ? 14.328 8.398 13.562 1 89.88 300 PRO B N 1
ATOM 4747 C CA . PRO B 1 300 ? 15.391 7.422 13.789 1 89.88 300 PRO B CA 1
ATOM 4748 C C . PRO B 1 300 ? 15.945 6.836 12.484 1 89.88 300 PRO B C 1
ATOM 4750 O O . PRO B 1 300 ? 17.156 6.629 12.359 1 89.88 300 PRO B O 1
ATOM 4753 N N . SER B 1 301 ? 15.102 6.559 11.523 1 90.81 301 SER B N 1
ATOM 4754 C CA . SER B 1 301 ? 15.516 5.926 10.273 1 90.81 301 SER B CA 1
ATOM 4755 C C . SER B 1 301 ? 16.469 6.824 9.5 1 90.81 301 SER B C 1
ATOM 4757 O O . SER B 1 301 ? 17.109 6.379 8.539 1 90.81 301 SER B O 1
ATOM 4759 N N . PHE B 1 302 ? 16.562 8.039 9.906 1 88.88 302 PHE B N 1
ATOM 4760 C CA . PHE B 1 302 ? 17.453 8.945 9.203 1 88.88 302 PHE B CA 1
ATOM 4761 C C . PHE B 1 302 ? 18.562 9.43 10.125 1 88.88 302 PHE B C 1
ATOM 4763 O O . PHE B 1 302 ? 19.266 10.391 9.812 1 88.88 302 PHE B O 1
ATOM 4770 N N . LYS B 1 303 ? 18.594 8.844 11.242 1 80.75 303 LYS B N 1
ATOM 4771 C CA . LYS B 1 303 ? 19.719 9.148 12.133 1 80.75 303 LYS B CA 1
ATOM 4772 C C . LYS B 1 303 ? 20.906 8.25 11.844 1 80.75 303 LYS B C 1
ATOM 4774 O O . LYS B 1 303 ? 20.75 7.07 11.531 1 80.75 303 LYS B O 1
ATOM 4779 N N . SER B 1 304 ? 22.031 8.75 11.461 1 60.97 304 SER B N 1
ATOM 4780 C CA . SER B 1 304 ? 23.281 8.039 11.203 1 60.97 304 SER B CA 1
ATOM 4781 C C . SER B 1 304 ? 23.797 7.344 12.461 1 60.97 304 SER B C 1
ATOM 4783 O O . SER B 1 304 ? 23.562 7.82 13.578 1 60.97 304 SER B O 1
#

pLDDT: mean 85.43, std 15.59, range [22.31, 98.5]

Solvent-accessible surface area (backbone atoms only — not comparable to full-atom values): 31951 Å² total; per-residue (Å²): 132,86,79,66,84,71,71,54,68,70,37,48,51,46,46,50,33,24,65,72,55,31,25,54,62,51,18,10,61,72,66,71,49,53,43,68,54,36,50,48,39,39,50,50,46,22,59,74,69,68,45,63,38,57,43,81,50,100,88,34,45,40,73,31,71,56,29,53,48,44,53,50,45,52,52,48,46,50,31,49,52,46,42,51,52,30,67,70,72,74,54,53,49,48,77,33,31,35,25,22,23,72,59,47,43,61,57,45,35,72,58,43,49,49,61,47,42,65,76,27,80,54,35,26,39,36,42,37,67,35,43,25,63,48,20,48,48,30,24,73,71,63,70,18,62,37,20,39,30,43,52,67,85,80,58,88,62,51,37,75,79,43,76,34,74,48,39,43,22,43,33,29,14,64,84,34,72,71,63,75,45,78,78,56,36,53,73,73,67,55,67,75,40,47,27,37,39,44,52,72,76,54,31,47,63,28,39,46,53,51,50,50,25,60,76,67,72,46,88,83,75,57,35,32,34,28,75,40,66,67,47,48,49,52,39,14,53,68,56,64,25,33,31,70,43,39,64,67,70,41,47,70,37,44,75,70,58,46,36,38,77,39,52,51,55,57,63,72,37,51,63,33,31,36,33,32,34,33,35,67,85,55,82,67,35,62,50,43,46,51,50,51,52,42,47,74,72,53,33,66,93,65,54,130,133,84,78,65,84,69,71,54,68,71,37,49,52,48,45,49,33,25,65,74,54,32,26,52,62,51,19,9,63,72,67,73,47,53,42,68,54,38,49,48,37,39,49,52,46,23,59,73,70,69,44,63,37,57,43,84,50,100,86,36,46,39,74,30,72,55,30,52,49,42,53,51,45,51,51,48,46,51,27,49,51,48,39,51,53,31,67,69,72,71,56,54,50,49,77,34,31,34,23,21,24,72,59,47,43,62,58,44,36,72,58,41,48,49,60,47,44,65,75,28,82,53,34,26,38,36,42,38,67,35,42,24,62,48,19,50,48,31,24,72,70,61,69,17,63,38,22,40,31,42,52,64,85,80,58,88,62,52,37,76,79,44,74,32,74,49,41,43,22,44,34,28,13,64,83,35,74,71,63,75,44,79,76,58,36,52,72,74,67,54,68,75,42,45,27,39,39,43,51,71,79,52,32,47,64,27,39,47,53,51,51,51,25,59,76,66,72,45,86,83,75,56,36,31,35,28,75,39,67,66,47,49,50,52,38,14,53,70,56,66,25,33,32,69,42,39,63,66,70,40,46,69,37,47,75,70,58,47,35,39,78,38,52,52,56,56,62,75,36,51,63,34,31,35,34,34,35,33,35,67,84,55,80,68,33,60,51,45,47,52,51,49,52,42,47,75,71,52,32,66,91,65,54,130